Protein AF-A0A1Q3SQ40-F1 (afdb_monomer_lite)

Structure (mmCIF, N/CA/C/O backbone):
data_AF-A0A1Q3SQ40-F1
#
_entry.id   AF-A0A1Q3SQ40-F1
#
loop_
_atom_site.group_PDB
_atom_site.id
_atom_site.type_symbol
_atom_site.label_atom_id
_atom_site.label_alt_id
_atom_site.label_comp_id
_atom_site.label_asym_id
_atom_site.label_entity_id
_atom_site.label_seq_id
_atom_site.pdbx_PDB_ins_code
_atom_site.Cartn_x
_atom_site.Cartn_y
_atom_site.Cartn_z
_atom_site.occupancy
_atom_site.B_iso_or_equiv
_atom_site.auth_seq_id
_atom_site.auth_comp_id
_atom_site.auth_asym_id
_atom_site.auth_atom_id
_atom_site.pdbx_PDB_model_num
ATOM 1 N N . MET A 1 1 ? 46.701 27.522 -54.496 1.00 34.97 1 MET A N 1
ATOM 2 C CA . MET A 1 1 ? 47.215 26.349 -53.759 1.00 34.97 1 MET A CA 1
ATOM 3 C C . MET A 1 1 ? 47.855 26.853 -52.474 1.00 34.97 1 MET A C 1
ATOM 5 O O . MET A 1 1 ? 48.608 27.803 -52.580 1.00 34.97 1 MET A O 1
ATOM 9 N N . GLN A 1 2 ? 47.431 26.276 -51.340 1.00 30.06 2 GLN A N 1
ATOM 10 C CA . GLN A 1 2 ? 47.971 26.252 -49.957 1.00 30.06 2 GLN A CA 1
ATOM 11 C C . GLN A 1 2 ? 48.869 27.406 -49.430 1.00 30.06 2 GLN A C 1
ATOM 13 O O . GLN A 1 2 ? 49.832 27.786 -50.077 1.00 30.06 2 GLN A O 1
ATOM 18 N N . GLY A 1 3 ? 48.510 27.896 -48.221 1.00 30.31 3 GLY A N 1
ATOM 19 C CA . GLY A 1 3 ? 49.054 29.042 -47.444 1.00 30.31 3 GLY A CA 1
ATOM 20 C C . GLY A 1 3 ? 50.493 28.889 -46.914 1.00 30.31 3 GLY A C 1
ATOM 21 O O . GLY A 1 3 ? 51.291 28.303 -47.638 1.00 30.31 3 GLY A O 1
ATOM 22 N N . PRO A 1 4 ? 50.886 29.358 -45.699 1.00 43.91 4 PRO A N 1
ATOM 23 C CA . PRO A 1 4 ? 50.155 29.879 -44.517 1.00 43.91 4 PRO A CA 1
ATOM 24 C C . PRO A 1 4 ? 50.593 31.343 -44.176 1.00 43.91 4 PRO A C 1
ATOM 26 O O . PRO A 1 4 ? 51.264 31.955 -44.994 1.00 43.91 4 PRO A O 1
ATOM 29 N N . SER A 1 5 ? 50.177 32.061 -43.120 1.00 31.67 5 SER A N 1
ATOM 30 C CA . SER A 1 5 ? 50.486 31.867 -41.689 1.00 31.67 5 SER A CA 1
ATOM 31 C C . SER A 1 5 ? 49.915 33.015 -40.832 1.00 31.67 5 SER A C 1
ATOM 33 O O . SER A 1 5 ? 49.966 34.175 -41.241 1.00 31.67 5 SER A O 1
ATOM 35 N N . ASP A 1 6 ? 49.444 32.675 -39.631 1.00 31.73 6 ASP A N 1
ATOM 36 C CA . ASP A 1 6 ? 48.992 33.581 -38.568 1.00 31.73 6 ASP A CA 1
ATOM 37 C C . ASP A 1 6 ? 50.140 34.199 -37.727 1.00 31.73 6 ASP A C 1
ATOM 39 O O . ASP A 1 6 ? 51.263 33.698 -37.722 1.00 31.73 6 ASP A O 1
ATOM 43 N N . PHE A 1 7 ? 49.750 35.190 -36.903 1.00 30.19 7 PHE A N 1
ATOM 44 C CA . PHE A 1 7 ? 50.313 35.611 -35.598 1.00 30.19 7 PHE A CA 1
ATOM 45 C C . PHE A 1 7 ? 51.583 36.502 -35.550 1.00 30.19 7 PHE A C 1
ATOM 47 O O . PHE A 1 7 ? 52.699 36.007 -35.647 1.00 30.19 7 PHE A O 1
ATOM 54 N N . ASN A 1 8 ? 51.428 37.806 -35.232 1.00 29.06 8 ASN A N 1
ATOM 55 C CA . ASN A 1 8 ? 51.566 38.419 -33.877 1.00 29.06 8 ASN A CA 1
ATOM 56 C C . ASN A 1 8 ? 52.053 39.898 -33.865 1.00 29.06 8 ASN A C 1
ATOM 58 O O . ASN A 1 8 ? 53.148 40.167 -34.339 1.00 29.06 8 ASN A O 1
ATOM 62 N N . LEU A 1 9 ? 51.275 40.759 -33.167 1.00 33.41 9 LEU A N 1
ATOM 63 C CA . LEU A 1 9 ? 51.625 41.913 -32.281 1.00 33.41 9 LEU A CA 1
ATOM 64 C C . LEU A 1 9 ? 52.446 43.116 -32.845 1.00 33.41 9 LEU A C 1
ATOM 66 O O . LEU A 1 9 ? 53.299 42.910 -33.698 1.00 33.41 9 LEU A O 1
ATOM 70 N N . PRO A 1 10 ? 52.248 44.383 -32.372 1.00 37.72 10 PRO A N 1
ATOM 71 C CA . PRO A 1 10 ? 52.378 44.732 -30.952 1.00 37.72 10 PRO A CA 1
ATOM 72 C C . PRO A 1 10 ? 51.503 45.872 -30.379 1.00 37.72 10 PRO A C 1
ATOM 74 O O . PRO A 1 10 ? 50.646 46.478 -31.014 1.00 37.72 10 PRO A O 1
ATOM 77 N N . GLU A 1 11 ? 51.763 46.063 -29.087 1.00 32.03 11 GLU A N 1
ATOM 78 C CA . GLU A 1 11 ? 51.174 46.906 -28.057 1.00 32.03 11 GLU A CA 1
ATOM 79 C C . GLU A 1 11 ? 51.251 48.443 -28.229 1.00 32.03 11 GLU A C 1
ATOM 81 O O . GLU A 1 11 ? 52.198 48.988 -28.784 1.00 32.03 11 GLU A O 1
ATOM 86 N N . LYS A 1 12 ? 50.316 49.087 -27.504 1.00 34.31 12 LYS A N 1
ATOM 87 C CA . LYS A 1 12 ? 50.432 50.299 -26.654 1.00 34.31 12 LYS A CA 1
ATOM 88 C C . LYS A 1 12 ? 50.719 51.671 -27.279 1.00 34.31 12 LYS A C 1
ATOM 90 O O . LYS A 1 12 ? 51.837 51.991 -27.660 1.00 34.31 12 LYS A O 1
ATOM 95 N N . SER A 1 13 ? 49.743 52.565 -27.081 1.00 34.12 13 SER A N 1
ATOM 96 C CA . SER A 1 13 ? 49.793 53.834 -26.300 1.00 34.12 13 SER A CA 1
ATOM 97 C C . SER A 1 13 ? 48.753 54.819 -26.875 1.00 34.12 13 SER A C 1
ATOM 99 O O . SER A 1 13 ? 48.387 54.669 -28.030 1.00 34.12 13 SER A O 1
ATOM 101 N N . VAL A 1 14 ? 48.184 55.845 -26.238 1.00 35.78 14 VAL A N 1
ATOM 102 C CA . VAL A 1 14 ? 48.043 56.380 -24.875 1.00 35.78 14 VAL A CA 1
ATOM 103 C C . VAL A 1 14 ? 46.873 57.399 -24.981 1.00 35.78 14 VAL A C 1
ATOM 105 O O . VAL A 1 14 ? 46.727 58.051 -26.008 1.00 35.78 14 VAL A O 1
ATOM 108 N N . LEU A 1 15 ? 46.042 57.463 -23.934 1.00 38.84 15 LEU A N 1
ATOM 109 C CA . LEU A 1 15 ? 45.159 58.544 -23.431 1.00 38.84 15 LEU A CA 1
ATOM 110 C C . LEU A 1 15 ? 44.801 59.765 -24.315 1.00 38.84 15 LEU A C 1
ATOM 112 O O . LEU A 1 15 ? 45.670 60.503 -24.767 1.00 38.84 15 LEU A O 1
ATOM 116 N N . GLY A 1 16 ? 43.504 60.103 -24.340 1.00 30.98 16 GLY A N 1
ATOM 117 C CA . GLY A 1 16 ? 43.005 61.441 -24.677 1.00 30.98 16 GLY A CA 1
ATOM 118 C C . GLY A 1 16 ? 41.499 61.574 -24.426 1.00 30.98 16 GLY A C 1
ATOM 119 O O . GLY A 1 16 ? 40.705 60.835 -24.996 1.00 30.98 16 GLY A O 1
ATOM 120 N N . GLU A 1 17 ? 41.126 62.467 -23.516 1.00 37.47 17 GLU A N 1
ATOM 121 C CA . GLU A 1 17 ? 39.805 62.610 -22.903 1.00 37.47 17 GLU A CA 1
ATOM 122 C C . GLU A 1 17 ? 38.720 63.260 -23.784 1.00 37.47 17 GLU A C 1
ATOM 124 O O . GLU A 1 17 ? 38.982 64.131 -24.607 1.00 37.47 17 GLU A O 1
ATOM 129 N N . SER A 1 18 ? 37.474 62.968 -23.386 1.00 37.12 18 SER A N 1
ATOM 130 C CA . SER A 1 18 ? 36.309 63.870 -23.342 1.00 37.12 18 SER A CA 1
ATOM 131 C C . SER A 1 18 ? 35.521 64.175 -24.628 1.00 37.12 18 SER A C 1
ATOM 133 O O . SER A 1 18 ? 36.032 64.683 -25.616 1.00 37.12 18 SER A O 1
ATOM 135 N N . GLY A 1 19 ? 34.201 63.952 -24.540 1.00 31.20 19 GLY A N 1
ATOM 136 C CA . GLY A 1 19 ? 33.203 64.544 -25.439 1.00 31.20 19 GLY A CA 1
ATOM 137 C C . GLY A 1 19 ? 32.206 63.538 -26.012 1.00 31.20 19 GLY A C 1
ATOM 138 O O . GLY A 1 19 ? 32.426 62.985 -27.082 1.00 31.20 19 GLY A O 1
ATOM 139 N N . ARG A 1 20 ? 31.084 63.312 -25.311 1.00 41.06 20 ARG A N 1
ATOM 140 C CA . ARG A 1 20 ? 29.911 62.574 -25.832 1.00 41.06 20 ARG A CA 1
ATOM 141 C C . ARG A 1 20 ? 29.469 63.160 -27.185 1.00 41.06 20 ARG A C 1
ATOM 143 O O . ARG A 1 20 ? 29.470 64.381 -27.325 1.00 41.06 20 ARG A O 1
ATOM 150 N N . PRO A 1 21 ? 28.942 62.332 -28.103 1.00 37.19 21 PRO A N 1
ATOM 151 C CA . PRO A 1 21 ? 27.483 62.347 -28.235 1.00 37.19 21 PRO A CA 1
ATOM 152 C C . PRO A 1 21 ? 26.839 60.989 -28.564 1.00 37.19 21 PRO A C 1
ATOM 154 O O . PRO A 1 21 ? 27.417 60.129 -29.216 1.00 37.19 21 PRO A O 1
ATOM 157 N N . ASN A 1 22 ? 25.586 60.870 -28.120 1.00 40.16 22 ASN A N 1
ATOM 158 C CA . ASN A 1 22 ? 24.514 60.051 -28.687 1.00 40.16 22 ASN A CA 1
ATOM 159 C C . ASN A 1 22 ? 24.841 58.607 -29.069 1.00 40.16 22 ASN A C 1
ATOM 161 O O . ASN A 1 22 ? 25.011 58.270 -30.236 1.00 40.16 22 ASN A O 1
ATOM 165 N N . VAL A 1 23 ? 24.730 57.728 -28.077 1.00 37.00 23 VAL A N 1
ATOM 166 C CA . VAL A 1 23 ? 24.324 56.350 -28.338 1.00 37.00 23 VAL A CA 1
ATOM 167 C C . VAL A 1 23 ? 22.821 56.285 -28.083 1.00 37.00 23 VAL A C 1
ATOM 169 O O . VAL A 1 23 ? 22.378 56.120 -26.948 1.00 37.00 23 VAL A O 1
ATOM 172 N N . THR A 1 24 ? 22.018 56.429 -29.138 1.00 41.44 24 THR A N 1
ATOM 173 C CA . THR A 1 24 ? 20.752 55.696 -29.216 1.00 41.44 24 THR A CA 1
ATOM 174 C C . THR A 1 24 ? 21.132 54.223 -29.161 1.00 41.44 24 THR A C 1
ATOM 176 O O . THR A 1 24 ? 21.422 53.596 -30.174 1.00 41.44 24 THR A O 1
ATOM 179 N N . GLN A 1 25 ? 21.226 53.685 -27.945 1.00 40.34 25 GLN A N 1
ATOM 180 C CA . GLN A 1 25 ? 21.179 52.251 -27.738 1.00 40.34 25 GLN A CA 1
ATOM 181 C C . GLN A 1 25 ? 19.748 51.873 -28.103 1.00 40.34 25 GLN A C 1
ATOM 183 O O . GLN A 1 25 ? 18.840 51.938 -27.275 1.00 40.34 25 GLN A O 1
ATOM 188 N N . GLU A 1 26 ? 19.540 51.520 -29.370 1.00 40.50 26 GLU A N 1
ATOM 189 C CA . GLU A 1 26 ? 18.561 50.494 -29.685 1.00 40.50 26 GLU A CA 1
ATOM 190 C C . GLU A 1 26 ? 18.958 49.285 -28.838 1.00 40.50 26 GLU A C 1
ATOM 192 O O . GLU A 1 26 ? 19.847 48.503 -29.176 1.00 40.50 26 GLU A O 1
ATOM 197 N N . LEU A 1 27 ? 18.348 49.193 -27.658 1.00 38.03 27 LEU A N 1
ATOM 198 C CA . LEU A 1 27 ? 18.224 47.945 -26.940 1.00 38.03 27 LEU A CA 1
ATOM 199 C C . LEU A 1 27 ? 17.495 47.018 -27.907 1.00 38.03 27 LEU A C 1
ATOM 201 O O . LEU A 1 27 ? 16.268 47.056 -27.996 1.00 38.03 27 LEU A O 1
ATOM 205 N N . MET A 1 28 ? 18.252 46.221 -28.666 1.00 40.47 28 MET A N 1
ATOM 206 C CA . MET A 1 28 ? 17.689 45.040 -29.296 1.00 40.47 28 MET A CA 1
ATOM 207 C C . MET A 1 28 ? 16.946 44.298 -28.186 1.00 40.47 28 MET A C 1
ATOM 209 O O . MET A 1 28 ? 17.562 43.982 -27.160 1.00 40.47 28 MET A O 1
ATOM 213 N N . PRO A 1 29 ? 15.631 44.067 -28.323 1.00 42.22 29 PRO A N 1
ATOM 214 C CA . PRO A 1 29 ? 14.934 43.265 -27.347 1.00 42.22 29 PRO A CA 1
ATOM 215 C C . PRO A 1 29 ? 15.615 41.901 -27.378 1.00 42.22 29 PRO A C 1
ATOM 217 O O . PRO A 1 29 ? 15.638 41.241 -28.416 1.00 42.22 29 PRO A O 1
ATOM 220 N N . LEU A 1 30 ? 16.207 41.492 -26.253 1.00 43.38 30 LEU A N 1
ATOM 221 C CA . LEU A 1 30 ? 16.512 40.089 -26.015 1.00 43.38 30 LEU A CA 1
ATOM 222 C C . LEU A 1 30 ? 15.175 39.366 -26.159 1.00 43.38 30 LEU A C 1
ATOM 224 O O . LEU A 1 30 ? 14.345 39.389 -25.250 1.00 43.38 30 LEU A O 1
ATOM 228 N N . SER A 1 31 ? 14.929 38.807 -27.342 1.00 53.25 31 SER A N 1
ATOM 229 C CA . SER A 1 31 ? 13.801 37.923 -27.585 1.00 53.25 31 SER A CA 1
ATOM 230 C C . SER A 1 31 ? 13.844 36.870 -26.482 1.00 53.25 31 SER A C 1
ATOM 232 O O . SER A 1 31 ? 14.902 36.257 -26.308 1.00 53.25 31 SER A O 1
ATOM 234 N N . PRO A 1 32 ? 12.770 36.686 -25.696 1.00 51.22 32 PRO A N 1
ATOM 235 C CA . PRO A 1 32 ? 12.808 35.761 -24.580 1.00 51.22 32 PRO A CA 1
ATOM 236 C C . PRO A 1 32 ? 13.054 34.368 -25.157 1.00 51.22 32 PRO A C 1
ATOM 238 O O . PRO A 1 32 ? 12.189 33.802 -25.826 1.00 51.22 32 PRO A O 1
ATOM 241 N N . SER A 1 33 ? 14.256 33.839 -24.939 1.00 59.16 33 SER A N 1
ATOM 242 C CA . SER A 1 33 ? 14.652 32.479 -25.294 1.00 59.16 33 SER A CA 1
ATOM 243 C C . SER A 1 33 ? 13.912 31.505 -24.379 1.00 59.16 33 SER A C 1
ATOM 245 O O . SER A 1 33 ? 14.433 30.995 -23.390 1.00 59.16 33 SER A O 1
ATOM 247 N N . GLY A 1 34 ? 12.627 31.314 -24.665 1.00 70.75 34 GLY A N 1
ATOM 248 C CA . GLY A 1 34 ? 11.783 30.347 -23.982 1.00 70.75 34 GLY A CA 1
ATOM 249 C C . GLY A 1 34 ? 12.078 28.932 -24.466 1.00 70.75 34 GLY A C 1
ATOM 250 O O . GLY A 1 34 ? 12.507 28.723 -25.593 1.00 70.75 34 GLY A O 1
ATOM 251 N N . ILE A 1 35 ? 11.757 27.930 -23.648 1.00 77.31 35 ILE A N 1
ATOM 252 C CA . ILE A 1 35 ? 11.897 26.505 -24.006 1.00 77.31 35 ILE A CA 1
ATOM 253 C C . ILE A 1 35 ? 11.207 26.135 -25.341 1.00 77.31 35 ILE A C 1
ATOM 255 O O . ILE A 1 35 ? 11.607 25.186 -26.005 1.00 77.31 35 ILE A O 1
ATOM 259 N N . ASN A 1 36 ? 10.220 26.932 -25.768 1.00 72.06 36 ASN A N 1
ATOM 260 C CA . ASN A 1 36 ? 9.498 26.805 -27.038 1.00 72.06 36 ASN A CA 1
ATOM 261 C C . ASN A 1 36 ? 10.336 27.144 -28.284 1.00 72.06 36 ASN A C 1
ATOM 263 O O . ASN A 1 36 ? 9.873 26.894 -29.392 1.00 72.06 36 ASN A O 1
ATOM 267 N N . THR A 1 37 ? 11.524 27.736 -28.129 1.00 81.44 37 THR A N 1
ATOM 268 C CA . THR A 1 37 ? 12.435 28.039 -29.245 1.00 81.44 37 THR A CA 1
ATOM 269 C C . THR A 1 37 ? 13.457 26.926 -29.488 1.00 81.44 37 THR A C 1
ATOM 271 O O . THR A 1 37 ? 14.273 27.045 -30.399 1.00 81.44 37 THR A O 1
ATOM 274 N N . LEU A 1 38 ? 13.457 25.865 -28.669 1.00 85.62 38 LEU A N 1
ATOM 275 C CA . LEU A 1 38 ? 14.311 24.695 -28.875 1.00 85.62 38 LEU A CA 1
ATOM 276 C C . LEU A 1 38 ? 13.795 23.837 -30.035 1.00 85.62 38 LEU A C 1
ATOM 278 O O . LEU A 1 38 ? 12.590 23.730 -30.260 1.00 85.62 38 LEU A O 1
ATOM 282 N N . ALA A 1 39 ? 14.723 23.180 -30.733 1.00 87.38 39 ALA A N 1
ATOM 283 C CA . ALA A 1 39 ? 14.385 22.215 -31.772 1.00 87.38 39 ALA A CA 1
ATOM 284 C C . ALA A 1 39 ? 13.566 21.039 -31.188 1.00 87.38 39 ALA A C 1
ATOM 286 O O . ALA A 1 39 ? 13.865 20.595 -30.069 1.00 87.38 39 ALA A O 1
ATOM 287 N N . PRO A 1 40 ? 12.560 20.508 -31.911 1.00 86.75 40 PRO A N 1
ATOM 288 C CA . PRO A 1 40 ? 11.731 19.398 -31.436 1.00 86.75 40 PRO A CA 1
ATOM 289 C C . PRO A 1 40 ? 12.540 18.180 -30.974 1.00 86.75 40 PRO A C 1
ATOM 291 O O . PRO A 1 40 ? 12.202 17.562 -29.969 1.00 86.75 40 PRO A O 1
ATOM 294 N N . GLU A 1 41 ? 13.650 17.874 -31.642 1.00 88.12 41 GLU A N 1
ATOM 295 C CA . GLU A 1 41 ? 14.534 16.749 -31.327 1.00 88.12 41 GLU A CA 1
ATOM 296 C C . GLU A 1 41 ? 15.212 16.923 -29.962 1.00 88.12 41 GLU A C 1
ATOM 298 O O . GLU A 1 41 ? 15.335 15.968 -29.193 1.00 88.12 41 GLU A O 1
ATOM 303 N N . LEU A 1 42 ? 15.606 18.156 -29.622 1.00 88.62 42 LEU A N 1
ATOM 304 C CA . LEU A 1 42 ? 16.180 18.479 -28.314 1.00 88.62 42 LEU A CA 1
ATOM 305 C C . LEU A 1 42 ? 15.131 18.357 -27.210 1.00 88.62 42 LEU A C 1
ATOM 307 O O . LEU A 1 42 ? 15.428 17.852 -26.131 1.00 88.62 42 LEU A O 1
ATOM 311 N N . LEU A 1 43 ? 13.895 18.774 -27.481 1.00 88.06 43 LEU A N 1
ATOM 312 C CA . LEU A 1 43 ? 12.783 18.624 -26.546 1.00 88.06 43 LEU A CA 1
ATOM 313 C C . LEU A 1 43 ? 12.430 17.146 -26.323 1.00 88.06 43 LEU A C 1
ATOM 315 O O . LEU A 1 43 ? 12.279 16.732 -25.175 1.00 88.06 43 LEU A O 1
ATOM 319 N N . VAL A 1 44 ? 12.373 16.335 -27.385 1.00 88.56 44 VAL A N 1
ATOM 320 C CA . VAL A 1 44 ? 12.217 14.872 -27.296 1.00 88.56 44 VAL A CA 1
ATOM 321 C C . VAL A 1 44 ? 13.330 14.273 -26.434 1.00 88.56 44 VAL A C 1
ATOM 323 O O . VAL A 1 44 ? 13.044 13.511 -25.510 1.00 88.56 44 VAL A O 1
ATOM 326 N N . HIS A 1 45 ? 14.585 14.660 -26.676 1.00 86.94 45 HIS A N 1
ATOM 327 C CA . HIS A 1 45 ? 15.724 14.190 -25.892 1.00 86.94 45 HIS A CA 1
ATOM 328 C C . HIS A 1 45 ? 15.618 14.587 -24.411 1.00 86.94 45 HIS A C 1
ATOM 330 O O . HIS A 1 45 ? 15.832 13.751 -23.533 1.00 86.94 45 HIS A O 1
ATOM 336 N N . ILE A 1 46 ? 15.210 15.825 -24.112 1.00 88.00 46 ILE A N 1
ATOM 337 C CA . ILE A 1 46 ? 14.955 16.280 -22.737 1.00 88.00 46 ILE A CA 1
ATOM 338 C C . ILE A 1 46 ? 13.896 15.396 -22.069 1.00 88.00 46 ILE A C 1
ATOM 340 O O . ILE A 1 46 ? 14.098 14.976 -20.929 1.00 88.00 46 ILE A O 1
ATOM 344 N N . LEU A 1 47 ? 12.798 15.060 -22.758 1.00 86.62 47 LEU A N 1
ATOM 345 C CA . LEU A 1 47 ? 11.763 14.185 -22.194 1.00 86.62 47 LEU A CA 1
ATOM 346 C C . LEU A 1 47 ? 12.236 12.738 -22.005 1.00 86.62 47 LEU A C 1
ATOM 348 O O . LEU A 1 47 ? 11.844 12.095 -21.034 1.00 86.62 47 LEU A O 1
ATOM 352 N N . GLN A 1 48 ? 13.093 12.234 -22.895 1.00 84.88 48 GLN A N 1
ATOM 353 C CA . GLN A 1 48 ? 13.689 10.897 -22.806 1.00 84.88 48 GLN A CA 1
ATOM 354 C C . GLN A 1 48 ? 14.693 10.773 -21.645 1.00 84.88 48 GLN A C 1
ATOM 356 O O . GLN A 1 48 ? 14.715 9.767 -20.929 1.00 84.88 48 GLN A O 1
ATOM 361 N N . VAL A 1 49 ? 15.538 11.790 -21.446 1.00 80.50 49 VAL A N 1
ATOM 362 C CA . VAL A 1 49 ? 16.580 11.802 -20.404 1.00 80.50 49 VAL A CA 1
ATOM 363 C C . VAL A 1 49 ? 16.026 12.238 -19.050 1.00 80.50 49 VAL A C 1
ATOM 365 O O . VAL A 1 49 ? 16.513 11.787 -18.008 1.00 80.50 49 VAL A O 1
ATOM 368 N N . GLY A 1 50 ? 14.980 13.060 -19.048 1.00 74.44 50 GLY A N 1
ATOM 369 C CA . GLY A 1 50 ? 14.312 13.526 -17.844 1.00 74.44 50 GLY A CA 1
ATOM 370 C C . GLY A 1 50 ? 13.703 12.405 -16.999 1.00 74.44 50 GLY A C 1
ATOM 371 O O . GLY A 1 50 ? 13.652 11.230 -17.373 1.00 74.44 50 GLY A O 1
ATOM 372 N N . GLN A 1 51 ? 13.247 12.785 -15.808 1.00 71.12 51 GLN A N 1
ATOM 373 C CA . GLN A 1 51 ? 12.494 11.921 -14.894 1.00 71.12 51 GLN A CA 1
ATOM 374 C C . GLN A 1 51 ? 11.031 12.366 -14.847 1.00 71.12 51 GLN A C 1
ATOM 376 O O . GLN A 1 51 ? 10.473 12.619 -13.782 1.00 71.12 51 GLN A O 1
ATOM 381 N N . PHE A 1 52 ? 10.424 12.531 -16.021 1.00 77.88 52 PHE A N 1
ATOM 382 C CA . PHE A 1 52 ? 9.040 12.972 -16.112 1.00 77.88 52 PHE A CA 1
ATOM 383 C C . PHE A 1 52 ? 8.095 11.821 -15.774 1.00 77.88 52 PHE A C 1
ATOM 385 O O . PHE A 1 52 ? 8.164 10.741 -16.360 1.00 77.88 52 PHE A O 1
ATOM 392 N N . THR A 1 53 ? 7.176 12.059 -14.842 1.00 80.56 53 THR A N 1
ATOM 393 C CA . THR A 1 53 ? 6.074 11.131 -14.585 1.00 80.56 53 THR A CA 1
ATOM 394 C C . THR A 1 53 ? 5.018 11.249 -15.690 1.00 80.56 53 THR A C 1
ATOM 396 O O . THR A 1 53 ? 4.944 12.275 -16.375 1.00 80.56 53 THR A O 1
ATOM 399 N N . PRO A 1 54 ? 4.104 10.268 -15.836 1.00 84.31 54 PRO A N 1
ATOM 400 C CA . PRO A 1 54 ? 2.961 10.412 -16.737 1.00 84.31 54 PRO A CA 1
ATOM 401 C C . PRO A 1 54 ? 2.136 11.676 -16.478 1.00 84.31 54 PRO A C 1
ATOM 403 O O . PRO A 1 54 ? 1.567 12.244 -17.407 1.00 84.31 54 PRO A O 1
ATOM 406 N N . LYS A 1 55 ? 2.083 12.132 -15.219 1.00 86.06 55 LYS A N 1
ATOM 407 C CA . LYS A 1 55 ? 1.404 13.375 -14.851 1.00 86.06 55 LYS A CA 1
ATOM 408 C C . LYS A 1 55 ? 2.137 14.585 -15.427 1.00 86.06 55 LYS A C 1
ATOM 410 O O . LYS A 1 55 ? 1.480 15.455 -15.984 1.00 86.06 55 LYS A O 1
ATOM 415 N N . ASP A 1 56 ? 3.461 14.625 -15.328 1.00 86.50 56 ASP A N 1
ATOM 416 C CA . ASP A 1 56 ? 4.256 15.748 -15.834 1.00 86.50 56 ASP A CA 1
ATOM 417 C C . ASP A 1 56 ? 4.161 15.834 -17.360 1.00 86.50 56 ASP A C 1
ATOM 419 O O . ASP A 1 56 ? 3.882 16.900 -17.902 1.00 86.50 56 ASP A O 1
ATOM 423 N N . LEU A 1 57 ? 4.264 14.694 -18.051 1.00 86.81 57 LEU A N 1
ATOM 424 C CA . LEU A 1 57 ? 4.067 14.615 -19.503 1.00 86.81 57 LEU A CA 1
ATOM 425 C C . LEU A 1 57 ? 2.647 15.016 -19.913 1.00 86.81 57 LEU A C 1
ATOM 427 O O . LEU A 1 57 ? 2.463 15.711 -20.910 1.00 86.81 57 LEU A O 1
ATOM 431 N N . SER A 1 58 ? 1.641 14.635 -19.120 1.00 87.81 58 SER A N 1
ATOM 432 C CA . SER A 1 58 ? 0.271 15.097 -19.325 1.00 87.81 58 SER A CA 1
ATOM 433 C C . SER A 1 58 ? 0.175 16.612 -19.175 1.00 87.81 58 SER A C 1
ATOM 435 O O . SER A 1 58 ? -0.439 17.246 -20.020 1.00 87.81 58 SER A O 1
ATOM 437 N N . VAL A 1 59 ? 0.771 17.222 -18.150 1.00 89.00 59 VAL A N 1
ATOM 438 C CA . VAL A 1 59 ? 0.747 18.686 -17.979 1.00 89.00 59 VAL A CA 1
ATOM 439 C C . VAL A 1 59 ? 1.422 19.380 -19.161 1.00 89.00 59 VAL A C 1
ATOM 441 O O . VAL A 1 59 ? 0.829 20.287 -19.739 1.00 89.00 59 VAL A O 1
ATOM 444 N N . LEU A 1 60 ? 2.598 18.903 -19.581 1.00 86.12 60 LEU A N 1
ATOM 445 C CA . LEU A 1 60 ? 3.305 19.429 -20.751 1.00 86.12 60 LEU A CA 1
ATOM 446 C C . LEU A 1 60 ? 2.434 19.374 -22.012 1.00 86.12 60 LEU A C 1
ATOM 448 O O . LEU A 1 60 ? 2.361 20.356 -22.746 1.00 86.12 60 LEU A O 1
ATOM 452 N N . SER A 1 61 ? 1.698 18.277 -22.216 1.00 87.88 61 SER A N 1
ATOM 453 C CA . SER A 1 61 ? 0.810 18.112 -23.374 1.00 87.88 61 SER A CA 1
ATOM 454 C C . SER A 1 61 ? -0.303 19.167 -23.482 1.00 87.88 61 SER A C 1
ATOM 456 O O . SER A 1 61 ? -0.837 19.359 -24.569 1.00 87.88 61 SER A O 1
ATOM 458 N N . HIS A 1 62 ? -0.634 19.872 -22.392 1.00 89.44 62 HIS A N 1
ATOM 459 C CA . HIS A 1 62 ? -1.655 20.929 -22.379 1.00 89.44 62 HIS A CA 1
ATOM 460 C C . HIS A 1 62 ? -1.083 22.338 -22.600 1.00 89.44 62 HIS A C 1
ATOM 462 O O . HIS A 1 62 ? -1.855 23.289 -22.682 1.00 89.44 62 HIS A O 1
ATOM 468 N N . ILE A 1 63 ? 0.243 22.503 -22.677 1.00 88.12 63 ILE A N 1
ATOM 469 C CA . ILE A 1 63 ? 0.869 23.828 -22.805 1.00 88.12 63 ILE A CA 1
ATOM 470 C C . ILE A 1 63 ? 0.685 24.385 -24.219 1.00 88.12 63 ILE A C 1
ATOM 472 O O . ILE A 1 63 ? 0.262 25.526 -24.385 1.00 88.12 63 ILE A O 1
ATOM 476 N N . ASN A 1 64 ? 1.034 23.602 -25.243 1.00 87.06 64 ASN A N 1
ATOM 477 C CA . ASN A 1 64 ? 0.888 23.971 -26.651 1.00 87.06 64 ASN A CA 1
ATOM 478 C C . ASN A 1 64 ? 0.934 22.727 -27.558 1.00 87.06 64 ASN A C 1
ATOM 480 O O . ASN A 1 64 ? 1.244 21.621 -27.113 1.00 87.06 64 ASN A O 1
ATOM 484 N N . THR A 1 65 ? 0.659 22.922 -28.851 1.00 89.38 65 THR A N 1
ATOM 485 C CA . THR A 1 65 ? 0.633 21.847 -29.857 1.00 89.38 65 THR A CA 1
ATOM 486 C C . THR A 1 65 ? 1.971 21.118 -29.995 1.00 89.38 65 THR A C 1
ATOM 488 O O . THR A 1 65 ? 1.979 19.902 -30.172 1.00 89.38 65 THR A O 1
ATOM 491 N N . LEU A 1 66 ? 3.098 21.829 -29.873 1.00 89.12 66 LEU A N 1
ATOM 492 C CA . LEU A 1 66 ? 4.435 21.233 -29.958 1.00 89.12 66 LEU A CA 1
ATOM 493 C C . LEU A 1 66 ? 4.657 20.233 -28.814 1.00 89.12 66 LEU A C 1
ATOM 495 O O . LEU A 1 66 ? 4.990 19.074 -29.052 1.00 89.12 66 LEU A O 1
ATOM 499 N N . PHE A 1 67 ? 4.394 20.635 -27.569 1.00 89.31 67 PHE A N 1
ATOM 500 C CA . PHE A 1 67 ? 4.496 19.736 -26.420 1.00 89.31 67 PHE A CA 1
ATOM 501 C C . PHE A 1 67 ? 3.449 18.626 -26.441 1.00 89.31 67 PHE A C 1
ATOM 503 O O . PHE A 1 67 ? 3.742 17.516 -25.995 1.00 89.31 67 PHE A O 1
ATOM 510 N N . TYR A 1 68 ? 2.254 18.873 -26.982 1.00 91.12 68 TYR A N 1
ATOM 511 C CA . TYR A 1 68 ? 1.277 17.814 -27.219 1.00 91.12 68 TYR A CA 1
ATOM 512 C C . TYR A 1 68 ? 1.843 16.733 -28.147 1.00 91.12 68 TYR A C 1
ATOM 514 O O . TYR A 1 68 ? 1.784 15.555 -27.811 1.00 91.12 68 TYR A O 1
ATOM 522 N N . GLN A 1 69 ? 2.433 17.110 -29.281 1.00 90.44 69 GLN A N 1
ATOM 523 C CA . GLN A 1 69 ? 3.018 16.150 -30.221 1.00 90.44 69 GLN A CA 1
ATOM 524 C C . GLN A 1 69 ? 4.178 15.380 -29.582 1.00 90.44 69 GLN A C 1
ATOM 526 O O . GLN A 1 69 ? 4.175 14.152 -29.581 1.00 90.44 69 GLN A O 1
ATOM 531 N N . ILE A 1 70 ? 5.113 16.092 -28.950 1.00 89.88 70 ILE A N 1
ATOM 532 C CA . ILE A 1 70 ? 6.325 15.502 -28.367 1.00 89.88 70 ILE A CA 1
ATOM 533 C C . ILE A 1 70 ? 6.001 14.581 -27.179 1.00 89.88 70 ILE A C 1
ATOM 535 O O . ILE A 1 70 ? 6.552 13.490 -27.064 1.00 89.88 70 ILE A O 1
ATOM 539 N N . SER A 1 71 ? 5.071 14.965 -26.301 1.00 89.12 71 SER A N 1
ATOM 540 C CA . SER A 1 71 ? 4.649 14.119 -25.167 1.00 89.12 71 SER A CA 1
ATOM 541 C C . SER A 1 71 ? 3.855 12.875 -25.590 1.00 89.12 71 SER A C 1
ATOM 543 O O . SER A 1 71 ? 3.686 11.948 -24.794 1.00 89.12 71 SER A O 1
ATOM 545 N N . ASN A 1 72 ? 3.366 12.831 -26.831 1.00 89.06 72 ASN A N 1
ATOM 546 C CA . ASN A 1 72 ? 2.706 11.671 -27.425 1.00 89.06 72 ASN A CA 1
ATOM 547 C C . ASN A 1 72 ? 3.626 10.868 -28.357 1.00 89.06 72 ASN A C 1
ATOM 549 O O . ASN A 1 72 ? 3.188 9.856 -28.899 1.00 89.06 72 ASN A O 1
ATOM 553 N N . ASP A 1 73 ? 4.888 11.271 -28.513 1.00 91.88 73 ASP A N 1
ATOM 554 C CA . ASP A 1 73 ? 5.853 10.566 -29.347 1.00 91.88 73 ASP A CA 1
ATOM 555 C C . ASP A 1 73 ? 6.185 9.188 -28.752 1.00 91.88 73 ASP A C 1
ATOM 557 O O . ASP A 1 73 ? 6.631 9.057 -27.606 1.00 91.88 73 ASP A O 1
ATOM 561 N N . ASN A 1 74 ? 5.986 8.136 -29.548 1.00 93.00 74 ASN A N 1
ATOM 562 C CA . ASN A 1 74 ? 6.242 6.755 -29.143 1.00 93.00 74 ASN A CA 1
ATOM 563 C C . ASN A 1 74 ? 7.694 6.523 -28.698 1.00 93.00 74 ASN A C 1
ATOM 565 O O . ASN A 1 74 ? 7.927 5.707 -27.807 1.00 93.00 74 ASN A O 1
ATOM 569 N N . SER A 1 75 ? 8.670 7.227 -29.276 1.00 92.25 75 SER A N 1
ATOM 570 C CA . SER A 1 75 ? 10.086 7.106 -28.914 1.00 92.25 75 SER A CA 1
ATOM 571 C C . SER A 1 75 ? 10.360 7.549 -27.474 1.00 92.25 75 SER A C 1
ATOM 573 O O . SER A 1 75 ? 11.170 6.919 -26.787 1.00 92.25 75 SER A O 1
ATOM 575 N N . VAL A 1 76 ? 9.649 8.571 -26.981 1.00 91.75 76 VAL A N 1
ATOM 576 C CA . VAL A 1 76 ? 9.729 9.024 -25.584 1.00 91.75 76 VAL A CA 1
ATOM 577 C C . VAL A 1 76 ? 9.277 7.897 -24.663 1.00 91.75 76 VAL A C 1
ATOM 579 O O . VAL A 1 76 ? 10.026 7.470 -23.786 1.00 91.75 76 VAL A O 1
ATOM 582 N N . TRP A 1 77 ? 8.094 7.333 -24.915 1.00 92.38 77 TRP A N 1
ATOM 583 C CA . TRP A 1 77 ? 7.534 6.266 -24.083 1.00 92.38 77 TRP A CA 1
ATOM 584 C C . TRP A 1 77 ? 8.335 4.963 -24.156 1.00 92.38 77 TRP A C 1
ATOM 586 O O . TRP A 1 77 ? 8.571 4.350 -23.117 1.00 92.38 77 TRP A O 1
ATOM 596 N N . LYS A 1 78 ? 8.829 4.560 -25.337 1.00 92.69 78 LYS A N 1
ATOM 597 C CA . LYS A 1 78 ? 9.727 3.395 -25.464 1.00 92.69 78 LYS A CA 1
ATOM 598 C C . LYS A 1 78 ? 11.009 3.591 -24.656 1.00 92.69 78 LYS A C 1
ATOM 600 O O . LYS A 1 78 ? 11.468 2.655 -24.005 1.00 92.69 78 LYS A O 1
ATOM 605 N N . THR A 1 79 ? 11.568 4.801 -24.655 1.00 90.06 79 THR A N 1
ATOM 606 C CA . THR A 1 79 ? 12.765 5.119 -23.864 1.00 90.06 79 THR A CA 1
ATOM 607 C C . THR A 1 79 ? 12.475 5.082 -22.367 1.00 90.06 79 THR A C 1
ATOM 609 O O . THR A 1 79 ? 13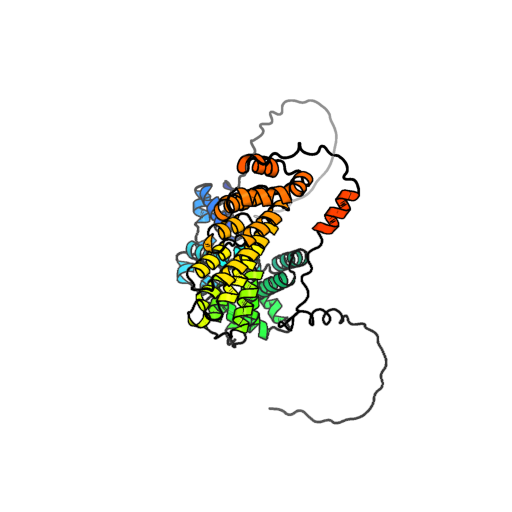.235 4.476 -21.616 1.00 90.06 79 THR A O 1
ATOM 612 N N . LEU A 1 80 ? 11.342 5.637 -21.928 1.00 87.69 80 LEU A N 1
ATOM 613 C CA . LEU A 1 80 ? 10.919 5.563 -20.528 1.00 87.69 80 LEU A CA 1
ATOM 614 C C . LEU A 1 80 ? 10.676 4.120 -20.073 1.00 87.69 80 LEU A C 1
ATOM 616 O O . LEU A 1 80 ? 11.089 3.770 -18.970 1.00 87.69 80 LEU A O 1
ATOM 620 N N . ILE A 1 81 ? 10.072 3.265 -20.910 1.00 89.62 81 ILE A N 1
ATOM 621 C CA . ILE A 1 81 ? 9.947 1.829 -20.619 1.00 89.62 81 ILE A CA 1
ATOM 622 C C . ILE A 1 81 ? 11.334 1.208 -20.459 1.00 89.62 81 ILE A C 1
ATOM 624 O O . ILE A 1 81 ? 11.606 0.620 -19.420 1.00 89.62 81 ILE A O 1
ATOM 628 N N . ARG A 1 82 ? 12.237 1.383 -21.429 1.00 87.50 82 ARG A N 1
ATOM 629 C CA . ARG A 1 82 ? 13.598 0.819 -21.364 1.00 87.50 82 ARG A CA 1
ATOM 630 C C . ARG A 1 82 ? 14.394 1.295 -20.150 1.00 87.50 82 ARG A C 1
ATOM 632 O O . ARG A 1 82 ? 15.228 0.557 -19.647 1.00 87.50 82 ARG A O 1
ATOM 639 N N . LYS A 1 83 ? 14.143 2.515 -19.680 1.00 83.44 83 LYS A N 1
ATOM 640 C CA . LYS A 1 83 ? 14.842 3.101 -18.534 1.00 83.44 83 LYS A CA 1
ATOM 641 C C . LYS A 1 83 ? 14.271 2.645 -17.194 1.00 83.44 83 LYS A C 1
ATOM 643 O O . LYS A 1 83 ? 15.014 2.364 -16.264 1.00 83.44 83 LYS A O 1
ATOM 648 N N . HIS A 1 84 ? 12.948 2.609 -17.075 1.00 82.31 84 HIS A N 1
ATOM 649 C CA . HIS A 1 84 ? 12.278 2.461 -15.783 1.00 82.31 84 HIS A CA 1
ATOM 650 C C . HIS A 1 84 ? 11.626 1.098 -15.579 1.00 82.31 84 HIS A C 1
ATOM 652 O O . HIS A 1 84 ? 11.530 0.634 -14.451 1.00 82.31 84 HIS A O 1
ATOM 658 N N . LEU A 1 85 ? 11.145 0.469 -16.646 1.00 86.31 85 LEU A N 1
ATOM 659 C CA . LEU A 1 85 ? 10.314 -0.733 -16.600 1.00 86.31 85 LEU A CA 1
ATOM 660 C C . LEU A 1 85 ? 10.722 -1.688 -17.726 1.00 86.31 85 LEU A C 1
ATOM 662 O O . LEU A 1 85 ? 9.875 -2.204 -18.451 1.00 86.31 85 LEU A O 1
ATOM 666 N N . HIS A 1 86 ? 12.028 -1.888 -17.920 1.00 84.50 86 HIS A N 1
ATOM 667 C CA . HIS A 1 86 ? 12.539 -2.552 -19.121 1.00 84.50 86 HIS A CA 1
ATOM 668 C C . HIS A 1 86 ? 12.014 -3.979 -19.280 1.00 84.50 86 HIS A C 1
ATOM 670 O O . HIS A 1 86 ? 11.885 -4.451 -20.401 1.00 84.50 86 HIS A O 1
ATOM 676 N N . TYR A 1 87 ? 11.652 -4.649 -18.182 1.00 85.25 87 TYR A N 1
ATOM 677 C CA . TYR A 1 87 ? 11.053 -5.979 -18.217 1.00 85.25 87 TYR A CA 1
ATOM 678 C C . TYR A 1 87 ? 9.764 -6.033 -19.056 1.00 85.25 87 TYR A C 1
ATOM 680 O O . TYR A 1 87 ? 9.419 -7.092 -19.577 1.00 85.25 87 TYR A O 1
ATOM 688 N N . LEU A 1 88 ? 9.066 -4.904 -19.243 1.00 88.19 88 LEU A N 1
ATOM 689 C CA . LEU A 1 88 ? 7.873 -4.821 -20.089 1.00 88.19 88 LEU A CA 1
ATOM 690 C C . LEU A 1 88 ? 8.162 -5.128 -21.558 1.00 88.19 88 LEU A C 1
ATOM 692 O O . LEU A 1 88 ? 7.288 -5.670 -22.221 1.00 88.19 88 LEU A O 1
ATOM 696 N N . GLN A 1 89 ? 9.379 -4.868 -22.051 1.00 86.94 89 GLN A N 1
ATOM 697 C CA . GLN A 1 89 ? 9.749 -5.219 -23.429 1.00 86.94 89 GLN A CA 1
ATOM 698 C C . GLN A 1 89 ? 9.750 -6.737 -23.664 1.00 86.94 89 GLN A C 1
ATOM 700 O O . GLN A 1 89 ? 9.611 -7.190 -24.793 1.00 86.94 89 GLN A O 1
ATOM 705 N N . PHE A 1 90 ? 9.912 -7.518 -22.592 1.00 84.62 90 PHE A N 1
ATOM 706 C CA . PHE A 1 90 ? 9.913 -8.977 -22.634 1.00 84.62 90 PHE A CA 1
ATOM 707 C C . PHE A 1 90 ? 8.559 -9.561 -22.230 1.00 84.62 90 PHE A C 1
ATOM 709 O O . PHE A 1 90 ? 8.131 -10.566 -22.786 1.00 84.62 90 PHE A O 1
ATOM 716 N N . LYS A 1 91 ? 7.882 -8.933 -21.264 1.00 84.38 91 LYS A N 1
ATOM 717 C CA . LYS A 1 91 ? 6.577 -9.373 -20.758 1.00 84.38 91 LYS A CA 1
ATOM 718 C C . LYS A 1 91 ? 5.425 -9.076 -21.724 1.00 84.38 91 LYS A C 1
ATOM 720 O O . LYS A 1 91 ? 4.494 -9.869 -21.802 1.00 84.38 91 LYS A O 1
ATOM 725 N N . ASP A 1 92 ? 5.463 -7.935 -22.408 1.00 85.06 92 ASP A N 1
ATOM 726 C CA . ASP A 1 92 ? 4.426 -7.470 -23.338 1.00 85.06 92 ASP A CA 1
ATOM 727 C C . ASP A 1 92 ? 5.078 -6.799 -24.568 1.00 85.06 92 ASP A C 1
ATOM 729 O O . ASP A 1 92 ? 5.039 -5.571 -24.711 1.00 85.06 92 ASP A O 1
ATOM 733 N N . PRO A 1 93 ? 5.741 -7.585 -25.442 1.00 87.56 93 PRO A N 1
ATOM 734 C CA . PRO A 1 93 ? 6.451 -7.049 -26.605 1.00 87.56 93 PRO A CA 1
ATOM 735 C C . PRO A 1 93 ? 5.503 -6.360 -27.598 1.00 87.56 93 PRO A C 1
ATOM 737 O O . PRO A 1 93 ? 5.828 -5.303 -28.138 1.00 87.56 93 PRO A O 1
ATOM 740 N N . GLU A 1 94 ? 4.296 -6.900 -27.791 1.00 88.31 94 GLU A N 1
ATOM 741 C CA . GLU A 1 94 ? 3.288 -6.307 -28.675 1.00 88.31 94 GLU A CA 1
ATOM 742 C C . GLU A 1 94 ? 2.809 -4.946 -28.161 1.00 88.31 94 GLU A C 1
ATOM 744 O O . GLU A 1 94 ? 2.740 -3.984 -28.932 1.00 88.31 94 GLU A O 1
ATOM 749 N N . GLY A 1 95 ? 2.510 -4.822 -26.863 1.00 85.12 95 GLY A N 1
ATOM 750 C CA . GLY A 1 95 ? 2.139 -3.546 -26.254 1.00 85.12 95 GLY A CA 1
ATOM 751 C C . GLY A 1 95 ? 3.285 -2.534 -26.272 1.00 85.12 95 GLY A C 1
ATOM 752 O O . GLY A 1 95 ? 3.065 -1.362 -26.592 1.00 85.12 95 GLY A O 1
ATOM 753 N N . PHE A 1 96 ? 4.517 -2.986 -26.011 1.00 88.50 96 PHE A N 1
ATOM 754 C CA . PHE A 1 96 ? 5.722 -2.160 -26.116 1.00 88.50 96 PHE A CA 1
ATOM 755 C C . PHE A 1 96 ? 5.878 -1.533 -27.508 1.00 88.50 96 PHE A C 1
ATOM 757 O O . PHE A 1 96 ? 6.207 -0.347 -27.614 1.00 88.50 96 PHE A O 1
ATOM 764 N N . ASP A 1 97 ? 5.623 -2.293 -28.575 1.00 88.75 97 ASP A N 1
ATOM 765 C CA . ASP A 1 97 ? 5.809 -1.795 -29.934 1.00 88.75 97 ASP A CA 1
ATOM 766 C C . ASP A 1 97 ? 4.619 -1.015 -30.488 1.00 88.75 97 ASP A C 1
ATOM 768 O O . ASP A 1 97 ? 4.834 0.018 -31.132 1.00 88.75 97 ASP A O 1
ATOM 772 N N . SER A 1 98 ? 3.394 -1.466 -30.212 1.00 91.19 98 SER A N 1
ATOM 773 C CA . SER A 1 98 ? 2.167 -0.893 -30.777 1.00 91.19 98 SER A CA 1
ATOM 774 C C . SER A 1 98 ? 1.642 0.325 -30.013 1.00 91.19 98 SER A C 1
ATOM 776 O O . SER A 1 98 ? 1.131 1.261 -30.629 1.00 91.19 98 SER A O 1
ATOM 778 N N . ASN A 1 99 ? 1.754 0.345 -28.679 1.00 94.69 99 ASN A N 1
ATOM 779 C CA . ASN A 1 99 ? 1.243 1.436 -27.846 1.00 94.69 99 ASN A CA 1
ATOM 780 C C . ASN A 1 99 ? 2.053 1.606 -26.543 1.00 94.69 99 ASN A C 1
ATOM 782 O O . ASN A 1 99 ? 1.524 1.420 -25.438 1.00 94.69 99 ASN A O 1
ATOM 786 N N . PRO A 1 100 ? 3.326 2.032 -26.647 1.00 93.12 100 PRO A N 1
ATOM 787 C CA . PRO A 1 100 ? 4.231 2.144 -25.502 1.00 93.12 100 PRO A CA 1
ATOM 788 C C . PRO A 1 100 ? 3.700 3.096 -24.424 1.00 93.12 100 PRO A C 1
ATOM 790 O O . PRO A 1 100 ? 3.895 2.866 -23.231 1.00 93.12 100 PRO A O 1
ATOM 793 N N . LYS A 1 101 ? 2.973 4.150 -24.817 1.00 92.88 101 LYS A N 1
ATOM 794 C CA . LYS A 1 101 ? 2.344 5.080 -23.875 1.00 92.88 101 LYS A CA 1
ATOM 795 C C . LYS A 1 101 ? 1.346 4.368 -22.967 1.00 92.88 101 LYS A C 1
ATOM 797 O O . LYS A 1 101 ? 1.408 4.515 -21.746 1.00 92.88 101 LYS A O 1
ATOM 802 N N . LYS A 1 102 ? 0.418 3.604 -23.549 1.00 92.94 102 LYS A N 1
ATOM 803 C CA . LYS A 1 102 ? -0.603 2.882 -22.782 1.00 92.94 102 LYS A CA 1
ATOM 804 C C . LYS A 1 102 ? 0.045 1.851 -21.862 1.00 92.94 102 LYS A C 1
ATOM 806 O O . LYS A 1 102 ? -0.285 1.831 -20.678 1.00 92.94 102 LYS A O 1
ATOM 811 N N . THR A 1 103 ? 0.987 1.062 -22.377 1.00 92.38 103 THR A N 1
ATOM 812 C CA . THR A 1 103 ? 1.705 0.040 -21.601 1.00 92.38 103 THR A CA 1
ATOM 813 C C . THR A 1 103 ? 2.438 0.655 -20.406 1.00 92.38 103 THR A C 1
ATOM 815 O O . THR A 1 103 ? 2.261 0.195 -19.277 1.00 92.38 103 THR A O 1
ATOM 818 N N . TYR A 1 104 ? 3.164 1.763 -20.606 1.00 91.44 104 TYR A N 1
ATOM 819 C CA . TYR A 1 104 ? 3.839 2.466 -19.512 1.00 91.44 104 TYR A CA 1
ATOM 820 C C . TYR A 1 104 ? 2.854 3.010 -18.469 1.00 91.44 104 TYR A C 1
ATOM 822 O O . TYR A 1 104 ? 3.060 2.824 -17.273 1.00 91.44 104 TYR A O 1
ATOM 830 N N . ILE A 1 105 ? 1.774 3.678 -18.894 1.00 91.94 105 ILE A N 1
ATOM 831 C CA . ILE A 1 105 ? 0.799 4.287 -17.971 1.00 91.94 105 ILE A CA 1
ATOM 832 C C . ILE A 1 105 ? 0.101 3.225 -17.116 1.00 91.94 105 ILE A C 1
ATOM 834 O O . ILE A 1 105 ? -0.083 3.436 -15.915 1.00 91.94 105 ILE A O 1
ATOM 838 N N . VAL A 1 106 ? -0.289 2.097 -17.716 1.00 92.19 106 VAL A N 1
ATOM 839 C CA . VAL A 1 106 ? -0.939 0.993 -16.997 1.00 92.19 106 VAL A CA 1
ATOM 840 C C . VAL A 1 106 ? -0.012 0.447 -15.915 1.00 92.19 106 VAL A C 1
ATOM 842 O O . VAL A 1 106 ? -0.409 0.388 -14.750 1.00 92.19 106 VAL A O 1
ATOM 845 N N . GLU A 1 107 ? 1.232 0.118 -16.264 1.00 90.38 107 GLU A N 1
ATOM 846 C CA . GLU A 1 107 ? 2.169 -0.450 -15.295 1.00 90.38 107 GLU A CA 1
ATOM 847 C C . GLU A 1 107 ? 2.602 0.586 -14.243 1.00 90.38 107 GLU A C 1
ATOM 849 O O . GLU A 1 107 ? 2.638 0.275 -13.053 1.00 90.38 107 GLU A O 1
ATOM 854 N N . TYR A 1 108 ? 2.819 1.850 -14.627 1.00 91.19 108 TYR A N 1
ATOM 855 C CA . TYR A 1 108 ? 3.107 2.935 -13.683 1.00 91.19 108 TYR A CA 1
ATOM 856 C C . TYR A 1 108 ? 1.987 3.101 -12.651 1.00 91.19 108 TYR A C 1
ATOM 858 O O . TYR A 1 108 ? 2.257 3.241 -11.459 1.00 91.19 108 TYR A O 1
ATOM 866 N N . ASN A 1 109 ? 0.722 3.078 -13.081 1.00 90.38 109 ASN A N 1
ATOM 867 C CA . ASN A 1 109 ? -0.415 3.193 -12.169 1.00 90.38 109 ASN A CA 1
ATOM 868 C C . ASN A 1 109 ? -0.536 1.973 -11.253 1.00 90.38 109 ASN A C 1
ATOM 870 O O . ASN A 1 109 ? -0.810 2.142 -10.064 1.00 90.38 109 ASN A O 1
ATOM 874 N N . ARG A 1 110 ? -0.267 0.772 -11.777 1.00 88.44 110 ARG A N 1
ATOM 875 C CA . ARG A 1 110 ? -0.201 -0.465 -10.991 1.00 88.44 110 ARG A CA 1
ATOM 876 C C . ARG A 1 110 ? 0.888 -0.399 -9.914 1.00 88.44 110 ARG A C 1
ATOM 878 O O . ARG A 1 110 ? 0.668 -0.805 -8.775 1.00 88.44 110 ARG A O 1
ATOM 885 N N . TRP A 1 111 ? 2.056 0.145 -10.238 1.00 88.56 111 TRP A N 1
ATOM 886 C CA . TRP A 1 111 ? 3.140 0.329 -9.270 1.00 88.56 111 TRP A CA 1
ATOM 887 C C . TRP A 1 111 ? 2.796 1.431 -8.267 1.00 88.56 111 TRP A C 1
ATOM 889 O O . TRP A 1 111 ? 2.973 1.261 -7.062 1.00 88.56 111 TRP A O 1
ATOM 899 N N . LYS A 1 112 ? 2.205 2.534 -8.72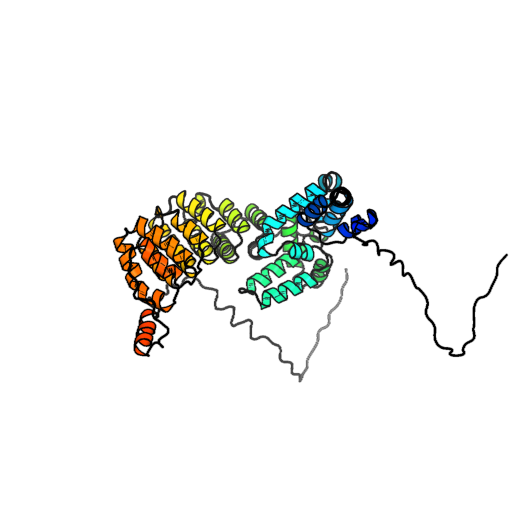9 1.00 88.88 112 LYS A N 1
ATOM 900 C CA . LYS A 1 112 ? 1.758 3.631 -7.868 1.00 88.88 112 LYS A CA 1
ATOM 901 C C . LYS A 1 112 ? 0.717 3.182 -6.846 1.00 88.88 112 LYS A C 1
ATOM 903 O O . LYS A 1 112 ? 0.766 3.663 -5.716 1.00 88.88 112 LYS A O 1
ATOM 908 N N . SER A 1 113 ? -0.194 2.275 -7.198 1.00 84.88 113 SER A N 1
ATOM 909 C CA . SER A 1 113 ? -1.163 1.739 -6.235 1.00 84.88 113 SER A CA 1
ATOM 910 C C . SER A 1 113 ? -0.516 0.850 -5.172 1.00 84.88 113 SER A C 1
ATOM 912 O O . SER A 1 113 ? -0.965 0.872 -4.030 1.00 84.88 113 SER A O 1
ATOM 914 N N . CYS A 1 114 ? 0.546 0.111 -5.511 1.00 81.75 114 CYS A N 1
ATOM 915 C CA . CYS A 1 114 ? 1.252 -0.748 -4.554 1.00 81.75 114 CYS A CA 1
ATOM 916 C C . CYS A 1 114 ? 2.197 0.069 -3.659 1.00 81.75 114 CYS A C 1
ATOM 918 O O . CYS A 1 114 ? 2.063 0.092 -2.439 1.00 81.75 114 CYS A O 1
ATOM 920 N N . TYR A 1 115 ? 3.115 0.819 -4.264 1.00 83.94 115 TYR A N 1
ATOM 921 C CA . TYR A 1 115 ? 4.241 1.425 -3.550 1.00 83.94 115 TYR A CA 1
ATOM 922 C C . TYR A 1 115 ? 4.095 2.932 -3.323 1.00 83.94 115 TYR A C 1
ATOM 924 O O . TYR A 1 115 ? 4.866 3.519 -2.563 1.00 83.94 115 TYR A O 1
ATOM 932 N N . GLY A 1 116 ? 3.148 3.599 -3.992 1.00 81.81 116 GLY A N 1
ATOM 933 C CA . GLY A 1 116 ? 3.119 5.061 -4.083 1.00 81.81 116 GLY A CA 1
ATOM 934 C C . GLY A 1 116 ? 2.974 5.782 -2.742 1.00 81.81 116 GLY A C 1
ATOM 935 O O . GLY A 1 116 ? 3.497 6.884 -2.607 1.00 81.81 116 GLY A O 1
ATOM 936 N N . LYS A 1 117 ? 2.310 5.167 -1.755 1.00 77.62 117 LYS A N 1
ATOM 937 C CA . LYS A 1 117 ? 2.184 5.712 -0.392 1.00 77.62 117 LYS A CA 1
ATOM 938 C C . LYS A 1 117 ? 3.416 5.436 0.476 1.00 77.62 117 LYS A C 1
ATOM 940 O O . LYS A 1 117 ? 3.800 6.294 1.260 1.00 77.62 117 LYS A O 1
ATOM 945 N N . THR A 1 118 ? 4.010 4.252 0.341 1.00 77.31 118 THR A N 1
ATOM 946 C CA . THR A 1 118 ? 5.061 3.756 1.245 1.00 77.31 118 THR A CA 1
ATOM 947 C C . THR A 1 118 ? 6.459 4.179 0.804 1.00 77.31 118 THR A C 1
ATOM 949 O O . THR A 1 118 ? 7.277 4.581 1.622 1.00 77.31 118 THR A O 1
ATOM 952 N N . ILE A 1 119 ? 6.736 4.073 -0.496 1.00 81.56 119 ILE A N 1
ATOM 953 C CA . ILE A 1 119 ? 8.056 4.309 -1.097 1.00 81.56 119 ILE A CA 1
ATOM 954 C C . ILE A 1 119 ? 8.051 5.613 -1.900 1.00 81.56 119 ILE A C 1
ATOM 956 O O . ILE A 1 119 ? 9.025 6.362 -1.891 1.00 81.56 119 ILE A O 1
ATOM 960 N N . GLY A 1 120 ? 6.938 5.891 -2.585 1.00 83.25 120 GLY A N 1
ATOM 961 C CA . GLY A 1 120 ? 6.852 6.960 -3.572 1.00 83.25 120 GLY A CA 1
ATOM 962 C C . GLY A 1 120 ? 7.418 6.534 -4.928 1.00 83.25 120 GLY A C 1
ATOM 963 O O . GLY A 1 120 ? 8.406 5.807 -5.026 1.00 83.25 120 GLY A O 1
ATOM 964 N N . MET A 1 121 ? 6.780 7.000 -6.004 1.00 85.94 121 MET A N 1
ATOM 965 C CA . MET A 1 121 ? 7.169 6.610 -7.364 1.00 85.94 121 MET A CA 1
ATOM 966 C C . MET A 1 121 ? 8.585 7.046 -7.764 1.00 85.94 121 MET A C 1
ATOM 968 O O . MET A 1 121 ? 9.280 6.214 -8.334 1.00 85.94 121 MET A O 1
ATOM 972 N N . PRO A 1 122 ? 9.068 8.269 -7.462 1.00 81.19 122 PRO A N 1
ATOM 973 C CA . PRO A 1 122 ? 10.426 8.664 -7.846 1.00 81.19 122 PRO A CA 1
ATOM 974 C C . PRO A 1 122 ? 11.501 7.724 -7.282 1.00 81.19 122 PRO A C 1
ATOM 976 O O . PRO A 1 122 ? 12.367 7.263 -8.018 1.00 81.19 122 PRO A O 1
ATOM 979 N N . MET A 1 123 ? 11.382 7.356 -6.005 1.00 78.44 123 MET A N 1
ATOM 980 C CA . MET A 1 123 ? 12.355 6.507 -5.305 1.00 78.44 123 MET A CA 1
ATOM 981 C C . MET A 1 123 ? 12.317 5.078 -5.821 1.00 78.44 123 MET A C 1
ATOM 983 O O . MET A 1 123 ? 13.359 4.457 -6.012 1.00 78.44 123 MET A O 1
ATOM 987 N N . LEU A 1 124 ? 11.114 4.570 -6.085 1.00 84.56 124 LEU A N 1
ATOM 988 C CA . LEU A 1 124 ? 10.936 3.278 -6.724 1.00 84.56 124 LEU A CA 1
ATOM 989 C C . LEU A 1 124 ? 11.600 3.254 -8.105 1.00 84.56 124 LEU A C 1
ATOM 991 O O . LEU A 1 124 ? 12.362 2.342 -8.398 1.00 84.56 124 LEU A O 1
ATOM 995 N N . LEU A 1 125 ? 11.376 4.284 -8.925 1.00 83.38 125 LEU A N 1
ATOM 996 C CA . LEU A 1 125 ? 11.996 4.390 -10.244 1.00 83.38 125 LEU A CA 1
ATOM 997 C C . LEU A 1 125 ? 13.523 4.549 -10.174 1.00 83.38 125 LEU A C 1
ATOM 999 O O . LEU A 1 125 ? 14.209 4.043 -11.058 1.00 83.38 125 LEU A O 1
ATOM 1003 N N . TRP A 1 126 ? 14.070 5.205 -9.145 1.00 78.25 126 TRP A N 1
ATOM 1004 C CA . TRP A 1 126 ? 15.521 5.269 -8.910 1.00 78.25 126 TRP A CA 1
ATOM 1005 C C . TRP A 1 126 ? 16.114 3.917 -8.531 1.00 78.25 126 TRP A C 1
ATOM 1007 O O . TRP A 1 126 ? 17.176 3.560 -9.032 1.00 78.25 126 TRP A O 1
ATOM 1017 N N . ALA A 1 127 ? 15.423 3.150 -7.685 1.00 75.94 127 ALA A N 1
ATOM 1018 C CA . ALA A 1 127 ? 15.866 1.810 -7.311 1.00 75.94 127 ALA A CA 1
ATOM 1019 C C . ALA A 1 127 ? 15.932 0.858 -8.518 1.00 75.94 127 ALA A C 1
ATOM 1021 O O . ALA A 1 127 ? 16.768 -0.040 -8.546 1.00 75.94 127 ALA A O 1
ATOM 1022 N N . LEU A 1 128 ? 15.084 1.076 -9.526 1.00 78.31 128 LEU A N 1
ATOM 1023 C CA . LEU A 1 128 ? 15.098 0.313 -10.776 1.00 78.31 128 LEU A CA 1
ATOM 1024 C C . LEU A 1 128 ? 16.150 0.799 -11.779 1.00 78.31 128 LEU A C 1
ATOM 1026 O O . LEU A 1 128 ? 16.573 0.025 -12.633 1.00 78.31 128 LEU A O 1
ATOM 1030 N N . ASN A 1 129 ? 16.584 2.058 -11.693 1.00 75.06 129 ASN A N 1
ATOM 1031 C CA . ASN A 1 129 ? 17.397 2.710 -12.718 1.00 75.06 129 ASN A CA 1
ATOM 1032 C C . ASN A 1 129 ? 18.716 3.223 -12.134 1.00 75.06 129 ASN A C 1
ATOM 1034 O O . ASN A 1 129 ? 18.719 4.348 -11.647 1.00 75.06 129 ASN A O 1
ATOM 1038 N N . ASP A 1 130 ? 19.778 2.402 -12.174 1.00 66.12 130 ASP A N 1
ATOM 1039 C CA . ASP A 1 130 ? 21.217 2.631 -11.868 1.00 66.12 130 ASP A CA 1
ATOM 1040 C C . ASP A 1 130 ? 21.627 3.683 -10.822 1.00 66.12 130 ASP A C 1
ATOM 1042 O O . ASP A 1 130 ? 22.787 4.069 -10.711 1.00 66.12 130 ASP A O 1
ATOM 1046 N N . ASN A 1 131 ? 20.695 4.123 -9.990 1.00 68.19 131 ASN A N 1
ATOM 1047 C CA . ASN A 1 131 ? 20.876 5.168 -9.006 1.00 68.19 131 ASN A CA 1
ATOM 1048 C C . ASN A 1 131 ? 20.448 4.660 -7.632 1.00 68.19 131 ASN A C 1
ATOM 1050 O O . ASN A 1 131 ? 19.810 5.347 -6.828 1.00 68.19 131 ASN A O 1
ATOM 1054 N N . ILE A 1 132 ? 20.824 3.409 -7.358 1.00 62.12 132 ILE A N 1
ATOM 1055 C CA . ILE A 1 132 ? 20.575 2.769 -6.072 1.00 62.12 132 ILE A CA 1
ATOM 1056 C C . ILE A 1 132 ? 21.297 3.509 -4.943 1.00 62.12 132 ILE A C 1
ATOM 1058 O O . ILE A 1 132 ? 20.862 3.426 -3.802 1.00 62.12 132 ILE A O 1
ATOM 1062 N N . ASN A 1 133 ? 22.361 4.261 -5.247 1.00 66.44 133 ASN A N 1
ATOM 1063 C CA . ASN A 1 133 ? 23.102 5.064 -4.278 1.00 66.44 133 ASN A CA 1
ATOM 1064 C C . ASN A 1 133 ? 22.272 6.242 -3.757 1.00 66.44 133 ASN A C 1
ATOM 1066 O O . ASN A 1 133 ? 22.193 6.412 -2.542 1.00 66.44 133 ASN A O 1
ATOM 1070 N N . GLU A 1 134 ? 21.596 7.001 -4.627 1.00 70.56 134 GLU A N 1
ATOM 1071 C CA . GLU A 1 134 ? 20.682 8.070 -4.190 1.00 70.56 134 GLU A CA 1
ATOM 1072 C C . GLU A 1 134 ? 19.457 7.499 -3.471 1.00 70.56 134 GLU A C 1
ATOM 1074 O O . GLU A 1 134 ? 19.079 7.993 -2.407 1.00 70.56 134 GLU A O 1
ATOM 1079 N N . ALA A 1 135 ? 18.895 6.388 -3.967 1.00 65.06 135 ALA A N 1
ATOM 1080 C CA . ALA A 1 135 ? 17.834 5.682 -3.252 1.00 65.06 135 ALA A CA 1
ATOM 1081 C C . ALA A 1 135 ? 18.313 5.248 -1.852 1.00 65.06 135 ALA A C 1
ATOM 1083 O O . ALA A 1 135 ? 17.654 5.511 -0.850 1.00 65.06 135 ALA A O 1
ATOM 1084 N N . THR A 1 136 ? 19.502 4.651 -1.751 1.00 64.44 136 THR A N 1
ATOM 1085 C CA . THR A 1 136 ? 20.094 4.180 -0.491 1.00 64.44 136 THR A CA 1
ATOM 1086 C C . THR A 1 136 ? 20.392 5.326 0.466 1.00 64.44 136 THR A C 1
ATOM 1088 O O . THR A 1 136 ? 20.118 5.198 1.658 1.00 64.44 136 THR A O 1
ATOM 1091 N N . LYS A 1 137 ? 20.921 6.450 -0.026 1.00 72.12 137 LYS A N 1
ATOM 1092 C CA . LYS A 1 137 ? 21.164 7.657 0.770 1.00 72.12 137 LYS A CA 1
ATOM 1093 C C . LYS A 1 137 ? 19.858 8.182 1.356 1.00 72.12 137 LYS A C 1
ATOM 1095 O O . LYS A 1 137 ? 19.764 8.337 2.570 1.00 72.12 137 LYS A O 1
ATOM 1100 N N . PHE A 1 138 ? 18.827 8.308 0.523 1.00 70.62 138 PHE A N 1
ATOM 1101 C CA . PHE A 1 138 ? 17.488 8.677 0.966 1.00 70.62 138 PHE A CA 1
ATOM 1102 C C . PHE A 1 138 ? 16.941 7.715 2.031 1.00 70.62 138 PHE A C 1
ATOM 1104 O O . PHE A 1 138 ? 16.452 8.170 3.060 1.00 70.62 138 PHE A O 1
ATOM 1111 N N . PHE A 1 139 ? 17.073 6.394 1.854 1.00 65.94 139 PHE A N 1
ATOM 1112 C CA . PHE A 1 139 ? 16.617 5.423 2.859 1.00 65.94 139 PHE A CA 1
ATOM 1113 C C . PHE A 1 139 ? 17.425 5.454 4.147 1.00 65.94 139 PHE A C 1
ATOM 1115 O O . PHE A 1 139 ? 16.857 5.246 5.215 1.00 65.94 139 PHE A O 1
ATOM 1122 N N . ASN A 1 140 ? 18.726 5.722 4.077 1.00 69.25 140 ASN A N 1
ATOM 1123 C CA . ASN A 1 140 ? 19.545 5.891 5.269 1.00 69.25 140 ASN A CA 1
ATOM 1124 C C . ASN A 1 140 ? 19.094 7.132 6.048 1.00 69.25 140 ASN A C 1
ATOM 1126 O O . ASN A 1 140 ? 18.930 7.058 7.266 1.00 69.25 140 ASN A O 1
ATOM 1130 N N . ASP A 1 141 ? 18.803 8.227 5.353 1.00 70.75 141 ASP A N 1
ATOM 1131 C CA . ASP A 1 141 ? 18.294 9.454 5.966 1.00 70.75 141 ASP A CA 1
ATOM 1132 C C . ASP A 1 141 ? 16.873 9.269 6.517 1.00 70.75 141 ASP A C 1
ATOM 1134 O O . ASP A 1 141 ? 16.562 9.745 7.610 1.00 70.75 141 ASP A O 1
ATOM 1138 N N . LEU A 1 142 ? 16.030 8.493 5.832 1.00 64.31 142 LEU A N 1
ATOM 1139 C CA . LEU A 1 142 ? 14.730 8.063 6.342 1.00 64.31 142 LEU A CA 1
ATOM 1140 C C . LEU A 1 142 ? 14.888 7.195 7.584 1.00 64.31 142 LEU A C 1
ATOM 1142 O O . LEU A 1 142 ? 14.276 7.491 8.593 1.00 64.31 142 LEU A O 1
ATOM 1146 N N . SER A 1 143 ? 15.730 6.164 7.566 1.00 64.62 143 SER A N 1
ATOM 1147 C CA . SER A 1 143 ? 15.896 5.237 8.694 1.00 64.62 143 SER A CA 1
ATOM 1148 C C . SER A 1 143 ? 16.365 5.924 9.979 1.00 64.62 143 SER A C 1
ATOM 1150 O O . SER A 1 143 ? 15.969 5.507 11.064 1.00 64.62 143 SER A O 1
ATOM 1152 N N . LYS A 1 144 ? 17.146 7.006 9.855 1.00 65.50 144 LYS A N 1
ATOM 1153 C CA . LYS A 1 144 ? 17.593 7.840 10.979 1.00 65.50 144 LYS A CA 1
ATOM 1154 C C . LYS A 1 144 ? 16.476 8.712 11.559 1.00 65.50 144 LYS A C 1
ATOM 1156 O O . LYS A 1 144 ? 16.515 9.023 12.742 1.00 65.50 144 LYS A O 1
ATOM 1161 N N . ASN A 1 145 ? 15.495 9.088 10.739 1.00 58.12 145 ASN A N 1
ATOM 1162 C CA . ASN A 1 145 ? 14.438 10.039 11.094 1.00 58.12 145 ASN A CA 1
ATOM 1163 C C . ASN A 1 145 ? 13.039 9.402 11.208 1.00 58.12 145 ASN A C 1
ATOM 1165 O O . ASN A 1 145 ? 12.087 10.060 11.625 1.00 58.12 145 ASN A O 1
ATOM 1169 N N . HIS A 1 146 ? 12.881 8.137 10.817 1.00 60.84 146 HIS A N 1
ATOM 1170 C CA . HIS A 1 146 ? 11.597 7.450 10.776 1.00 60.84 146 HIS A CA 1
ATOM 1171 C C . HIS A 1 146 ? 11.240 6.890 12.152 1.00 60.84 146 HIS A C 1
ATOM 1173 O O . HIS A 1 146 ? 12.071 6.297 12.837 1.00 60.84 146 HIS A O 1
ATOM 1179 N N . ALA A 1 147 ? 9.962 6.986 12.521 1.00 59.84 147 ALA A N 1
ATOM 1180 C CA . ALA A 1 147 ? 9.452 6.488 13.799 1.00 59.84 147 ALA A CA 1
ATOM 1181 C C . ALA A 1 147 ? 9.631 4.964 13.988 1.00 59.84 147 ALA A C 1
ATOM 1183 O O . ALA A 1 147 ? 9.529 4.468 15.107 1.00 59.84 147 ALA A O 1
ATOM 1184 N N . ASN A 1 148 ? 9.896 4.219 12.906 1.00 70.25 148 ASN A N 1
ATOM 1185 C CA . ASN A 1 148 ? 10.189 2.786 12.945 1.00 70.25 148 ASN A CA 1
ATOM 1186 C C . ASN A 1 148 ? 11.393 2.427 12.041 1.00 70.25 148 ASN A C 1
ATOM 1188 O O . ASN A 1 148 ? 11.204 2.246 10.832 1.00 70.25 148 ASN A O 1
ATOM 1192 N N . PRO A 1 149 ? 12.608 2.291 12.606 1.00 72.00 149 PRO A N 1
ATOM 1193 C CA . PRO A 1 149 ? 13.823 1.943 11.860 1.00 72.00 149 PRO A CA 1
ATOM 1194 C C . PRO A 1 149 ? 13.772 0.560 11.192 1.00 72.00 149 PRO A C 1
ATOM 1196 O O . PRO A 1 149 ? 14.293 0.376 10.092 1.00 72.00 149 PRO A O 1
ATOM 1199 N N . SER A 1 150 ? 13.100 -0.413 11.819 1.00 76.38 150 SER A N 1
ATOM 1200 C CA . SER A 1 150 ? 12.992 -1.781 11.286 1.00 76.38 150 SER A CA 1
ATOM 1201 C C . SER A 1 150 ? 12.183 -1.846 9.984 1.00 76.38 150 SER A C 1
ATOM 1203 O O . SER A 1 150 ? 12.510 -2.617 9.081 1.00 76.38 150 SER A O 1
ATOM 1205 N N . HIS A 1 151 ? 11.157 -0.996 9.856 1.00 79.19 151 HIS A N 1
ATOM 1206 C CA . HIS A 1 151 ? 10.378 -0.845 8.624 1.00 79.19 151 HIS A CA 1
ATOM 1207 C C . HIS A 1 151 ? 11.269 -0.293 7.508 1.00 79.19 151 HIS A C 1
ATOM 1209 O O . HIS A 1 151 ? 11.318 -0.870 6.424 1.00 79.19 151 HIS A O 1
ATOM 1215 N N . ALA A 1 152 ? 12.028 0.771 7.785 1.00 78.06 152 ALA A N 1
ATOM 1216 C CA . ALA A 1 152 ? 12.903 1.403 6.798 1.00 78.06 152 ALA A CA 1
ATOM 1217 C C . ALA A 1 152 ? 13.967 0.434 6.246 1.00 78.06 152 ALA A C 1
ATOM 1219 O O . ALA A 1 152 ? 14.179 0.381 5.034 1.00 78.06 152 ALA A O 1
ATOM 1220 N N . LEU A 1 153 ? 14.582 -0.386 7.109 1.00 82.75 153 LEU A N 1
ATOM 1221 C CA . LEU A 1 153 ? 15.515 -1.439 6.683 1.00 82.75 153 LEU A CA 1
ATOM 1222 C C . LEU A 1 153 ? 14.836 -2.491 5.797 1.00 82.75 153 LEU A C 1
ATOM 1224 O O . LEU A 1 153 ? 15.406 -2.908 4.789 1.00 82.75 153 LEU A O 1
ATOM 1228 N N . GLY A 1 154 ? 13.608 -2.882 6.139 1.00 85.44 154 GLY A N 1
ATOM 1229 C CA . GLY A 1 154 ? 12.797 -3.789 5.331 1.00 85.44 154 GLY A CA 1
ATOM 1230 C C . GLY A 1 154 ? 12.504 -3.254 3.931 1.00 85.44 154 GLY A C 1
ATOM 1231 O O . GLY A 1 154 ? 12.733 -3.948 2.945 1.00 85.44 154 GLY A O 1
ATOM 1232 N N . VAL A 1 155 ? 12.082 -1.993 3.821 1.00 83.94 155 VAL A N 1
ATOM 1233 C CA . VAL A 1 155 ? 11.820 -1.344 2.523 1.00 83.94 155 VAL A CA 1
ATOM 1234 C C . VAL A 1 155 ? 13.102 -1.200 1.701 1.00 83.94 155 VAL A C 1
ATOM 1236 O O . VAL A 1 155 ? 13.096 -1.468 0.502 1.00 83.94 155 VAL A O 1
ATOM 1239 N N . ARG A 1 156 ? 14.229 -0.847 2.331 1.00 83.69 156 ARG A N 1
ATOM 1240 C CA . ARG A 1 156 ? 15.531 -0.798 1.648 1.00 83.69 156 ARG A CA 1
ATOM 1241 C C . ARG A 1 156 ? 15.916 -2.168 1.088 1.00 83.69 156 ARG A C 1
ATOM 1243 O O . ARG A 1 156 ? 16.334 -2.268 -0.064 1.00 83.69 156 ARG A O 1
ATOM 1250 N N . ARG A 1 157 ? 15.765 -3.220 1.896 1.00 87.50 157 ARG A N 1
ATOM 1251 C CA . ARG A 1 157 ? 16.027 -4.598 1.474 1.00 87.50 157 ARG A CA 1
ATOM 1252 C C . ARG A 1 157 ? 15.115 -5.013 0.323 1.00 87.50 157 ARG A C 1
ATOM 1254 O O . ARG A 1 157 ? 15.604 -5.590 -0.643 1.00 87.50 157 ARG A O 1
ATOM 1261 N N . TRP A 1 158 ? 13.831 -4.666 0.400 1.00 89.38 158 TRP A N 1
ATOM 1262 C CA . TRP A 1 158 ? 12.864 -4.897 -0.668 1.00 89.38 158 TRP A CA 1
ATOM 1263 C C . TRP A 1 158 ? 13.306 -4.270 -1.992 1.00 89.38 158 TRP A C 1
ATOM 1265 O O . TRP A 1 158 ? 13.359 -4.957 -3.005 1.00 89.38 158 TRP A O 1
ATOM 1275 N N . LEU A 1 159 ? 13.689 -2.991 -1.988 1.00 87.44 159 LEU A N 1
ATOM 1276 C CA . LEU A 1 159 ? 14.108 -2.284 -3.201 1.00 87.44 159 LEU A CA 1
ATOM 1277 C C . LEU A 1 159 ? 15.375 -2.851 -3.830 1.00 87.44 159 LEU A C 1
ATOM 1279 O O . LEU A 1 159 ? 15.471 -2.912 -5.051 1.00 87.44 159 LEU A O 1
ATOM 1283 N N . TYR A 1 160 ? 16.326 -3.295 -3.010 1.00 87.81 160 TYR A N 1
ATOM 1284 C CA . TYR A 1 160 ? 17.493 -4.012 -3.510 1.00 87.81 160 TYR A CA 1
ATOM 1285 C C . TYR A 1 160 ? 17.086 -5.302 -4.239 1.00 87.81 160 TYR A C 1
ATOM 1287 O O . TYR A 1 160 ? 17.498 -5.514 -5.377 1.00 87.81 160 TYR A O 1
ATOM 1295 N N . LEU A 1 161 ? 16.235 -6.133 -3.624 1.00 90.12 161 LEU A N 1
ATOM 1296 C CA . LEU A 1 161 ? 15.767 -7.382 -4.238 1.00 90.12 161 LEU A CA 1
ATOM 1297 C C . LEU A 1 161 ? 14.935 -7.122 -5.499 1.00 90.12 161 LEU A C 1
ATOM 1299 O O . LEU A 1 161 ? 15.065 -7.854 -6.476 1.00 90.12 161 LEU A O 1
ATOM 1303 N N . LEU A 1 162 ? 14.130 -6.058 -5.500 1.00 89.69 162 LEU A N 1
ATOM 1304 C CA . LEU A 1 162 ? 13.368 -5.599 -6.658 1.00 89.69 162 LEU A CA 1
ATOM 1305 C C . LEU A 1 162 ? 14.297 -5.169 -7.804 1.00 89.69 162 LEU A C 1
ATOM 1307 O O . LEU A 1 162 ? 14.071 -5.540 -8.952 1.00 89.69 162 LEU A O 1
ATOM 1311 N N . GLY A 1 163 ? 15.370 -4.437 -7.490 1.00 87.62 163 GLY A N 1
ATOM 1312 C CA . GLY A 1 163 ? 16.405 -4.066 -8.451 1.00 87.62 163 GLY A CA 1
ATOM 1313 C C . GLY A 1 163 ? 17.087 -5.292 -9.058 1.00 87.62 163 GLY A C 1
ATOM 1314 O O . GLY A 1 163 ? 17.251 -5.355 -10.271 1.00 87.62 163 GLY A O 1
ATOM 1315 N N . VAL A 1 164 ? 17.416 -6.304 -8.248 1.00 88.31 164 VAL A N 1
ATOM 1316 C CA . VAL A 1 164 ? 17.943 -7.584 -8.756 1.00 88.31 164 VAL A CA 1
ATOM 1317 C C . VAL A 1 164 ? 16.922 -8.289 -9.658 1.00 88.31 164 VAL A C 1
ATOM 1319 O O . VAL A 1 164 ? 17.279 -8.740 -10.745 1.00 88.31 164 VAL A O 1
ATOM 1322 N N . ALA A 1 165 ? 15.658 -8.370 -9.225 1.00 89.69 165 ALA A N 1
ATOM 1323 C CA . ALA A 1 165 ? 14.570 -9.030 -9.952 1.00 89.69 165 ALA A CA 1
ATOM 1324 C C . ALA A 1 165 ? 14.346 -8.430 -11.347 1.00 89.69 165 ALA A C 1
ATOM 1326 O O . ALA A 1 165 ? 14.085 -9.157 -12.307 1.00 89.69 165 ALA A O 1
ATOM 1327 N N . PHE A 1 166 ? 14.503 -7.112 -11.456 1.00 87.94 166 PHE A N 1
ATOM 1328 C CA . PHE A 1 166 ? 14.427 -6.360 -12.702 1.00 87.94 166 PHE A CA 1
ATOM 1329 C C . PHE A 1 166 ? 15.796 -5.861 -13.129 1.00 87.94 166 PHE A C 1
ATOM 1331 O O . PHE A 1 166 ? 15.947 -4.698 -13.471 1.00 87.94 166 PHE A O 1
ATOM 1338 N N . ASP A 1 167 ? 16.797 -6.736 -13.090 1.00 83.44 167 ASP A N 1
ATOM 1339 C CA . ASP A 1 167 ? 18.036 -6.617 -13.852 1.00 83.44 167 ASP A CA 1
ATOM 1340 C C . ASP A 1 167 ? 18.885 -5.342 -13.676 1.00 83.44 167 ASP A C 1
ATOM 1342 O O . ASP A 1 167 ? 19.781 -5.111 -14.492 1.00 83.44 167 ASP A O 1
ATOM 1346 N N . ASN A 1 168 ? 18.679 -4.570 -12.609 1.00 83.94 168 ASN A N 1
ATOM 1347 C CA . ASN A 1 168 ? 19.402 -3.334 -12.327 1.00 83.94 168 ASN A CA 1
ATOM 1348 C C . ASN A 1 168 ? 20.921 -3.592 -12.196 1.00 83.94 168 ASN A C 1
ATOM 1350 O O . ASN A 1 168 ? 21.329 -4.349 -11.307 1.00 83.94 168 ASN A O 1
ATOM 1354 N N . PRO A 1 169 ? 21.771 -2.977 -13.041 1.00 80.06 169 PRO A N 1
ATOM 1355 C CA . PRO A 1 169 ? 23.224 -3.156 -13.003 1.00 80.06 169 PRO A CA 1
ATOM 1356 C C . PRO A 1 169 ? 23.865 -2.949 -11.624 1.00 80.06 169 PRO A C 1
ATOM 1358 O O . PRO A 1 169 ? 24.635 -3.803 -11.181 1.00 80.06 169 PRO A O 1
ATOM 1361 N N . CYS A 1 170 ? 23.522 -1.879 -10.898 1.00 79.56 170 CYS A N 1
ATOM 1362 C CA . CYS A 1 170 ? 24.085 -1.646 -9.562 1.00 79.56 170 CYS A CA 1
ATOM 1363 C C . CYS A 1 170 ? 23.688 -2.738 -8.557 1.00 79.56 170 CYS A C 1
ATOM 1365 O O . CYS A 1 170 ? 24.528 -3.216 -7.792 1.00 79.56 170 CYS A O 1
ATOM 1367 N N . ALA A 1 171 ? 22.419 -3.155 -8.561 1.00 83.44 171 ALA A N 1
ATOM 1368 C CA . ALA A 1 171 ? 21.934 -4.218 -7.685 1.00 83.44 171 ALA A CA 1
ATOM 1369 C C . ALA A 1 171 ? 22.593 -5.568 -8.012 1.00 83.44 171 ALA A C 1
ATOM 1371 O O . ALA A 1 171 ? 22.925 -6.326 -7.102 1.00 83.44 171 ALA A O 1
ATOM 1372 N N . LYS A 1 172 ? 22.850 -5.848 -9.296 1.00 82.31 172 LYS A N 1
ATOM 1373 C CA . LYS A 1 172 ? 23.571 -7.049 -9.744 1.00 82.31 172 LYS A CA 1
ATOM 1374 C C . LYS A 1 172 ? 25.009 -7.094 -9.254 1.00 82.31 172 LYS A C 1
ATOM 1376 O O . LYS A 1 172 ? 25.458 -8.143 -8.801 1.00 82.31 172 LYS A O 1
ATOM 1381 N N . GLU A 1 173 ? 25.737 -5.986 -9.345 1.00 82.06 173 GLU A N 1
ATOM 1382 C CA . GLU A 1 173 ? 27.115 -5.941 -8.848 1.00 82.06 173 GLU A CA 1
ATOM 1383 C C . GLU A 1 173 ? 27.163 -6.102 -7.327 1.00 82.06 173 GLU A C 1
ATOM 1385 O O . GLU A 1 173 ? 27.949 -6.898 -6.814 1.00 82.06 173 GLU A O 1
ATOM 1390 N N . ALA A 1 174 ? 26.251 -5.449 -6.602 1.00 81.81 174 ALA A N 1
ATOM 1391 C CA . ALA A 1 174 ? 26.113 -5.646 -5.161 1.00 81.81 174 ALA A CA 1
ATOM 1392 C C . ALA A 1 174 ? 25.762 -7.104 -4.801 1.00 81.81 174 ALA A C 1
ATOM 1394 O O . ALA A 1 174 ? 26.294 -7.651 -3.835 1.00 81.81 174 ALA A O 1
ATOM 1395 N N . LEU A 1 175 ? 24.927 -7.768 -5.605 1.00 84.50 175 LEU A N 1
ATOM 1396 C CA . LEU A 1 175 ? 24.580 -9.177 -5.426 1.00 84.50 175 LEU A CA 1
ATOM 1397 C C . LEU A 1 175 ? 25.780 -10.106 -5.592 1.00 84.50 175 LEU A C 1
ATOM 1399 O O . LEU A 1 175 ? 25.923 -11.039 -4.805 1.00 84.50 175 LEU A O 1
ATOM 1403 N N . LYS A 1 176 ? 26.656 -9.852 -6.571 1.00 82.31 176 LYS A N 1
ATOM 1404 C CA . LYS A 1 176 ? 27.892 -10.633 -6.764 1.00 82.31 176 LYS A CA 1
ATOM 1405 C C . LYS A 1 176 ? 28.826 -10.549 -5.556 1.00 82.31 176 LYS A C 1
ATOM 1407 O O . LYS A 1 176 ? 29.550 -11.499 -5.285 1.00 82.31 176 LYS A O 1
ATOM 1412 N N . GLN A 1 177 ? 28.797 -9.430 -4.835 1.00 81.62 177 GLN A N 1
ATOM 1413 C CA . GLN A 1 177 ? 29.636 -9.177 -3.661 1.00 81.62 177 GLN A CA 1
ATOM 1414 C C . GLN A 1 177 ? 28.980 -9.624 -2.339 1.00 81.62 177 GLN A C 1
ATOM 1416 O O . GLN A 1 177 ? 29.622 -9.591 -1.291 1.00 81.62 177 GLN A O 1
ATOM 1421 N N . SER A 1 178 ? 27.709 -10.040 -2.365 1.00 82.50 178 SER A N 1
ATOM 1422 C CA . SER A 1 178 ? 26.947 -10.413 -1.169 1.00 82.50 178 SER A CA 1
ATOM 1423 C C . SER A 1 178 ? 27.313 -11.810 -0.657 1.00 82.50 178 SER A C 1
ATOM 1425 O O . SER A 1 178 ? 27.310 -12.789 -1.405 1.00 82.50 178 SER A O 1
ATOM 1427 N N . THR A 1 179 ? 27.511 -11.932 0.659 1.00 80.38 179 THR A N 1
ATOM 1428 C CA . THR A 1 179 ? 27.670 -13.225 1.353 1.00 80.38 179 THR A CA 1
ATOM 1429 C C . THR A 1 179 ? 26.386 -14.062 1.357 1.00 80.38 179 THR A C 1
ATOM 1431 O O . THR A 1 179 ? 26.441 -15.269 1.574 1.00 80.38 179 THR A O 1
ATOM 1434 N N . GLN A 1 180 ? 25.231 -13.445 1.081 1.00 83.19 180 GLN A N 1
ATOM 1435 C CA . GLN A 1 180 ? 23.916 -14.092 0.983 1.00 83.19 180 GLN A CA 1
ATOM 1436 C C . GLN A 1 180 ? 23.408 -14.180 -0.466 1.00 83.19 180 GLN A C 1
ATOM 1438 O O . GLN A 1 180 ? 22.212 -14.358 -0.695 1.00 83.19 180 GLN A O 1
ATOM 1443 N N . SER A 1 181 ? 24.298 -14.056 -1.456 1.00 81.50 181 SER A N 1
ATOM 1444 C CA . SER A 1 181 ? 23.933 -13.938 -2.874 1.00 81.50 181 SER A CA 1
ATOM 1445 C C . SER A 1 181 ? 22.962 -15.020 -3.362 1.00 81.50 181 SER A C 1
ATOM 1447 O O . SER A 1 181 ? 22.002 -14.710 -4.058 1.00 81.50 181 SER A O 1
ATOM 1449 N N . GLU A 1 182 ? 23.138 -16.275 -2.952 1.00 85.12 182 GLU A N 1
ATOM 1450 C CA . GLU A 1 182 ? 22.249 -17.382 -3.330 1.00 85.12 182 GLU A CA 1
ATOM 1451 C C . GLU A 1 182 ? 20.829 -17.256 -2.759 1.00 85.12 182 GLU A C 1
ATOM 1453 O O . GLU A 1 182 ? 19.844 -17.519 -3.451 1.00 85.12 182 GLU A O 1
ATOM 1458 N N . HIS A 1 183 ? 20.703 -16.824 -1.506 1.00 86.94 183 HIS A N 1
ATOM 1459 C CA . HIS A 1 183 ? 19.407 -16.581 -0.878 1.00 86.94 183 HIS A CA 1
ATOM 1460 C C . HIS A 1 183 ? 18.689 -15.394 -1.545 1.00 86.94 183 HIS A C 1
ATOM 1462 O O . HIS A 1 183 ? 17.509 -15.480 -1.894 1.00 86.94 183 HIS A O 1
ATOM 1468 N N . ASP A 1 184 ? 19.432 -14.324 -1.823 1.00 88.31 184 ASP A N 1
ATOM 1469 C CA . ASP A 1 184 ? 18.928 -13.106 -2.461 1.00 88.31 184 ASP A CA 1
ATOM 1470 C C . ASP A 1 184 ? 18.444 -13.361 -3.886 1.00 88.31 184 ASP A C 1
ATOM 1472 O O . ASP A 1 184 ? 17.379 -12.877 -4.269 1.00 88.31 184 ASP A O 1
ATOM 1476 N N . LYS A 1 185 ? 19.179 -14.176 -4.653 1.00 88.00 185 LYS A N 1
ATOM 1477 C CA . LYS A 1 185 ? 18.770 -14.610 -5.995 1.00 88.00 185 LYS A CA 1
ATOM 1478 C C . LYS A 1 185 ? 17.450 -15.374 -5.968 1.00 88.00 185 LYS A C 1
ATOM 1480 O O . LYS A 1 185 ? 16.590 -15.117 -6.805 1.00 88.00 185 LYS A O 1
ATOM 1485 N N . ARG A 1 186 ? 17.234 -16.268 -4.995 1.00 87.25 186 ARG A N 1
ATOM 1486 C CA . ARG A 1 186 ? 15.965 -17.016 -4.870 1.00 87.25 186 ARG A CA 1
ATOM 1487 C C . ARG A 1 186 ? 14.783 -16.100 -4.554 1.00 87.25 186 ARG A C 1
ATOM 1489 O O . ARG A 1 186 ? 13.723 -16.225 -5.172 1.00 87.25 186 ARG A O 1
ATOM 1496 N N . MET A 1 187 ? 14.965 -15.152 -3.634 1.00 90.25 187 MET A N 1
ATOM 1497 C CA . MET A 1 187 ? 13.935 -14.153 -3.332 1.00 90.25 187 MET A CA 1
ATOM 1498 C C . MET A 1 187 ? 13.641 -13.268 -4.547 1.00 90.25 187 MET A C 1
ATOM 1500 O O . MET A 1 187 ? 12.482 -13.120 -4.928 1.00 90.25 187 MET A O 1
ATOM 1504 N N . ALA A 1 188 ? 14.678 -12.744 -5.206 1.00 90.81 188 ALA A N 1
ATOM 1505 C CA . ALA A 1 188 ? 14.534 -11.932 -6.411 1.00 90.81 188 ALA A CA 1
ATOM 1506 C C . ALA A 1 188 ? 13.872 -12.706 -7.564 1.00 90.81 188 ALA A C 1
ATOM 1508 O O . ALA A 1 188 ? 13.046 -12.142 -8.274 1.00 90.81 188 ALA A O 1
ATOM 1509 N N . CYS A 1 189 ? 14.159 -14.003 -7.720 1.00 90.31 189 CYS A N 1
ATOM 1510 C CA . CYS A 1 189 ? 13.499 -14.865 -8.707 1.00 90.31 189 CYS A CA 1
ATOM 1511 C C . CYS A 1 189 ? 11.993 -14.970 -8.438 1.00 90.31 189 CYS A C 1
ATOM 1513 O O . CYS A 1 189 ? 11.186 -14.869 -9.361 1.00 90.31 189 CYS A O 1
ATOM 1515 N N . THR A 1 190 ? 11.601 -15.096 -7.169 1.00 89.81 190 THR A N 1
ATOM 1516 C CA . THR A 1 190 ? 10.185 -15.126 -6.771 1.00 89.81 190 THR A CA 1
ATOM 1517 C C . THR A 1 190 ? 9.494 -13.794 -7.075 1.00 89.81 190 THR A C 1
ATOM 1519 O O . THR A 1 190 ? 8.400 -13.788 -7.637 1.00 89.81 190 THR A O 1
ATOM 1522 N N . ILE A 1 191 ? 10.152 -12.667 -6.777 1.00 91.94 191 ILE A N 1
ATOM 1523 C CA . ILE A 1 191 ? 9.661 -11.323 -7.121 1.00 91.94 191 ILE A CA 1
ATOM 1524 C C . ILE A 1 191 ? 9.487 -11.191 -8.637 1.00 91.94 191 ILE A C 1
ATOM 1526 O O . ILE A 1 191 ? 8.417 -10.807 -9.102 1.00 91.94 191 ILE A O 1
ATOM 1530 N N . ALA A 1 192 ? 10.504 -11.554 -9.421 1.00 90.00 192 ALA A N 1
ATOM 1531 C CA . ALA A 1 192 ? 10.447 -11.473 -10.876 1.00 90.00 192 ALA A CA 1
ATOM 1532 C C . ALA A 1 192 ? 9.257 -12.289 -11.419 1.00 90.00 192 ALA A C 1
ATOM 1534 O O . ALA A 1 192 ? 8.406 -11.752 -12.140 1.00 90.00 192 ALA A O 1
ATOM 1535 N N . LYS A 1 193 ? 9.130 -13.555 -10.987 1.00 89.31 193 LYS A N 1
ATOM 1536 C CA . LYS A 1 193 ? 8.036 -14.458 -11.381 1.00 89.31 193 LYS A CA 1
ATOM 1537 C C . LYS A 1 193 ? 6.662 -13.889 -11.046 1.00 89.31 193 LYS A C 1
ATOM 1539 O O . LYS A 1 193 ? 5.783 -13.901 -11.905 1.00 89.31 193 LYS A O 1
ATOM 1544 N N . ALA A 1 194 ? 6.487 -13.318 -9.854 1.00 89.38 194 ALA A N 1
ATOM 1545 C CA . ALA A 1 194 ? 5.236 -12.674 -9.453 1.00 89.38 194 ALA A CA 1
ATOM 1546 C C . ALA A 1 194 ? 4.833 -11.508 -10.375 1.00 89.38 194 ALA A C 1
ATOM 1548 O O . ALA A 1 194 ? 3.646 -11.252 -10.589 1.00 89.38 194 ALA A O 1
ATOM 1549 N N . HIS A 1 195 ? 5.811 -10.820 -10.967 1.00 87.62 195 HIS A N 1
ATOM 1550 C CA . HIS A 1 195 ? 5.575 -9.756 -11.940 1.00 87.62 195 HIS A CA 1
ATOM 1551 C C . HIS A 1 195 ? 5.477 -10.243 -13.393 1.00 87.62 195 HIS A C 1
ATOM 1553 O O . HIS A 1 195 ? 5.206 -9.425 -14.279 1.00 87.62 195 HIS A O 1
ATOM 1559 N N . GLY A 1 196 ? 5.607 -11.550 -13.643 1.00 85.50 196 GLY A N 1
ATOM 1560 C CA . GLY A 1 196 ? 5.524 -12.155 -14.973 1.00 85.50 196 GLY A CA 1
ATOM 1561 C C . GLY A 1 196 ? 6.790 -11.962 -15.807 1.00 85.50 196 GLY A C 1
ATOM 1562 O O . GLY A 1 196 ? 6.702 -11.842 -17.024 1.00 85.50 196 GLY A O 1
ATOM 1563 N N . TYR A 1 197 ? 7.951 -11.874 -15.158 1.00 84.12 197 TYR A N 1
ATOM 1564 C CA . TYR A 1 197 ? 9.254 -11.736 -15.804 1.00 84.12 197 TYR A CA 1
ATOM 1565 C C . TYR A 1 197 ? 10.265 -12.679 -15.147 1.00 84.12 197 TYR A C 1
ATOM 1567 O O . TYR A 1 197 ? 10.203 -12.913 -13.948 1.00 84.12 197 TYR A O 1
ATOM 1575 N N . ILE A 1 198 ? 11.219 -13.225 -15.895 1.00 82.50 198 ILE A N 1
ATOM 1576 C CA . ILE A 1 198 ? 12.369 -13.914 -15.301 1.00 82.50 198 ILE A CA 1
ATOM 1577 C C . ILE A 1 198 ? 13.609 -13.344 -15.965 1.00 82.50 198 ILE A C 1
ATOM 1579 O O . ILE A 1 198 ? 13.830 -13.539 -17.157 1.00 82.50 198 ILE A O 1
ATOM 1583 N N . SER A 1 199 ? 14.403 -12.626 -15.175 1.00 78.50 199 SER A N 1
ATOM 1584 C CA . SER A 1 199 ? 15.709 -12.147 -15.605 1.00 78.50 199 SER A CA 1
ATOM 1585 C C . SER A 1 199 ? 16.607 -13.322 -16.025 1.00 78.50 199 SER A C 1
ATOM 1587 O O . SER A 1 199 ? 16.607 -14.350 -15.338 1.00 78.50 199 SER A O 1
ATOM 1589 N N . PRO A 1 200 ? 17.450 -13.169 -17.065 1.00 81.25 200 PRO A N 1
ATOM 1590 C CA . PRO A 1 200 ? 18.440 -14.177 -17.439 1.00 81.25 200 PRO A CA 1
ATOM 1591 C C . PRO A 1 200 ? 19.334 -14.628 -16.276 1.00 81.25 200 PRO A C 1
ATOM 1593 O O . PRO A 1 200 ? 19.628 -15.812 -16.161 1.00 81.25 200 PRO A O 1
ATOM 1596 N N . ILE A 1 201 ? 19.713 -13.719 -15.364 1.00 77.25 201 ILE A N 1
ATOM 1597 C CA . ILE A 1 201 ? 20.557 -14.069 -14.204 1.00 77.25 201 ILE A CA 1
ATOM 1598 C C . ILE A 1 201 ? 19.807 -14.876 -13.132 1.00 77.25 201 ILE A C 1
ATOM 1600 O O . ILE A 1 201 ? 20.427 -15.390 -12.204 1.00 77.25 201 ILE A O 1
ATOM 1604 N N . LEU A 1 202 ? 18.480 -14.970 -13.243 1.00 83.62 202 LEU A N 1
ATOM 1605 C CA . LEU A 1 202 ? 17.597 -15.699 -12.333 1.00 83.62 202 LEU A CA 1
ATOM 1606 C C . LEU A 1 202 ? 17.015 -16.971 -12.975 1.00 83.62 202 LEU A C 1
ATOM 1608 O O . LEU A 1 202 ? 16.338 -17.730 -12.284 1.00 83.62 202 LEU A O 1
ATOM 1612 N N . ALA A 1 203 ? 17.273 -17.217 -14.266 1.00 80.06 203 ALA A N 1
ATOM 1613 C CA . ALA A 1 203 ? 16.643 -18.282 -15.050 1.00 80.06 203 ALA A CA 1
ATOM 1614 C C . ALA A 1 203 ? 16.926 -19.696 -14.514 1.00 80.06 203 ALA A C 1
ATOM 1616 O O . ALA A 1 203 ? 16.067 -20.569 -14.598 1.00 80.06 203 ALA A O 1
ATOM 1617 N N . GLU A 1 204 ? 18.097 -19.903 -13.913 1.00 75.94 204 GLU A N 1
ATOM 1618 C CA . GLU A 1 204 ? 18.531 -21.195 -13.362 1.00 75.94 204 GLU A CA 1
ATOM 1619 C C . GLU A 1 204 ? 17.984 -21.468 -11.948 1.00 75.94 204 GLU A C 1
ATOM 1621 O O . GLU A 1 204 ? 18.179 -22.551 -11.396 1.00 75.94 204 GLU A O 1
ATOM 1626 N N . TYR A 1 205 ? 17.295 -20.500 -11.334 1.00 73.81 205 TYR A N 1
ATOM 1627 C CA . TYR A 1 205 ? 16.890 -20.585 -9.935 1.00 73.81 205 TYR A CA 1
ATOM 1628 C C . TYR A 1 205 ? 15.453 -21.087 -9.766 1.00 73.81 205 TYR A C 1
ATOM 1630 O O . TYR A 1 205 ? 14.472 -20.439 -10.152 1.00 73.81 205 TYR A O 1
ATOM 1638 N N . GLU A 1 206 ? 15.321 -22.227 -9.088 1.00 66.81 206 GLU A N 1
ATOM 1639 C CA . GLU A 1 206 ? 14.035 -22.734 -8.619 1.00 66.81 206 GLU A CA 1
ATOM 1640 C C . GLU A 1 206 ? 13.533 -21.973 -7.386 1.00 66.81 206 GLU A C 1
ATOM 1642 O O . GLU A 1 206 ? 14.282 -21.626 -6.466 1.00 66.81 206 GLU A O 1
ATOM 1647 N N . VAL A 1 207 ? 12.221 -21.743 -7.362 1.00 65.62 207 VAL A N 1
ATOM 1648 C CA . VAL A 1 207 ? 11.518 -21.160 -6.218 1.00 65.62 207 VAL A CA 1
ATOM 1649 C C . VAL A 1 207 ? 11.364 -22.261 -5.171 1.00 65.62 207 VAL A C 1
ATOM 1651 O O . VAL A 1 207 ? 10.681 -23.252 -5.419 1.00 65.62 207 VAL A O 1
ATOM 1654 N N . LYS A 1 208 ? 12.012 -22.110 -4.012 1.00 64.44 208 LYS A N 1
ATOM 1655 C CA . LYS A 1 208 ? 11.817 -23.006 -2.860 1.00 64.44 208 LYS A CA 1
ATOM 1656 C C . LYS A 1 208 ? 10.831 -22.380 -1.871 1.00 64.44 208 LYS A C 1
ATOM 1658 O O . LYS A 1 208 ? 10.900 -21.178 -1.638 1.00 64.44 208 LYS A O 1
ATOM 1663 N N . GLN A 1 209 ? 9.981 -23.222 -1.277 1.00 57.72 209 GLN A N 1
ATOM 1664 C CA . GLN A 1 209 ? 8.813 -22.903 -0.428 1.00 57.72 209 GLN A CA 1
ATOM 1665 C C . GLN A 1 209 ? 9.137 -22.297 0.959 1.00 57.72 209 GLN A C 1
ATOM 1667 O O . GLN A 1 209 ? 8.574 -22.693 1.977 1.00 57.72 209 GLN A O 1
ATOM 1672 N N . GLN A 1 210 ? 10.109 -21.393 1.056 1.00 62.69 210 GLN A N 1
ATOM 1673 C CA . GLN A 1 210 ? 10.434 -20.708 2.311 1.00 62.69 210 GLN A CA 1
ATOM 1674 C C . GLN A 1 210 ? 10.350 -19.200 2.102 1.00 62.69 210 GLN A C 1
ATOM 1676 O O . GLN A 1 210 ? 11.360 -18.504 2.011 1.00 62.69 210 GLN A O 1
ATOM 1681 N N . HIS A 1 211 ? 9.121 -18.698 1.985 1.00 76.88 211 HIS A N 1
ATOM 1682 C CA . HIS A 1 211 ? 8.849 -17.295 1.682 1.00 76.88 211 HIS A CA 1
ATOM 1683 C C . HIS A 1 211 ? 8.521 -16.428 2.904 1.00 76.88 211 HIS A C 1
ATOM 1685 O O . HIS A 1 211 ? 8.105 -15.292 2.716 1.00 76.88 211 HIS A O 1
ATOM 1691 N N . GLU A 1 212 ? 8.746 -16.872 4.146 1.00 85.38 212 GLU A N 1
ATOM 1692 C CA . GLU A 1 212 ? 8.412 -16.068 5.340 1.00 85.38 212 GLU A CA 1
ATOM 1693 C C . GLU A 1 212 ? 9.075 -14.681 5.339 1.00 85.38 212 GLU A C 1
ATOM 1695 O O . GLU A 1 212 ? 8.409 -13.665 5.561 1.00 85.38 212 GLU A O 1
ATOM 1700 N N . GLU A 1 213 ? 10.376 -14.605 5.032 1.00 88.50 213 GLU A N 1
ATOM 1701 C CA . GLU A 1 213 ? 11.057 -13.313 4.915 1.00 88.50 213 GLU A CA 1
ATOM 1702 C C . GLU A 1 213 ? 10.482 -12.488 3.760 1.00 88.50 213 GLU A C 1
ATOM 1704 O O . GLU A 1 213 ? 10.265 -11.285 3.910 1.00 88.50 213 GLU A O 1
ATOM 1709 N N . LEU A 1 214 ? 10.184 -13.126 2.629 1.00 90.75 214 LEU A N 1
ATOM 1710 C CA . LEU A 1 214 ? 9.664 -12.439 1.455 1.00 90.75 214 LEU A CA 1
ATOM 1711 C C . LEU A 1 214 ? 8.251 -11.887 1.688 1.00 90.75 214 LEU A C 1
ATOM 1713 O O . LEU A 1 214 ? 7.992 -10.747 1.318 1.00 90.75 214 LEU A O 1
ATOM 1717 N N . ILE A 1 215 ? 7.382 -12.636 2.374 1.00 92.00 215 ILE A N 1
ATOM 1718 C CA . ILE A 1 215 ? 6.061 -12.194 2.843 1.00 92.00 215 ILE A CA 1
ATOM 1719 C C . ILE A 1 215 ? 6.216 -10.980 3.764 1.00 92.00 215 ILE A C 1
ATOM 1721 O O . ILE A 1 215 ? 5.524 -9.971 3.616 1.00 92.00 215 ILE A O 1
ATOM 1725 N N . ARG A 1 216 ? 7.151 -11.044 4.720 1.00 91.25 216 ARG A N 1
ATOM 1726 C CA . ARG A 1 216 ? 7.416 -9.931 5.637 1.00 91.25 216 ARG A CA 1
ATOM 1727 C C . ARG A 1 216 ? 7.848 -8.678 4.874 1.00 91.25 216 ARG A C 1
ATOM 1729 O O . ARG A 1 216 ? 7.339 -7.592 5.156 1.00 91.25 216 ARG A O 1
ATOM 1736 N N . LEU A 1 217 ? 8.785 -8.817 3.939 1.00 91.38 217 LEU A N 1
ATOM 1737 C CA . LEU A 1 217 ? 9.306 -7.696 3.160 1.00 91.38 217 LEU A CA 1
ATOM 1738 C C . LEU A 1 217 ? 8.251 -7.132 2.195 1.00 91.38 217 LEU A C 1
ATOM 1740 O O . LEU A 1 217 ? 8.128 -5.911 2.098 1.00 91.38 217 LEU A O 1
ATOM 1744 N N . SER A 1 218 ? 7.446 -7.984 1.548 1.00 92.50 218 SER A N 1
ATOM 1745 C CA . SER A 1 218 ? 6.376 -7.544 0.646 1.00 92.50 218 SER A CA 1
ATOM 1746 C C . SER A 1 218 ? 5.320 -6.743 1.404 1.00 92.50 218 SER A C 1
ATOM 1748 O O . SER A 1 218 ? 4.917 -5.678 0.947 1.00 92.50 218 SER A O 1
ATOM 1750 N N . ILE A 1 219 ? 4.938 -7.170 2.613 1.00 91.94 219 ILE A N 1
ATOM 1751 C CA . ILE A 1 219 ? 4.012 -6.418 3.472 1.00 91.94 219 ILE A CA 1
ATOM 1752 C C . ILE A 1 219 ? 4.600 -5.058 3.868 1.00 91.94 219 ILE A C 1
ATOM 1754 O O . ILE A 1 219 ? 3.914 -4.043 3.771 1.00 91.94 219 ILE A O 1
ATOM 1758 N N . GLN A 1 220 ? 5.873 -5.001 4.272 1.00 88.94 220 GLN A N 1
ATOM 1759 C CA . GLN A 1 220 ? 6.527 -3.735 4.635 1.00 88.94 220 GLN A CA 1
ATOM 1760 C C . GLN A 1 220 ? 6.618 -2.758 3.455 1.00 88.94 220 GLN A C 1
ATOM 1762 O O . GLN A 1 220 ? 6.499 -1.548 3.651 1.00 88.94 220 GLN A O 1
ATOM 1767 N N . ALA A 1 221 ? 6.801 -3.270 2.238 1.00 87.88 221 ALA A N 1
ATOM 1768 C CA . ALA A 1 221 ? 6.796 -2.483 1.008 1.00 87.88 221 ALA A CA 1
ATOM 1769 C C . ALA A 1 221 ? 5.385 -2.175 0.469 1.00 87.88 221 ALA A C 1
ATOM 1771 O O . ALA A 1 221 ? 5.260 -1.383 -0.465 1.00 87.88 221 ALA A O 1
ATOM 1772 N N . ASN A 1 222 ? 4.335 -2.760 1.062 1.00 90.12 222 ASN A N 1
ATOM 1773 C CA . ASN A 1 222 ? 2.960 -2.781 0.549 1.00 90.12 222 ASN A CA 1
ATOM 1774 C C . ASN A 1 222 ? 2.842 -3.383 -0.871 1.00 90.12 222 ASN A C 1
ATOM 1776 O O . ASN A 1 222 ? 2.002 -2.985 -1.683 1.00 90.12 222 ASN A O 1
ATOM 1780 N N . ASP A 1 223 ? 3.689 -4.363 -1.178 1.00 91.19 223 ASP A N 1
ATOM 1781 C CA . ASP A 1 223 ? 3.634 -5.113 -2.422 1.00 91.19 223 ASP A CA 1
ATOM 1782 C C . ASP A 1 223 ? 2.571 -6.216 -2.366 1.00 91.19 223 ASP A C 1
ATOM 1784 O O . ASP A 1 223 ? 2.802 -7.353 -1.941 1.00 91.19 223 ASP A O 1
ATOM 1788 N N . SER A 1 224 ? 1.378 -5.860 -2.830 1.00 91.19 224 SER A N 1
ATOM 1789 C CA . SER A 1 224 ? 0.266 -6.798 -2.973 1.00 91.19 224 SER A CA 1
ATOM 1790 C C . SER A 1 224 ? 0.455 -7.826 -4.093 1.00 91.19 224 SER A C 1
ATOM 1792 O O . SER A 1 224 ? -0.157 -8.889 -4.030 1.00 91.19 224 SER A O 1
ATOM 1794 N N . ILE A 1 225 ? 1.297 -7.553 -5.097 1.00 90.94 225 ILE A N 1
ATOM 1795 C CA . ILE A 1 225 ? 1.493 -8.431 -6.259 1.00 90.94 225 ILE A CA 1
ATOM 1796 C C . ILE A 1 225 ? 2.276 -9.662 -5.824 1.00 90.94 225 ILE A C 1
ATOM 1798 O O . ILE A 1 225 ? 1.816 -10.789 -6.014 1.00 90.94 225 ILE A O 1
ATOM 1802 N N . VAL A 1 226 ? 3.432 -9.439 -5.196 1.00 91.75 226 VAL A N 1
ATOM 1803 C CA . VAL A 1 226 ? 4.28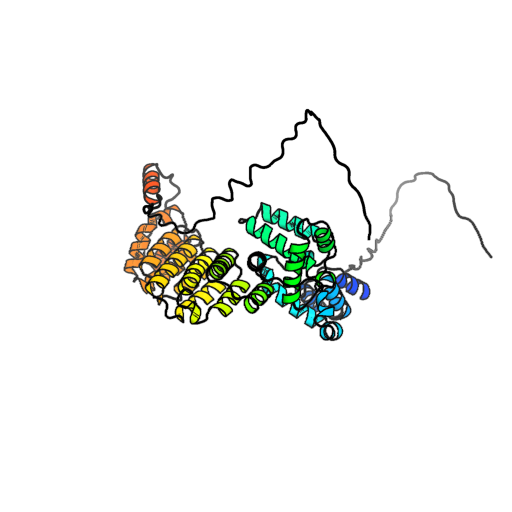3 -10.530 -4.717 1.00 91.75 226 VAL A CA 1
ATOM 1804 C C . VAL A 1 226 ? 3.604 -11.280 -3.579 1.00 91.75 226 VAL A C 1
ATOM 1806 O O . VAL A 1 226 ? 3.618 -12.509 -3.573 1.00 91.75 226 VAL A O 1
ATOM 1809 N N . LEU A 1 227 ? 2.927 -10.570 -2.669 1.00 92.81 227 LEU A N 1
ATOM 1810 C CA . LEU A 1 227 ? 2.158 -11.225 -1.615 1.00 92.81 227 LEU A CA 1
ATOM 1811 C C . LEU A 1 227 ? 1.074 -12.141 -2.200 1.00 92.81 227 LEU A C 1
ATOM 1813 O O . LEU A 1 227 ? 1.008 -13.306 -1.828 1.00 92.81 227 LEU A O 1
ATOM 1817 N N . ASN A 1 228 ? 0.258 -11.654 -3.141 1.00 92.31 228 ASN A N 1
ATOM 1818 C CA . ASN A 1 228 ? -0.786 -12.471 -3.761 1.00 92.31 228 ASN A CA 1
ATOM 1819 C C . ASN A 1 228 ? -0.198 -13.675 -4.510 1.00 92.31 228 ASN A C 1
ATOM 1821 O O . ASN A 1 228 ? -0.747 -14.771 -4.442 1.00 92.31 228 ASN A O 1
ATOM 1825 N N . TYR A 1 229 ? 0.936 -13.497 -5.192 1.00 91.69 229 TYR A N 1
ATOM 1826 C CA . TYR A 1 229 ? 1.634 -14.606 -5.836 1.00 91.69 229 TYR A CA 1
ATOM 1827 C C . TYR A 1 229 ? 2.021 -15.694 -4.826 1.00 91.69 229 TYR A C 1
ATOM 1829 O O . TYR A 1 229 ? 1.723 -16.861 -5.060 1.00 91.69 229 TYR A O 1
ATOM 1837 N N . ILE A 1 230 ? 2.621 -15.328 -3.689 1.00 90.56 230 ILE A N 1
ATOM 1838 C CA . ILE A 1 230 ? 3.012 -16.295 -2.652 1.00 90.56 230 ILE A CA 1
ATOM 1839 C C . ILE A 1 230 ? 1.776 -16.996 -2.077 1.00 90.56 230 ILE A C 1
ATOM 1841 O O . ILE A 1 230 ? 1.734 -18.221 -2.024 1.00 90.56 230 ILE A O 1
ATOM 1845 N N . LEU A 1 231 ? 0.736 -16.235 -1.725 1.00 88.81 231 LEU A N 1
ATOM 1846 C CA . LEU A 1 231 ? -0.494 -16.775 -1.135 1.00 88.81 231 LEU A CA 1
ATOM 1847 C C . LEU A 1 231 ? -1.234 -17.760 -2.051 1.00 88.81 231 LEU A C 1
ATOM 1849 O O . LEU A 1 231 ? -1.876 -18.677 -1.554 1.00 88.81 231 LEU A O 1
ATOM 1853 N N . ASN A 1 232 ? -1.135 -17.599 -3.373 1.00 88.44 232 ASN A N 1
ATOM 1854 C CA . ASN A 1 232 ? -1.737 -18.533 -4.332 1.00 88.44 232 ASN A CA 1
ATOM 1855 C C . ASN A 1 232 ? -0.920 -19.819 -4.531 1.00 88.44 232 ASN A C 1
ATOM 1857 O O . ASN A 1 232 ? -1.444 -20.787 -5.077 1.00 88.44 232 ASN A O 1
ATOM 1861 N N . ASN A 1 233 ? 0.353 -19.833 -4.127 1.00 85.50 233 ASN A N 1
ATOM 1862 C CA . ASN A 1 233 ? 1.260 -20.966 -4.328 1.00 85.50 233 ASN A CA 1
ATOM 1863 C C . ASN A 1 233 ? 1.629 -21.688 -3.020 1.00 85.50 233 ASN A C 1
ATOM 1865 O O . ASN A 1 233 ? 2.188 -22.783 -3.071 1.00 85.50 233 ASN A O 1
ATOM 1869 N N . GLU A 1 234 ? 1.313 -21.113 -1.858 1.00 84.00 234 GLU A N 1
ATOM 1870 C CA . GLU A 1 234 ? 1.636 -21.676 -0.547 1.00 84.00 234 GLU A CA 1
ATOM 1871 C C . GLU A 1 234 ? 0.411 -21.756 0.369 1.00 84.00 234 GLU A C 1
ATOM 1873 O O . GLU A 1 234 ? -0.354 -20.805 0.519 1.00 84.00 234 GLU A O 1
ATOM 1878 N N . ILE A 1 235 ? 0.266 -22.891 1.061 1.00 80.31 235 ILE A N 1
ATOM 1879 C CA . ILE A 1 235 ? -0.710 -23.036 2.143 1.00 80.31 235 ILE A CA 1
ATOM 1880 C C . ILE A 1 235 ? -0.057 -22.539 3.430 1.00 80.31 235 ILE A C 1
ATOM 1882 O O . ILE A 1 235 ? 0.757 -23.233 4.042 1.00 80.31 235 ILE A O 1
ATOM 1886 N N . LEU A 1 236 ? -0.426 -21.333 3.855 1.00 83.00 236 LEU A N 1
ATOM 1887 C CA . LEU A 1 236 ? 0.074 -20.769 5.101 1.00 83.00 236 LEU A CA 1
ATOM 1888 C C . LEU A 1 236 ? -0.672 -21.338 6.309 1.00 83.00 236 LEU A C 1
ATOM 1890 O O . LEU A 1 236 ? -1.895 -21.494 6.315 1.00 83.00 236 LEU A O 1
ATOM 1894 N N . ASN A 1 237 ? 0.072 -21.601 7.382 1.00 84.50 237 ASN A N 1
ATOM 1895 C CA . ASN A 1 237 ? -0.532 -21.931 8.665 1.00 84.50 237 ASN A CA 1
ATOM 1896 C C . ASN A 1 237 ? -1.147 -20.679 9.325 1.00 84.50 237 ASN A C 1
ATOM 1898 O O . ASN A 1 237 ? -0.822 -19.533 9.005 1.00 84.50 237 ASN A O 1
ATOM 1902 N N . TYR A 1 238 ? -2.026 -20.899 10.304 1.00 81.50 238 TYR A N 1
ATOM 1903 C CA . TYR A 1 238 ? -2.746 -19.815 10.975 1.00 81.50 238 TYR A CA 1
ATOM 1904 C C . TYR A 1 238 ? -1.827 -18.796 11.674 1.00 81.50 238 TYR A C 1
ATOM 1906 O O . TYR A 1 238 ? -2.116 -17.600 11.646 1.00 81.50 238 TYR A O 1
ATOM 1914 N N . SER A 1 239 ? -0.732 -19.241 12.304 1.00 83.81 239 SER A N 1
ATOM 1915 C CA . SER A 1 239 ? 0.207 -18.337 12.984 1.00 83.81 239 SER A CA 1
ATOM 1916 C C . SER A 1 239 ? 0.863 -17.359 12.014 1.00 83.81 239 SER A C 1
ATOM 1918 O O . SER A 1 239 ? 0.924 -16.169 12.317 1.00 83.81 239 SER A O 1
ATOM 1920 N N . VAL A 1 240 ? 1.272 -17.831 10.833 1.00 86.25 240 VAL A N 1
ATOM 1921 C CA . VAL 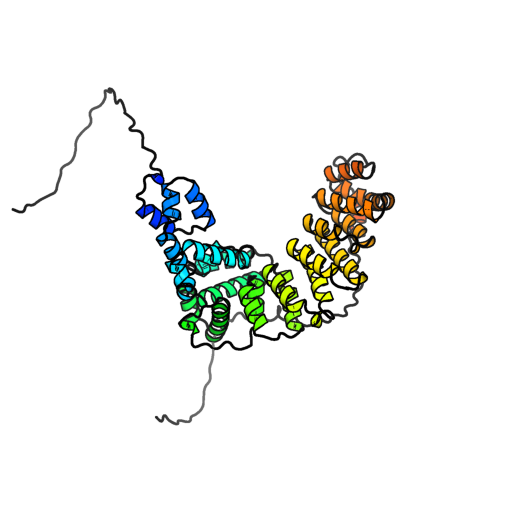A 1 240 ? 1.867 -16.984 9.793 1.00 86.25 240 VAL A CA 1
ATOM 1922 C C . VAL A 1 240 ? 0.826 -16.006 9.253 1.00 86.25 240 VAL A C 1
ATOM 1924 O O . VAL A 1 240 ? 1.109 -14.816 9.163 1.00 86.25 240 VAL A O 1
ATOM 1927 N N . ILE A 1 241 ? -0.405 -16.456 8.984 1.00 85.62 241 ILE A N 1
ATOM 1928 C CA . ILE A 1 241 ? -1.496 -15.572 8.531 1.00 85.62 241 ILE A CA 1
ATOM 1929 C C . ILE A 1 241 ? -1.770 -14.464 9.561 1.00 85.62 241 ILE A C 1
ATOM 1931 O O . ILE A 1 241 ? -1.905 -13.294 9.204 1.00 85.62 241 ILE A O 1
ATOM 1935 N N . SER A 1 242 ? -1.813 -14.810 10.850 1.00 82.94 242 SER A N 1
ATOM 1936 C CA . SER A 1 242 ? -2.007 -13.836 11.930 1.00 82.94 242 SER A CA 1
ATOM 1937 C C . SER A 1 242 ? -0.874 -12.819 12.010 1.00 82.94 242 SER A C 1
ATOM 1939 O O . SER A 1 242 ? -1.141 -11.631 12.201 1.00 82.94 242 SER A O 1
ATOM 1941 N N . ASP A 1 243 ? 0.373 -13.259 11.842 1.00 86.38 243 ASP A N 1
ATOM 1942 C CA . ASP A 1 243 ? 1.524 -12.357 11.784 1.00 86.38 243 ASP A CA 1
ATOM 1943 C C . ASP A 1 243 ? 1.449 -11.441 10.550 1.00 86.38 243 ASP A C 1
ATOM 1945 O O . ASP A 1 243 ? 1.673 -10.235 10.662 1.00 86.38 243 ASP A O 1
ATOM 1949 N N . CYS A 1 244 ? 1.016 -11.964 9.395 1.00 89.31 244 CYS A N 1
ATOM 1950 C CA . CYS A 1 244 ? 0.815 -11.181 8.173 1.00 89.31 244 CYS A CA 1
ATOM 1951 C C . CYS A 1 244 ? -0.188 -10.042 8.380 1.00 89.31 244 CYS A C 1
ATOM 1953 O O . CYS A 1 244 ? 0.121 -8.893 8.068 1.00 89.31 244 CYS A O 1
ATOM 1955 N N . PHE A 1 245 ? -1.366 -10.331 8.943 1.00 87.88 245 PHE A N 1
ATOM 1956 C CA . PHE A 1 245 ? -2.367 -9.302 9.241 1.00 87.88 245 PHE A CA 1
ATOM 1957 C C . PHE A 1 245 ? -1.834 -8.259 10.223 1.00 87.88 245 PHE A C 1
ATOM 1959 O O . PHE A 1 245 ? -1.933 -7.061 9.960 1.00 87.88 245 PHE A O 1
ATOM 1966 N N . SER A 1 246 ? -1.232 -8.705 11.330 1.00 84.12 246 SER A N 1
ATOM 1967 C CA . SER A 1 246 ? -0.659 -7.817 12.347 1.00 84.12 246 SER A CA 1
ATOM 1968 C C . SER A 1 246 ? 0.356 -6.847 11.733 1.00 84.12 246 SER A C 1
ATOM 1970 O O . SER A 1 246 ? 0.252 -5.627 11.903 1.00 84.12 246 SER A O 1
ATOM 1972 N N . ARG A 1 247 ? 1.287 -7.373 10.926 1.00 87.06 247 ARG A N 1
ATOM 1973 C CA . ARG A 1 247 ? 2.284 -6.566 10.218 1.00 87.06 247 ARG A CA 1
ATOM 1974 C C . ARG A 1 247 ? 1.639 -5.623 9.215 1.00 87.06 247 ARG A C 1
ATOM 1976 O O . ARG A 1 247 ? 1.966 -4.441 9.233 1.00 87.06 247 ARG A O 1
ATOM 1983 N N . ALA A 1 248 ? 0.706 -6.107 8.399 1.00 89.31 248 ALA A N 1
ATOM 1984 C CA . ALA A 1 248 ? 0.066 -5.305 7.362 1.00 89.31 248 ALA A CA 1
ATOM 1985 C C . ALA A 1 248 ? -0.700 -4.112 7.948 1.00 89.31 248 ALA A C 1
ATOM 1987 O O . ALA A 1 248 ? -0.575 -2.999 7.437 1.00 89.31 248 ALA A O 1
ATOM 1988 N N . PHE A 1 249 ? -1.394 -4.299 9.075 1.00 85.38 249 PHE A N 1
ATOM 1989 C CA . PHE A 1 249 ? -2.021 -3.190 9.793 1.00 85.38 249 PHE A CA 1
ATOM 1990 C C . PHE A 1 249 ? -0.995 -2.229 10.403 1.00 85.38 249 PHE A C 1
ATOM 1992 O O . PHE A 1 249 ? -1.168 -1.017 10.305 1.00 85.38 249 PHE A O 1
ATOM 1999 N N . SER A 1 250 ? 0.082 -2.742 11.006 1.00 79.38 250 SER A N 1
ATOM 2000 C CA . SER A 1 250 ? 1.120 -1.899 11.624 1.00 79.38 250 SER A CA 1
ATOM 2001 C C . SER A 1 250 ? 1.940 -1.086 10.614 1.00 79.38 250 SER A C 1
ATOM 2003 O O . SER A 1 250 ? 2.384 0.017 10.924 1.00 79.38 250 SER A O 1
ATOM 2005 N N . SER A 1 251 ? 2.122 -1.618 9.402 1.00 79.19 251 SER A N 1
ATOM 2006 C CA . SER A 1 251 ? 2.857 -0.991 8.299 1.00 79.19 251 SER A CA 1
ATOM 2007 C C . SER A 1 251 ? 1.966 -0.148 7.387 1.00 79.19 251 SER A C 1
ATOM 2009 O O . SER A 1 251 ? 2.460 0.392 6.400 1.00 79.19 251 SER A O 1
ATOM 2011 N N . ASN A 1 252 ? 0.671 -0.033 7.699 1.00 80.06 252 ASN A N 1
ATOM 2012 C CA . ASN A 1 252 ? -0.316 0.652 6.869 1.00 80.06 252 ASN A CA 1
ATOM 2013 C C . ASN A 1 252 ? -0.355 0.151 5.411 1.00 80.06 252 ASN A C 1
ATOM 2015 O O . ASN A 1 252 ? -0.499 0.923 4.460 1.00 80.06 252 ASN A O 1
ATOM 2019 N N . ALA A 1 253 ? -0.181 -1.159 5.237 1.00 86.12 253 ALA A N 1
ATOM 2020 C CA . ALA A 1 253 ? -0.069 -1.813 3.943 1.00 86.12 253 ALA A CA 1
ATOM 2021 C C . ALA A 1 253 ? -1.462 -2.128 3.366 1.00 86.12 253 ALA A C 1
ATOM 2023 O O . ALA A 1 253 ? -1.875 -3.283 3.296 1.00 86.12 253 ALA A O 1
ATOM 2024 N N . GLU A 1 254 ? -2.209 -1.087 2.982 1.00 85.12 254 GLU A N 1
ATOM 2025 C CA . GLU A 1 254 ? -3.604 -1.162 2.505 1.00 85.12 254 GLU A CA 1
ATOM 2026 C C . GLU A 1 254 ? -3.835 -2.202 1.398 1.00 85.12 254 GLU A C 1
ATOM 2028 O O . GLU A 1 254 ? -4.827 -2.941 1.430 1.00 85.12 254 GLU A O 1
ATOM 2033 N N . ALA A 1 255 ? -2.914 -2.289 0.436 1.00 87.19 255 ALA A N 1
ATOM 2034 C CA . ALA A 1 255 ? -3.035 -3.219 -0.680 1.00 87.19 255 ALA A CA 1
ATOM 2035 C C . ALA A 1 255 ? -2.821 -4.665 -0.204 1.00 87.19 255 ALA A C 1
ATOM 2037 O O . ALA A 1 255 ? -3.596 -5.556 -0.552 1.00 87.19 255 ALA A O 1
ATOM 2038 N N . CYS A 1 256 ? -1.829 -4.894 0.661 1.00 90.56 256 CYS A N 1
ATOM 2039 C CA . CYS A 1 256 ? -1.595 -6.203 1.269 1.00 90.56 256 CYS A CA 1
ATOM 2040 C C . CYS A 1 256 ? -2.743 -6.634 2.191 1.00 90.56 256 CYS A C 1
ATOM 2042 O O . CYS A 1 256 ? -3.171 -7.782 2.121 1.00 90.56 256 CYS A O 1
ATOM 2044 N N . VAL A 1 257 ? -3.282 -5.727 3.015 1.00 88.88 257 VAL A N 1
ATOM 2045 C CA . VAL A 1 257 ? -4.462 -6.001 3.855 1.00 88.88 257 VAL A CA 1
ATOM 2046 C C . VAL A 1 257 ? -5.640 -6.432 2.989 1.00 88.88 257 VAL A C 1
ATOM 2048 O O . VAL A 1 257 ? -6.331 -7.387 3.328 1.00 88.88 257 VAL A O 1
ATOM 2051 N N . THR A 1 258 ? -5.862 -5.755 1.863 1.00 85.94 258 THR A N 1
ATOM 2052 C CA . THR A 1 258 ? -6.944 -6.095 0.938 1.00 85.94 258 THR A CA 1
ATOM 2053 C C . THR A 1 258 ? -6.811 -7.515 0.396 1.00 85.94 258 THR A C 1
ATOM 2055 O O . THR A 1 258 ? -7.769 -8.273 0.514 1.00 85.94 258 THR A O 1
ATOM 2058 N N . ILE A 1 259 ? -5.630 -7.901 -0.093 1.00 88.88 259 ILE A N 1
ATOM 2059 C CA . ILE A 1 259 ? -5.377 -9.266 -0.576 1.00 88.88 259 ILE A CA 1
ATOM 2060 C C . ILE A 1 259 ? -5.534 -10.300 0.545 1.00 88.88 259 ILE A C 1
ATOM 2062 O O . ILE A 1 259 ? -6.154 -11.340 0.339 1.00 88.88 259 ILE A O 1
ATOM 2066 N N . LEU A 1 260 ? -5.005 -10.022 1.741 1.00 88.94 260 LEU A N 1
ATOM 2067 C CA . LEU A 1 260 ? -5.132 -10.931 2.883 1.00 88.94 260 LEU A CA 1
ATOM 2068 C C . LEU A 1 260 ? -6.601 -11.136 3.270 1.00 88.94 260 LEU A C 1
ATOM 2070 O O . LEU A 1 260 ? -7.012 -12.262 3.541 1.00 88.94 260 LEU A O 1
ATOM 2074 N N . LEU A 1 261 ? -7.405 -10.069 3.270 1.00 84.69 261 LEU A N 1
ATOM 2075 C CA . LEU A 1 261 ? -8.844 -10.178 3.490 1.00 84.69 261 LEU A CA 1
ATOM 2076 C C . LEU A 1 261 ? -9.501 -10.996 2.374 1.00 84.69 261 LEU A C 1
ATOM 2078 O O . LEU A 1 261 ? -10.237 -11.917 2.683 1.00 84.69 261 LEU A O 1
ATOM 2082 N N . GLU A 1 262 ? -9.219 -10.724 1.102 1.00 84.00 262 GLU A N 1
ATOM 2083 C CA . GLU A 1 262 ? -9.825 -11.451 -0.025 1.00 84.00 262 GLU A CA 1
ATOM 2084 C C . GLU A 1 262 ? -9.522 -12.955 0.006 1.00 84.00 262 GLU A C 1
ATOM 2086 O O . GLU A 1 262 ? -10.432 -13.764 -0.170 1.00 84.00 262 GLU A O 1
ATOM 2091 N N . GLN A 1 263 ? -8.280 -13.332 0.310 1.00 83.56 263 GLN A N 1
ATOM 2092 C CA . GLN A 1 263 ? -7.853 -14.733 0.381 1.00 83.56 263 GLN A CA 1
ATOM 2093 C C . GLN A 1 263 ? -8.411 -15.463 1.611 1.00 83.56 263 GLN A C 1
ATOM 2095 O O . GLN A 1 263 ? -8.798 -16.629 1.534 1.00 83.56 263 GLN A O 1
ATOM 2100 N N . TYR A 1 264 ? -8.486 -14.783 2.759 1.00 79.31 264 TYR A N 1
ATOM 2101 C CA . TYR A 1 264 ? -8.793 -15.421 4.044 1.00 79.31 264 TYR A CA 1
ATOM 2102 C C . TYR A 1 264 ? -10.167 -15.056 4.630 1.00 79.31 264 TYR A C 1
ATOM 2104 O O . TYR A 1 264 ? -10.467 -15.436 5.760 1.00 79.31 264 TYR A O 1
ATOM 2112 N N . HIS A 1 265 ? -11.051 -14.408 3.859 1.00 68.88 265 HIS A N 1
ATOM 2113 C CA . HIS A 1 265 ? -12.464 -14.170 4.217 1.00 68.88 265 HIS A CA 1
ATOM 2114 C C . HIS A 1 265 ? -13.372 -15.406 4.017 1.00 68.88 265 HIS A C 1
ATOM 2116 O O . HIS A 1 265 ? -14.598 -15.333 4.114 1.00 68.88 265 HIS A O 1
ATOM 2122 N N . SER A 1 266 ? -12.794 -16.583 3.766 1.00 58.72 266 SER A N 1
ATOM 2123 C CA . SER A 1 266 ? -13.543 -17.837 3.628 1.00 58.72 266 SER A CA 1
ATOM 2124 C C . SER A 1 266 ? -14.251 -18.251 4.936 1.00 58.72 266 SER A C 1
ATOM 2126 O O . SER A 1 266 ? -13.677 -18.096 6.021 1.00 58.72 266 SER A O 1
ATOM 2128 N N . PRO A 1 267 ? -15.451 -18.874 4.863 1.00 51.56 267 PRO A N 1
ATOM 2129 C CA . PRO A 1 267 ? -16.135 -19.499 6.003 1.00 51.56 267 PRO A CA 1
ATOM 2130 C C . PRO A 1 267 ? -15.240 -20.419 6.841 1.00 51.56 267 PRO A C 1
ATOM 2132 O O . PRO A 1 267 ? -15.422 -20.529 8.051 1.00 51.56 267 PRO A O 1
ATOM 2135 N N . PHE A 1 268 ? -14.232 -21.036 6.216 1.00 51.19 268 PHE A N 1
ATOM 2136 C CA . PHE A 1 268 ? -13.268 -21.915 6.879 1.00 51.19 268 PHE A CA 1
ATOM 2137 C C . PHE A 1 268 ? -12.428 -21.189 7.945 1.00 51.19 268 PHE A C 1
ATOM 2139 O O . PHE A 1 268 ? -12.100 -21.759 8.984 1.00 51.19 268 PHE A O 1
ATOM 2146 N N . PHE A 1 269 ? -12.139 -19.902 7.737 1.00 55.91 269 PHE A N 1
ATOM 2147 C CA . PHE A 1 269 ? -11.405 -19.072 8.691 1.00 55.91 269 PHE A CA 1
ATOM 2148 C C . PHE A 1 269 ? -12.326 -18.319 9.661 1.00 55.91 269 PHE A C 1
ATOM 2150 O O . PHE A 1 269 ? -11.834 -17.770 10.648 1.00 55.91 269 PHE A O 1
ATOM 2157 N N . MET A 1 270 ? -13.653 -18.338 9.471 1.00 51.62 270 MET A N 1
ATOM 2158 C CA . MET A 1 270 ? -14.609 -17.555 10.275 1.00 51.62 270 MET A CA 1
ATOM 2159 C C . MET A 1 270 ? -14.614 -17.881 11.774 1.00 51.62 270 MET A C 1
ATOM 2161 O O . MET A 1 270 ? -15.042 -17.047 12.567 1.00 51.62 270 MET A O 1
ATOM 2165 N N . GLY A 1 271 ? -14.090 -19.036 12.198 1.00 57.44 271 GLY A N 1
ATOM 2166 C CA . GLY A 1 271 ? -13.910 -19.332 13.624 1.00 57.44 271 GLY A CA 1
ATOM 2167 C C . GLY A 1 271 ? -12.825 -18.486 14.309 1.00 57.44 271 GLY A C 1
ATOM 2168 O O . GLY A 1 271 ? -12.889 -18.278 15.518 1.00 57.44 271 GLY A O 1
ATOM 2169 N N . ARG A 1 272 ? -11.828 -17.987 13.559 1.00 61.25 272 ARG A N 1
ATOM 2170 C CA . ARG A 1 272 ? -10.651 -17.261 14.094 1.00 61.25 272 ARG A CA 1
ATOM 2171 C C . ARG A 1 272 ? -10.381 -15.897 13.439 1.00 61.25 272 ARG A C 1
ATOM 2173 O O . ARG A 1 272 ? -9.788 -15.026 14.071 1.00 61.25 272 ARG A O 1
ATOM 2180 N N . MET A 1 273 ? -10.938 -15.662 12.251 1.00 64.31 273 MET A N 1
ATOM 2181 C CA . MET A 1 273 ? -11.031 -14.365 11.573 1.00 64.31 273 MET A CA 1
ATOM 2182 C C . MET A 1 273 ? -11.619 -13.213 12.423 1.00 64.31 273 MET A C 1
ATOM 2184 O O . MET A 1 273 ? -11.156 -12.084 12.240 1.00 64.31 273 MET A O 1
ATOM 2188 N N . PRO A 1 274 ? -12.556 -13.436 13.380 1.00 68.56 274 PRO A N 1
ATOM 2189 C CA . PRO A 1 274 ? -13.059 -12.361 14.230 1.00 68.56 274 PRO A CA 1
ATOM 2190 C C . PRO A 1 274 ? -11.935 -11.591 14.927 1.00 68.56 274 PRO A C 1
ATOM 2192 O O . PRO A 1 274 ? -11.962 -10.368 14.959 1.00 68.56 274 PRO A O 1
ATOM 2195 N N . TYR A 1 275 ? -10.903 -12.275 15.429 1.00 74.44 275 TYR A N 1
ATOM 2196 C CA . TYR A 1 275 ? -9.820 -11.613 16.158 1.00 74.44 275 TYR A CA 1
ATOM 2197 C C . TYR A 1 275 ? -8.975 -10.703 15.262 1.00 74.44 275 TYR A C 1
ATOM 2199 O O . TYR A 1 275 ? -8.637 -9.596 15.677 1.00 74.44 275 TYR A O 1
ATOM 2207 N N . MET A 1 276 ? -8.694 -11.124 14.026 1.00 78.25 276 MET A N 1
ATOM 2208 C CA . MET A 1 276 ? -7.914 -10.334 13.066 1.00 78.25 276 MET A CA 1
ATOM 2209 C C . MET A 1 276 ? -8.669 -9.079 12.623 1.00 78.25 276 MET A C 1
ATOM 2211 O O . MET A 1 276 ? -8.081 -8.003 12.563 1.00 78.25 276 MET A O 1
ATOM 2215 N N . VAL A 1 277 ? -9.979 -9.186 12.371 1.00 81.62 277 VAL A N 1
ATOM 2216 C CA . VAL A 1 277 ? -10.818 -8.029 12.012 1.00 81.62 277 VAL A CA 1
ATOM 2217 C C . VAL A 1 277 ? -10.924 -7.055 13.185 1.00 81.62 277 VAL A C 1
ATOM 2219 O O . VAL A 1 277 ? -10.758 -5.851 13.006 1.00 81.62 277 VAL A O 1
ATOM 2222 N N . LEU A 1 278 ? -11.130 -7.562 14.403 1.00 84.12 278 LEU A N 1
ATOM 2223 C CA . LEU A 1 278 ? -11.202 -6.740 15.613 1.00 84.12 278 LEU A CA 1
ATOM 2224 C C . LEU A 1 278 ? -9.878 -6.017 15.907 1.00 84.12 278 LEU A C 1
ATOM 2226 O O . LEU A 1 278 ? -9.896 -4.825 16.221 1.00 84.12 278 LEU A O 1
ATOM 2230 N N . GLN A 1 279 ? -8.741 -6.707 15.772 1.00 82.62 279 GLN A N 1
ATOM 2231 C CA . GLN A 1 279 ? -7.412 -6.104 15.891 1.00 82.62 279 GLN A CA 1
ATOM 2232 C C . GLN A 1 279 ? -7.179 -5.071 14.782 1.00 82.62 279 GLN A C 1
ATOM 2234 O O . GLN A 1 279 ? -6.731 -3.961 15.063 1.00 82.62 279 GLN A O 1
ATOM 2239 N N . GLY A 1 280 ? -7.553 -5.398 13.543 1.00 85.00 280 GLY A N 1
ATOM 2240 C CA . GLY A 1 280 ? -7.471 -4.493 12.403 1.00 85.00 280 GLY A CA 1
ATOM 2241 C C . GLY A 1 280 ? -8.241 -3.196 12.628 1.00 85.00 280 GLY A C 1
ATOM 2242 O O . GLY A 1 280 ? -7.686 -2.124 12.424 1.00 85.00 280 GLY A O 1
ATOM 2243 N N . ILE A 1 281 ? -9.474 -3.263 13.148 1.00 89.44 281 ILE A N 1
ATOM 2244 C CA . ILE A 1 281 ? -10.285 -2.077 13.474 1.00 89.44 281 ILE A CA 1
ATOM 2245 C C . ILE A 1 281 ? -9.539 -1.164 14.461 1.00 89.44 281 ILE A C 1
ATOM 2247 O O . ILE A 1 281 ? -9.506 0.055 14.279 1.00 89.44 281 ILE A O 1
ATOM 2251 N N . GLN A 1 282 ? -8.904 -1.737 15.489 1.00 87.69 282 GLN A N 1
ATOM 2252 C CA . GLN A 1 282 ? -8.131 -0.975 16.476 1.00 87.69 282 GLN A CA 1
ATOM 2253 C C . GLN A 1 282 ? -6.864 -0.358 15.867 1.00 87.69 282 GLN A C 1
ATOM 2255 O O . GLN A 1 282 ? -6.580 0.823 16.098 1.00 87.69 282 GLN A O 1
ATOM 2260 N N . CYS A 1 283 ? -6.112 -1.127 15.076 1.00 84.94 283 CYS A N 1
ATOM 2261 C CA . CYS A 1 283 ? -4.899 -0.655 14.416 1.00 84.94 283 CYS A CA 1
ATOM 2262 C C . CYS A 1 283 ? -5.211 0.437 13.385 1.00 84.94 283 CYS A C 1
ATOM 2264 O O . CYS A 1 283 ? -4.645 1.524 13.475 1.00 84.94 283 CYS A O 1
ATOM 2266 N N . SER A 1 284 ? -6.158 0.215 12.471 1.00 86.50 284 SER A N 1
ATOM 2267 C CA . SER A 1 284 ? -6.547 1.190 11.444 1.00 86.50 284 SER A CA 1
ATOM 2268 C C . SER A 1 284 ? -7.056 2.497 12.052 1.00 86.50 284 SER A C 1
ATOM 2270 O O . SER A 1 284 ? -6.695 3.572 11.582 1.00 86.50 284 SER A O 1
ATOM 2272 N N . ALA A 1 285 ? -7.807 2.442 13.157 1.00 86.38 285 ALA A N 1
ATOM 2273 C CA . ALA A 1 285 ? -8.207 3.646 13.885 1.00 86.38 285 ALA A CA 1
ATOM 2274 C C . ALA A 1 285 ? -7.020 4.369 14.551 1.00 86.38 285 ALA A C 1
ATOM 2276 O O . ALA A 1 285 ? -6.978 5.598 14.578 1.00 86.38 285 ALA A O 1
ATOM 2277 N N . THR A 1 286 ? -6.037 3.622 15.063 1.00 82.88 286 THR A N 1
ATOM 2278 C CA . THR A 1 286 ? -4.827 4.182 15.690 1.00 82.88 286 THR A CA 1
ATOM 2279 C C . THR A 1 286 ? -3.919 4.873 14.672 1.00 82.88 286 THR A C 1
ATOM 2281 O O . THR A 1 286 ? -3.373 5.938 14.962 1.00 82.88 286 THR A O 1
ATOM 2284 N N . TYR A 1 287 ? -3.779 4.294 13.479 1.00 81.06 287 TYR A N 1
ATOM 2285 C CA . TYR A 1 287 ? -2.961 4.835 12.389 1.00 81.06 287 TYR A CA 1
ATOM 2286 C C . TYR A 1 287 ? -3.731 5.769 11.447 1.00 81.06 287 TYR A C 1
ATOM 2288 O O . TYR A 1 287 ? -3.150 6.300 10.509 1.00 81.06 287 TYR A O 1
ATOM 2296 N N . SER A 1 288 ? -5.010 6.042 11.732 1.00 81.56 288 SER A N 1
ATOM 2297 C CA . SER A 1 288 ? -5.881 6.898 10.912 1.00 81.56 288 SER A CA 1
ATOM 2298 C C . SER A 1 288 ? -6.087 6.406 9.473 1.00 81.56 288 SER A C 1
ATOM 2300 O O . SER A 1 288 ? -6.350 7.211 8.581 1.00 81.56 288 SER A O 1
ATOM 2302 N N . ASP A 1 289 ? -6.020 5.093 9.244 1.00 82.69 289 ASP A N 1
ATOM 2303 C CA . ASP A 1 289 ? -6.347 4.498 7.948 1.00 82.69 289 ASP A CA 1
ATOM 2304 C C . ASP A 1 289 ? -7.850 4.257 7.837 1.00 82.69 289 ASP A C 1
ATOM 2306 O O . ASP A 1 289 ? -8.402 3.241 8.268 1.00 82.69 289 ASP A O 1
ATOM 2310 N N . THR A 1 290 ? -8.532 5.244 7.275 1.00 85.69 290 THR A N 1
ATOM 2311 C CA . THR A 1 290 ? -9.992 5.272 7.208 1.00 85.69 290 THR A CA 1
ATOM 2312 C C . THR A 1 290 ? -10.548 4.356 6.127 1.00 85.69 290 THR A C 1
ATOM 2314 O O . THR A 1 290 ? -11.672 3.877 6.272 1.00 85.69 290 THR A O 1
ATOM 2317 N N . ASN A 1 291 ? -9.778 4.065 5.078 1.00 85.88 291 ASN A N 1
ATOM 2318 C CA . ASN A 1 291 ? -10.192 3.160 4.010 1.00 85.88 291 ASN A CA 1
ATOM 2319 C C . ASN A 1 291 ? -10.246 1.724 4.523 1.00 85.88 291 ASN A C 1
ATOM 2321 O O . ASN A 1 291 ? -11.284 1.064 4.417 1.00 85.88 291 ASN A O 1
ATOM 2325 N N . ILE A 1 292 ? -9.154 1.266 5.146 1.00 84.81 292 ILE A N 1
ATOM 2326 C CA . ILE A 1 292 ? -9.095 -0.069 5.742 1.00 84.81 292 ILE A CA 1
ATOM 2327 C C . ILE A 1 292 ? -10.129 -0.178 6.860 1.00 84.81 292 ILE A C 1
ATOM 2329 O O . ILE A 1 292 ? -10.870 -1.157 6.916 1.00 84.81 292 ILE A O 1
ATOM 2333 N N . LEU A 1 293 ? -10.234 0.844 7.716 1.00 89.38 293 LEU A N 1
ATOM 2334 C CA . LEU A 1 293 ? -11.210 0.859 8.802 1.00 89.38 293 LEU A CA 1
ATOM 2335 C C . LEU A 1 293 ? -12.644 0.676 8.288 1.00 89.38 293 LEU A C 1
ATOM 2337 O O . LEU A 1 293 ? -13.370 -0.158 8.822 1.00 89.38 293 LEU A O 1
ATOM 2341 N N . LYS A 1 294 ? -13.052 1.403 7.239 1.00 88.38 294 LYS A N 1
ATOM 2342 C CA . LYS A 1 294 ? -14.386 1.256 6.632 1.00 88.38 294 LYS A CA 1
ATOM 2343 C C . LYS A 1 294 ? -14.611 -0.157 6.096 1.00 88.38 294 LYS A C 1
ATOM 2345 O O . LYS A 1 294 ? -15.636 -0.754 6.414 1.00 88.38 294 LYS A O 1
ATOM 2350 N N . LYS A 1 295 ? -13.639 -0.712 5.363 1.00 85.38 295 LYS A N 1
ATOM 2351 C CA . LYS A 1 295 ? -13.714 -2.078 4.815 1.00 85.38 295 LYS A CA 1
ATOM 2352 C C . LYS A 1 295 ? -13.841 -3.127 5.925 1.00 85.38 295 LYS A C 1
ATOM 2354 O O . LYS A 1 295 ? -14.679 -4.018 5.840 1.00 85.38 295 LYS A O 1
ATOM 2359 N N . LEU A 1 296 ? -13.067 -2.994 7.002 1.00 88.31 296 LEU A N 1
ATOM 2360 C CA . LEU A 1 296 ? -13.144 -3.892 8.157 1.00 88.31 296 LEU A CA 1
ATOM 2361 C C . LEU A 1 296 ? -14.468 -3.771 8.916 1.00 88.31 296 LEU A C 1
ATOM 2363 O O . LEU A 1 296 ? -15.000 -4.783 9.362 1.00 88.31 296 LEU A O 1
ATOM 2367 N N . LEU A 1 297 ? -15.011 -2.560 9.063 1.00 87.69 297 LEU A N 1
ATOM 2368 C CA . LEU A 1 297 ? -16.313 -2.343 9.696 1.00 87.69 297 LEU A CA 1
ATOM 2369 C C . LEU A 1 297 ? -17.455 -2.936 8.867 1.00 87.69 297 LEU A C 1
ATOM 2371 O O . LEU A 1 297 ? -18.378 -3.514 9.433 1.00 87.69 297 LEU A O 1
ATOM 2375 N N . GLU A 1 298 ? -17.388 -2.833 7.541 1.00 86.25 298 GLU A N 1
ATOM 2376 C CA . GLU A 1 298 ? -18.354 -3.457 6.635 1.00 86.25 298 GLU A CA 1
ATOM 2377 C C . GLU A 1 298 ? -18.290 -4.987 6.705 1.00 86.25 298 GLU A C 1
ATOM 2379 O O . GLU A 1 298 ? -19.317 -5.641 6.891 1.00 86.25 298 GLU A O 1
ATOM 2384 N N . ILE A 1 299 ? -17.081 -5.558 6.667 1.00 83.50 299 ILE A N 1
ATOM 2385 C CA . ILE A 1 299 ? -16.862 -6.991 6.907 1.00 83.50 299 ILE A CA 1
ATOM 2386 C C . ILE A 1 299 ? -17.441 -7.390 8.265 1.00 83.50 299 ILE A C 1
ATOM 2388 O O . ILE A 1 299 ? -18.152 -8.390 8.365 1.00 83.50 299 ILE A O 1
ATOM 2392 N N . ALA A 1 300 ? -17.188 -6.594 9.306 1.00 83.75 300 ALA A N 1
ATOM 2393 C CA . ALA A 1 300 ? -17.679 -6.868 10.645 1.00 83.75 300 ALA A CA 1
ATOM 2394 C C . ALA A 1 300 ? -19.200 -6.813 10.765 1.00 83.75 300 ALA A C 1
ATOM 2396 O O . ALA A 1 300 ? -19.772 -7.590 11.526 1.00 83.75 300 ALA A O 1
ATOM 2397 N N . ARG A 1 301 ? -19.841 -5.938 9.992 1.00 82.75 301 ARG A N 1
ATOM 2398 C CA . ARG A 1 301 ? -21.294 -5.810 9.924 1.00 82.75 301 ARG A CA 1
ATOM 2399 C C . ARG A 1 301 ? -21.955 -6.981 9.212 1.00 82.75 301 ARG A C 1
ATOM 2401 O O . ARG A 1 301 ? -22.975 -7.482 9.672 1.00 82.75 301 ARG A O 1
ATOM 2408 N N . ASN A 1 302 ? -21.368 -7.411 8.100 1.00 81.06 302 ASN A N 1
ATOM 2409 C CA . ASN A 1 302 ? -21.894 -8.511 7.292 1.00 81.06 302 ASN A CA 1
ATOM 2410 C C . ASN A 1 302 ? -21.596 -9.880 7.920 1.00 81.06 302 ASN A C 1
ATOM 2412 O O . ASN A 1 302 ? -22.279 -10.869 7.652 1.00 81.06 302 ASN A O 1
ATOM 2416 N N . SER A 1 303 ? -20.586 -9.939 8.783 1.00 72.56 303 SER A N 1
ATOM 2417 C CA . SER A 1 303 ? -20.236 -11.131 9.540 1.00 72.56 303 SER A CA 1
ATOM 2418 C C . SER A 1 303 ? -21.129 -11.280 10.771 1.00 72.56 303 SER A C 1
ATOM 2420 O O . SER A 1 303 ? -21.426 -10.319 11.474 1.00 72.56 303 SER A O 1
ATOM 2422 N N . ARG A 1 304 ? -21.503 -12.519 11.111 1.00 70.81 304 ARG A N 1
ATOM 2423 C CA . ARG A 1 304 ? -22.240 -12.841 12.350 1.00 70.81 304 ARG A CA 1
ATOM 2424 C C . ARG A 1 304 ? -21.330 -12.795 13.587 1.00 70.81 304 ARG A C 1
ATOM 2426 O O . ARG A 1 304 ? -21.295 -13.742 14.372 1.00 70.81 304 ARG A O 1
ATOM 2433 N N . TYR A 1 305 ? -20.541 -11.733 13.746 1.00 72.69 305 TYR A N 1
ATOM 2434 C CA . TYR A 1 305 ? -19.625 -11.613 14.875 1.00 72.69 305 TYR A CA 1
ATOM 2435 C C . TYR A 1 305 ? -20.380 -11.382 16.190 1.00 72.69 305 TYR A C 1
ATOM 2437 O O . TYR A 1 305 ? -21.416 -10.710 16.206 1.00 72.69 305 TYR A O 1
ATOM 2445 N N . PRO A 1 306 ? -19.857 -11.883 17.326 1.00 80.38 306 PRO A N 1
ATOM 2446 C CA . PRO A 1 306 ? -20.421 -11.571 18.629 1.00 80.38 306 PRO A CA 1
ATOM 2447 C C . PRO A 1 306 ? -20.427 -10.056 18.865 1.00 80.38 306 PRO A C 1
ATOM 2449 O O . PRO A 1 306 ? -19.378 -9.434 19.052 1.00 80.38 306 PRO A O 1
ATOM 2452 N N . ILE A 1 307 ? -21.622 -9.458 18.908 1.00 82.06 307 ILE A N 1
ATOM 2453 C CA . ILE A 1 307 ? -21.799 -7.999 19.008 1.00 82.06 307 ILE A CA 1
ATOM 2454 C C . ILE A 1 307 ? -21.087 -7.389 20.224 1.00 82.06 307 ILE A C 1
ATOM 2456 O O . ILE A 1 307 ? -20.665 -6.236 20.192 1.00 82.06 307 ILE A O 1
ATOM 2460 N N . LYS A 1 308 ? -20.909 -8.169 21.299 1.00 84.31 308 LYS A N 1
ATOM 2461 C CA . LYS A 1 308 ? -20.190 -7.754 22.510 1.00 84.31 308 LYS A CA 1
ATOM 2462 C C . LYS A 1 308 ? -18.704 -7.486 22.244 1.00 84.31 308 LYS A C 1
ATOM 2464 O O . LYS A 1 308 ? -18.197 -6.456 22.682 1.00 84.31 308 LYS A O 1
ATOM 2469 N N . GLU A 1 309 ? -18.025 -8.377 21.521 1.00 82.62 309 GLU A N 1
ATOM 2470 C CA . GLU A 1 309 ? -16.603 -8.220 21.182 1.00 82.62 309 GLU A CA 1
ATOM 2471 C C . GLU A 1 309 ? -16.403 -7.109 20.152 1.00 82.62 309 GLU A C 1
ATOM 2473 O O . GLU A 1 309 ? -15.492 -6.290 20.285 1.00 82.62 309 GLU A O 1
ATOM 2478 N N . LEU A 1 310 ? -17.314 -7.009 19.181 1.00 84.31 310 LEU A N 1
ATOM 2479 C CA . LEU A 1 310 ? -17.299 -5.927 18.202 1.00 84.31 310 LEU A CA 1
ATOM 2480 C C . LEU A 1 310 ? -17.469 -4.559 18.872 1.00 84.31 310 LEU A C 1
ATOM 2482 O O . LEU A 1 310 ? -16.662 -3.662 18.646 1.00 84.31 310 LEU A O 1
ATOM 2486 N N . ARG A 1 311 ? -18.426 -4.427 19.801 1.00 86.31 311 ARG A N 1
ATOM 2487 C CA . ARG A 1 311 ? -18.607 -3.200 20.594 1.00 86.31 311 ARG A CA 1
ATOM 2488 C C . ARG A 1 311 ? -17.388 -2.840 21.432 1.00 86.31 311 ARG A C 1
ATOM 2490 O O . ARG A 1 311 ? -17.046 -1.663 21.545 1.00 86.31 311 ARG A O 1
ATOM 2497 N N . LYS A 1 312 ? -16.724 -3.836 22.023 1.00 86.19 312 LYS A N 1
ATOM 2498 C CA . LYS A 1 312 ? -15.491 -3.624 22.789 1.00 86.19 312 LYS A CA 1
ATOM 2499 C C . LYS A 1 312 ? -14.382 -3.079 21.887 1.00 86.19 312 LYS A C 1
ATOM 2501 O O . LYS A 1 312 ? -13.785 -2.058 22.220 1.00 86.19 312 LYS A O 1
ATOM 2506 N N . SER A 1 313 ? -14.151 -3.705 20.735 1.00 86.88 313 SER A N 1
ATOM 2507 C CA . SER A 1 313 ? -13.098 -3.295 19.800 1.00 86.88 313 SER A CA 1
ATOM 2508 C C . SER A 1 313 ? -13.375 -1.955 19.133 1.00 86.88 313 SER A C 1
ATOM 2510 O O . SER A 1 313 ? -12.485 -1.111 19.121 1.00 86.88 313 SER A O 1
ATOM 2512 N N . CYS A 1 314 ? -14.601 -1.700 18.665 1.00 88.88 314 CYS A N 1
ATOM 2513 C CA . CYS A 1 314 ? -15.006 -0.384 18.162 1.00 88.88 314 CYS A CA 1
ATOM 2514 C C . CYS A 1 314 ? -14.891 0.692 19.248 1.00 88.88 314 CYS A C 1
ATOM 2516 O O . CYS A 1 314 ? -14.499 1.819 18.960 1.00 88.88 314 CYS A O 1
ATOM 2518 N N . GLY A 1 315 ? -15.161 0.348 20.510 1.00 86.69 315 GLY A N 1
ATOM 2519 C CA . GLY A 1 315 ? -14.961 1.249 21.638 1.00 86.69 315 GLY A CA 1
ATOM 2520 C C . GLY A 1 315 ? -13.499 1.620 21.882 1.00 86.69 315 GLY A C 1
ATOM 2521 O O . GLY A 1 315 ? -13.196 2.798 22.071 1.00 86.69 315 GLY A O 1
ATOM 2522 N N . ILE A 1 316 ? -12.601 0.632 21.848 1.00 88.06 316 ILE A N 1
ATOM 2523 C CA . ILE A 1 316 ? -11.149 0.852 21.941 1.00 88.06 316 ILE A CA 1
ATOM 2524 C C . ILE A 1 316 ? -10.676 1.696 20.754 1.00 88.06 316 ILE A C 1
ATOM 2526 O O . ILE A 1 316 ? -10.009 2.709 20.949 1.00 88.06 316 ILE A O 1
ATOM 2530 N N . ALA A 1 317 ? -11.083 1.327 19.538 1.00 89.62 317 ALA A N 1
ATOM 2531 C CA . ALA A 1 317 ? -10.753 2.039 18.310 1.00 89.62 317 ALA A CA 1
ATOM 2532 C C . ALA A 1 317 ? -11.218 3.502 18.345 1.00 89.62 317 ALA A C 1
ATOM 2534 O O . ALA A 1 317 ? -10.450 4.394 17.994 1.00 89.62 317 ALA A O 1
ATOM 2535 N N . LEU A 1 318 ? -12.430 3.770 18.844 1.00 90.25 318 LEU A N 1
ATOM 2536 C CA . LEU A 1 318 ? -12.962 5.124 18.998 1.00 90.25 318 LEU A CA 1
ATOM 2537 C C . LEU A 1 318 ? -12.149 5.929 20.016 1.00 90.25 318 LEU A C 1
ATOM 2539 O O . LEU A 1 318 ? -11.836 7.091 19.768 1.00 90.25 318 LEU A O 1
ATOM 2543 N N . GLY A 1 319 ? -11.757 5.310 21.133 1.00 86.19 319 GLY A N 1
ATOM 2544 C CA . GLY A 1 319 ? -10.860 5.921 22.113 1.00 86.19 319 GLY A CA 1
ATOM 2545 C C . GLY A 1 319 ? -9.487 6.261 21.524 1.00 86.19 319 GLY A C 1
ATOM 2546 O O . GLY A 1 319 ? -9.001 7.373 21.736 1.00 86.19 319 GLY A O 1
ATOM 2547 N N . CYS A 1 320 ? -8.892 5.350 20.746 1.00 86.00 320 CYS A N 1
ATOM 2548 C CA . CYS A 1 320 ? -7.621 5.571 20.050 1.00 86.00 320 CYS A CA 1
ATOM 2549 C C . CYS A 1 320 ? -7.724 6.679 18.995 1.00 86.00 320 CYS A C 1
ATOM 2551 O O . CYS A 1 320 ? -6.891 7.584 18.989 1.00 86.00 320 CYS A O 1
ATOM 2553 N N . ALA A 1 321 ? -8.757 6.655 18.149 1.00 87.94 321 ALA A N 1
ATOM 2554 C CA . ALA A 1 321 ? -8.993 7.680 17.135 1.00 87.94 321 ALA A CA 1
ATOM 2555 C C . ALA A 1 321 ? -9.215 9.061 17.771 1.00 87.94 321 ALA A C 1
ATOM 2557 O O . ALA A 1 321 ? -8.645 10.047 17.306 1.00 87.94 321 ALA A O 1
ATOM 2558 N N . SER A 1 322 ? -9.954 9.121 18.886 1.00 85.19 322 SER A N 1
ATOM 2559 C CA . SER A 1 322 ? -10.142 10.345 19.680 1.00 85.19 322 SER A CA 1
ATOM 2560 C C . SER A 1 322 ? -8.816 10.855 20.240 1.00 85.19 322 SER A C 1
ATOM 2562 O O . SER A 1 322 ? -8.501 12.024 20.076 1.00 85.19 322 SER A O 1
ATOM 2564 N N . ASN A 1 323 ? -7.994 9.970 20.817 1.00 82.19 323 ASN A N 1
ATOM 2565 C CA . ASN A 1 323 ? -6.658 10.302 21.324 1.00 82.19 323 ASN A CA 1
ATOM 2566 C C . ASN A 1 323 ? -5.666 10.730 20.237 1.00 82.19 323 ASN A C 1
ATOM 2568 O O . ASN A 1 323 ? -4.658 11.353 20.558 1.00 82.19 323 ASN A O 1
ATOM 2572 N N . ARG A 1 324 ? -5.920 10.403 18.971 1.00 82.88 324 ARG A N 1
ATOM 2573 C CA . ARG A 1 324 ? -5.089 10.806 17.830 1.00 82.88 324 ARG A CA 1
ATOM 2574 C C . ARG A 1 324 ? -5.642 12.021 17.086 1.00 82.88 324 ARG A C 1
ATOM 2576 O O . ARG A 1 324 ? -4.989 12.485 16.161 1.00 82.88 324 ARG A O 1
ATOM 2583 N N . GLY A 1 325 ? -6.829 12.510 17.451 1.00 82.81 325 GLY A N 1
ATOM 2584 C CA . GLY A 1 325 ? -7.523 13.559 16.705 1.00 82.81 325 GLY A CA 1
ATOM 2585 C C . GLY A 1 325 ? -7.952 13.125 15.296 1.00 82.81 325 GLY A C 1
ATOM 2586 O O . GLY A 1 325 ? -8.074 13.951 14.396 1.00 82.81 325 GLY A O 1
ATOM 2587 N N . SER A 1 326 ? -8.161 11.824 15.073 1.00 87.00 326 SER A N 1
ATOM 2588 C CA . SER A 1 326 ? -8.463 11.266 13.752 1.00 87.00 326 SER A CA 1
ATOM 2589 C C . SER A 1 326 ? -9.941 11.429 13.393 1.00 87.00 326 SER A C 1
ATOM 2591 O O . SER A 1 326 ? -10.750 10.513 13.548 1.00 87.00 326 SER A O 1
ATOM 2593 N N . PHE A 1 327 ? -10.307 12.623 12.925 1.00 85.56 327 PHE A N 1
ATOM 2594 C CA . PHE A 1 327 ? -11.696 13.006 12.649 1.00 85.56 327 PHE A CA 1
ATOM 2595 C C . PHE A 1 327 ? -12.445 12.019 11.737 1.00 85.56 327 PHE A C 1
ATOM 2597 O O . PHE A 1 327 ? -13.546 11.574 12.060 1.00 85.56 327 PHE A O 1
ATOM 2604 N N . GLU A 1 328 ? -11.842 11.626 10.615 1.00 87.81 328 GLU A N 1
ATOM 2605 C CA . GLU A 1 328 ? -12.481 10.718 9.656 1.00 87.81 328 GLU A CA 1
ATOM 2606 C C . GLU A 1 328 ? -12.611 9.281 10.194 1.00 87.81 328 GLU A C 1
ATOM 2608 O O . GLU A 1 328 ? -13.589 8.588 9.890 1.00 87.81 328 GLU A O 1
ATOM 2613 N N . ALA A 1 329 ? -11.679 8.828 11.042 1.00 88.94 329 ALA A N 1
ATOM 2614 C CA . ALA A 1 329 ? -11.788 7.523 11.694 1.00 88.94 329 ALA A CA 1
ATOM 2615 C C . ALA A 1 329 ? -12.911 7.524 12.740 1.00 88.94 329 ALA A C 1
ATOM 2617 O O . ALA A 1 329 ? -13.705 6.585 12.794 1.00 88.94 329 ALA A O 1
ATOM 2618 N N . ILE A 1 330 ? -13.031 8.608 13.512 1.00 89.75 330 ILE A N 1
ATOM 2619 C CA . ILE A 1 330 ? -14.129 8.817 14.464 1.00 89.75 330 ILE A CA 1
ATOM 2620 C C . ILE A 1 330 ? -15.468 8.800 13.731 1.00 89.75 330 ILE A C 1
ATOM 2622 O O . ILE A 1 330 ? -16.358 8.043 14.111 1.00 89.75 330 ILE A O 1
ATOM 2626 N N . ARG A 1 331 ? -15.599 9.568 12.643 1.00 88.25 331 ARG A N 1
ATOM 2627 C CA . ARG A 1 331 ? -16.813 9.582 11.819 1.00 88.25 331 ARG A CA 1
ATOM 2628 C C . ARG A 1 331 ? -17.168 8.178 11.331 1.00 88.25 331 ARG A C 1
ATOM 2630 O O . ARG A 1 331 ? -18.307 7.758 11.497 1.00 88.25 331 ARG A O 1
ATOM 2637 N N . SER A 1 332 ? -16.193 7.443 10.796 1.00 89.88 332 SER A N 1
ATOM 2638 C CA . SER A 1 332 ? -16.396 6.082 10.275 1.00 89.88 332 SER A CA 1
ATOM 2639 C C . SER A 1 332 ? -16.824 5.079 11.354 1.00 89.88 332 SER A C 1
ATOM 2641 O O . SER A 1 332 ? -17.593 4.166 11.075 1.00 89.88 332 SER A O 1
ATOM 2643 N N . LEU A 1 333 ? -16.354 5.239 12.593 1.00 90.06 333 LEU A N 1
ATOM 2644 C CA . LEU A 1 333 ? -16.788 4.410 13.722 1.00 90.06 333 LEU A CA 1
ATOM 2645 C C . LEU A 1 333 ? -18.197 4.782 14.197 1.00 90.06 333 LEU A C 1
ATOM 2647 O O . LEU A 1 333 ? -18.983 3.902 14.539 1.00 90.06 333 LEU A O 1
ATOM 2651 N N . LEU A 1 334 ? -18.528 6.076 14.209 1.00 87.88 334 LEU A N 1
ATOM 2652 C CA . LEU A 1 334 ? -19.821 6.579 14.678 1.00 87.88 334 LEU A CA 1
ATOM 2653 C C . LEU A 1 334 ? -20.967 6.340 13.684 1.00 87.88 334 LEU A C 1
ATOM 2655 O O . LEU A 1 334 ? -22.113 6.221 14.117 1.00 87.88 334 LEU A O 1
ATOM 2659 N N . THR A 1 335 ? -20.692 6.216 12.379 1.00 84.50 335 THR A N 1
ATOM 2660 C CA . THR A 1 335 ? -21.711 5.790 11.401 1.00 84.50 335 THR A CA 1
ATOM 2661 C C . THR A 1 335 ? -22.225 4.377 11.686 1.00 84.50 335 THR A C 1
ATOM 2663 O O . THR A 1 335 ? -23.380 4.078 11.393 1.00 84.50 335 THR A O 1
ATOM 2666 N N . MET A 1 336 ? -21.418 3.533 12.336 1.00 81.88 336 MET A N 1
ATOM 2667 C CA . MET A 1 336 ? -21.800 2.195 12.793 1.00 81.88 336 MET A CA 1
ATOM 2668 C C . MET A 1 336 ? -22.314 2.222 14.240 1.00 81.88 336 MET A C 1
ATOM 2670 O O . MET A 1 336 ? -21.789 1.543 15.124 1.00 81.88 336 MET A O 1
ATOM 2674 N N . SER A 1 337 ? -23.348 3.030 14.497 1.00 77.94 337 SER A N 1
ATOM 2675 C CA . SER A 1 337 ? -23.879 3.279 15.852 1.00 77.94 337 SER A CA 1
ATOM 2676 C C . SER A 1 337 ? -24.255 2.007 16.632 1.00 77.94 337 SER A C 1
ATOM 2678 O O . SER A 1 337 ? -24.093 1.959 17.849 1.00 77.94 337 SER A O 1
ATOM 2680 N N . GLU A 1 338 ? -24.655 0.937 15.941 1.00 80.38 338 GLU A N 1
ATOM 2681 C CA . GLU A 1 338 ? -24.945 -0.391 16.506 1.00 80.38 338 GLU A CA 1
ATOM 2682 C C . GLU A 1 338 ? -23.744 -1.051 17.222 1.00 80.38 338 GLU A C 1
ATOM 2684 O O . GLU A 1 338 ? -23.924 -1.853 18.156 1.00 80.38 338 GLU A O 1
ATOM 2689 N N . PHE A 1 339 ? -22.520 -0.664 16.843 1.00 82.06 339 PHE A N 1
ATOM 2690 C CA . PHE A 1 339 ? -21.255 -1.139 17.413 1.00 82.06 339 PHE A CA 1
ATOM 2691 C C . PHE A 1 339 ? -20.632 -0.164 18.412 1.00 82.06 339 PHE A C 1
ATOM 2693 O O . PHE A 1 339 ? -19.606 -0.473 19.016 1.00 82.06 339 PHE A O 1
ATOM 2700 N N . VAL A 1 340 ? -21.247 0.991 18.656 1.00 81.19 340 VAL A N 1
ATOM 2701 C CA . VAL A 1 340 ? -20.738 1.965 19.620 1.00 81.19 340 VAL A CA 1
ATOM 2702 C C . VAL A 1 340 ? -21.552 1.877 20.906 1.00 81.19 340 VAL A C 1
ATOM 2704 O O . VAL A 1 340 ? -22.750 2.135 20.936 1.00 81.19 340 VAL A O 1
ATOM 2707 N N . SER A 1 341 ? -20.896 1.498 22.004 1.00 80.81 341 SER A N 1
ATOM 2708 C CA . SER A 1 341 ? -21.560 1.437 23.309 1.00 80.81 341 SER A CA 1
ATOM 2709 C C . SER A 1 341 ? -21.620 2.808 23.982 1.00 80.81 341 SER A C 1
ATOM 2711 O O . SER A 1 341 ? -20.723 3.641 23.818 1.00 80.81 341 SER A O 1
ATOM 2713 N N . CYS A 1 342 ? -22.614 2.998 24.852 1.00 77.50 342 CYS A N 1
ATOM 2714 C CA . CYS A 1 342 ? -22.714 4.197 25.677 1.00 77.50 342 CYS A CA 1
ATOM 2715 C C . CYS A 1 342 ? -21.432 4.448 26.482 1.00 77.50 342 CYS A C 1
ATOM 2717 O O . CYS A 1 342 ? -20.979 5.580 26.574 1.00 77.50 342 CYS A O 1
ATOM 2719 N N . SER A 1 343 ? -20.813 3.403 27.043 1.00 79.94 343 SER A N 1
ATOM 2720 C CA . SER A 1 343 ? -19.524 3.499 27.746 1.00 79.94 343 SER A CA 1
ATOM 2721 C C . SER A 1 343 ? -18.385 3.979 26.846 1.00 79.94 343 SER A C 1
ATOM 2723 O O . SER A 1 343 ? -17.582 4.803 27.277 1.00 79.94 343 SER A O 1
ATOM 2725 N N . SER A 1 344 ? -18.338 3.508 25.599 1.00 81.56 344 SER A N 1
ATOM 2726 C CA . SER A 1 344 ? -17.318 3.897 24.621 1.00 81.56 344 SER A CA 1
ATOM 2727 C C . SER A 1 344 ? -17.406 5.382 24.280 1.00 81.56 344 SER A C 1
ATOM 2729 O O . SER A 1 344 ? -16.380 6.053 24.255 1.00 81.56 344 SER A O 1
ATOM 2731 N N . LEU A 1 345 ? -18.624 5.910 24.106 1.00 79.25 345 LEU A N 1
ATOM 2732 C CA . LEU A 1 345 ? -18.850 7.341 23.874 1.00 79.25 345 LEU A CA 1
ATOM 2733 C C . LEU A 1 345 ? -18.378 8.193 25.048 1.00 79.25 345 LEU A C 1
ATOM 2735 O O . LEU A 1 345 ? -17.758 9.224 24.826 1.00 79.25 345 LEU A O 1
ATOM 2739 N N . ARG A 1 346 ? -18.589 7.751 26.299 1.00 76.12 346 ARG A N 1
ATOM 2740 C CA . ARG A 1 346 ? -18.086 8.494 27.471 1.00 76.12 346 ARG A CA 1
ATOM 2741 C C . ARG A 1 346 ? -16.567 8.602 27.456 1.00 76.12 346 ARG A C 1
ATOM 2743 O O . ARG A 1 346 ? -16.040 9.680 27.717 1.00 76.12 346 ARG A O 1
ATOM 2750 N N . VAL A 1 347 ? -15.870 7.503 27.162 1.00 79.12 347 VAL A N 1
ATOM 2751 C CA . VAL A 1 347 ? -14.399 7.479 27.098 1.00 79.12 347 VAL A CA 1
ATOM 2752 C C . VAL A 1 347 ? -13.899 8.330 25.933 1.00 79.12 347 VAL A C 1
ATOM 2754 O O . VAL A 1 347 ? -13.029 9.170 26.129 1.00 79.12 347 VAL A O 1
ATOM 2757 N N . ALA A 1 348 ? -14.491 8.174 24.747 1.00 79.56 348 ALA A N 1
ATOM 2758 C CA . ALA A 1 348 ? -14.150 8.961 23.566 1.00 79.56 348 ALA A CA 1
ATOM 2759 C C . ALA A 1 348 ? -14.346 10.463 23.801 1.00 79.56 348 ALA A C 1
ATOM 2761 O O . ALA A 1 348 ? -13.445 11.250 23.532 1.00 79.56 348 ALA A O 1
ATOM 2762 N N . LEU A 1 349 ? -15.481 10.854 24.387 1.00 74.88 349 LEU A N 1
ATOM 2763 C CA . LEU A 1 349 ? -15.788 12.243 24.717 1.00 74.88 349 LEU A CA 1
ATOM 2764 C C . LEU A 1 349 ? -14.798 12.795 25.752 1.00 74.88 349 LEU A C 1
ATOM 2766 O O . LEU A 1 349 ? -14.287 13.896 25.589 1.00 74.88 349 LEU A O 1
ATOM 2770 N N . SER A 1 350 ? -14.442 12.003 26.763 1.00 73.50 350 SER A N 1
ATOM 2771 C CA . SER A 1 350 ? -13.423 12.385 27.752 1.00 73.50 350 SER A CA 1
ATOM 2772 C C . SER A 1 350 ? -12.055 12.632 27.105 1.00 73.50 350 SER A C 1
ATOM 2774 O O . SER A 1 350 ? -11.403 13.630 27.400 1.00 73.50 350 SER A O 1
ATOM 2776 N N . ASN A 1 351 ? -11.644 11.747 26.193 1.00 74.94 351 ASN A N 1
ATOM 2777 C CA . ASN A 1 351 ? -10.386 11.849 25.454 1.00 74.94 351 ASN A CA 1
ATOM 2778 C C . ASN A 1 351 ? -10.388 13.008 24.445 1.00 74.94 351 ASN A C 1
ATOM 2780 O O . ASN A 1 351 ? -9.356 13.634 24.221 1.00 74.94 351 ASN A O 1
ATOM 2784 N N . SER A 1 352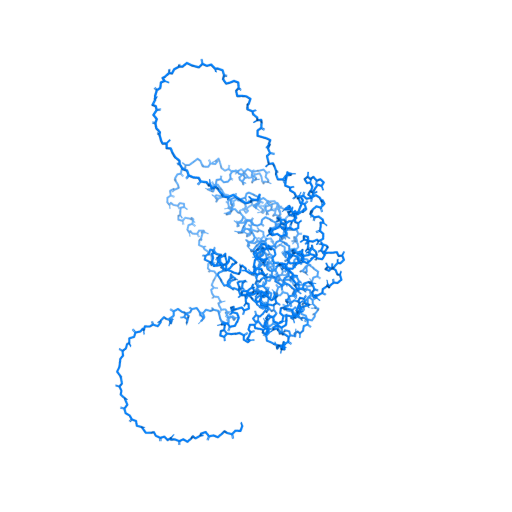 ? -11.543 13.316 23.851 1.00 74.44 352 SER A N 1
ATOM 2785 C CA . SER A 1 352 ? -11.686 14.367 22.838 1.00 74.44 352 SER A CA 1
ATOM 2786 C C . SER A 1 352 ? -11.352 15.763 23.363 1.00 74.44 352 SER A C 1
ATOM 2788 O O . SER A 1 352 ? -10.817 16.584 22.627 1.00 74.44 352 SER A O 1
ATOM 2790 N N . PHE A 1 353 ? -11.596 16.017 24.652 1.00 71.56 353 PHE A N 1
ATOM 2791 C CA . PHE A 1 353 ? -11.305 17.299 25.298 1.00 71.56 353 PHE A CA 1
ATOM 2792 C C . PHE A 1 353 ? -9.831 17.504 25.651 1.00 71.56 353 PHE A C 1
ATOM 2794 O O . PHE A 1 353 ? -9.458 18.589 26.091 1.00 71.56 353 PHE A O 1
ATOM 2801 N N . LEU A 1 354 ? -8.995 16.481 25.463 1.00 69.56 354 LEU A N 1
ATOM 2802 C CA . LEU A 1 354 ? -7.541 16.599 25.568 1.00 69.56 354 LEU A CA 1
ATOM 2803 C C . LEU A 1 354 ? -6.905 17.096 24.259 1.00 69.56 354 LEU A C 1
ATOM 2805 O O . LEU A 1 354 ? -5.705 17.358 24.233 1.00 69.56 354 LEU A O 1
ATOM 2809 N N . HIS A 1 355 ? -7.689 17.228 23.182 1.00 66.25 355 HIS A N 1
ATOM 2810 C CA . HIS A 1 355 ? -7.225 17.709 21.881 1.00 66.25 355 HIS A CA 1
ATOM 2811 C C . HIS A 1 355 ? -7.539 19.181 21.651 1.00 66.25 355 HIS A C 1
ATOM 2813 O O . HIS A 1 355 ? -8.567 19.698 22.082 1.00 66.25 355 HIS A O 1
ATOM 2819 N N . CYS A 1 356 ? -6.654 19.845 20.908 1.00 61.09 356 CYS A N 1
ATOM 2820 C CA . CYS A 1 356 ? -6.828 21.244 20.528 1.00 61.09 356 CYS A CA 1
ATOM 2821 C C . CYS A 1 356 ? -7.804 21.434 19.354 1.00 61.09 356 CYS A C 1
ATOM 2823 O O . CYS A 1 356 ? -8.289 22.545 19.166 1.00 61.09 356 CYS A O 1
ATOM 2825 N N . ASP A 1 357 ? -8.084 20.388 18.562 1.00 72.38 357 ASP A N 1
ATOM 2826 C CA . ASP A 1 357 ? -8.992 20.470 17.409 1.00 72.38 357 ASP A CA 1
ATOM 2827 C C . ASP A 1 357 ? -10.463 20.388 17.865 1.00 72.38 357 ASP A C 1
ATOM 2829 O O . ASP A 1 357 ? -10.885 19.327 18.338 1.00 72.38 357 ASP A O 1
ATOM 2833 N N . PRO A 1 358 ? -11.266 21.459 17.708 1.00 72.06 358 PRO A N 1
ATOM 2834 C CA . PRO A 1 358 ? -12.651 21.500 18.173 1.00 72.06 358 PRO A CA 1
ATOM 2835 C C . PRO A 1 358 ? -13.591 20.544 17.424 1.00 72.06 358 PRO A C 1
ATOM 2837 O O . PRO A 1 358 ? -14.636 20.176 17.962 1.00 72.06 358 PRO A O 1
ATOM 2840 N N . ARG A 1 359 ? -13.219 20.076 16.225 1.00 78.56 359 ARG A N 1
ATOM 2841 C CA . ARG A 1 359 ? -14.063 19.185 15.407 1.00 78.56 359 ARG A CA 1
ATOM 2842 C C . ARG A 1 359 ? -14.223 17.795 16.022 1.00 78.56 359 ARG A C 1
ATOM 2844 O O . ARG A 1 359 ? -15.226 17.118 15.801 1.00 78.56 359 ARG A O 1
ATOM 2851 N N . VAL A 1 360 ? -13.220 17.353 16.782 1.00 80.62 360 VAL A N 1
ATOM 2852 C CA . VAL A 1 360 ? -13.170 16.039 17.441 1.00 80.62 360 VAL A CA 1
ATOM 2853 C C . VAL A 1 360 ? -14.202 15.935 18.578 1.00 80.62 360 VAL A C 1
ATOM 2855 O O . VAL A 1 360 ? -15.031 15.023 18.534 1.00 80.62 360 VAL A O 1
ATOM 2858 N N . PRO A 1 361 ? -14.225 16.841 19.577 1.00 76.50 361 PRO A N 1
ATOM 2859 C CA . PRO A 1 361 ? -15.283 16.845 20.580 1.00 76.50 361 PRO A CA 1
ATOM 2860 C C . PRO A 1 361 ? -16.654 17.155 19.980 1.00 76.50 361 PRO A C 1
ATOM 2862 O O . PRO A 1 361 ? -17.640 16.610 20.465 1.00 76.50 361 PRO A O 1
ATOM 2865 N N . GLU A 1 362 ? -16.737 17.965 18.919 1.00 79.62 362 GLU A N 1
ATOM 2866 C CA . GLU A 1 362 ? -18.004 18.277 18.252 1.00 79.62 362 GLU A CA 1
ATOM 2867 C C . GLU A 1 362 ? -18.717 17.032 17.719 1.00 79.62 362 GLU A C 1
ATOM 2869 O O . GLU A 1 362 ? -19.847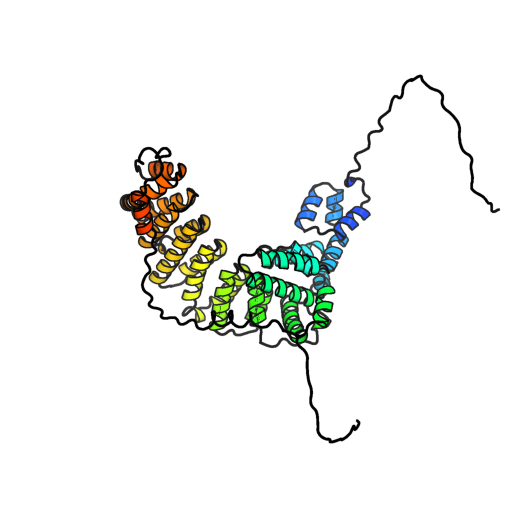 16.747 18.123 1.00 79.62 362 GLU A O 1
ATOM 2874 N N . ILE A 1 363 ? -18.039 16.237 16.888 1.00 82.75 363 ILE A N 1
ATOM 2875 C CA . ILE A 1 363 ? -18.650 15.050 16.279 1.00 82.75 363 ILE A CA 1
ATOM 2876 C C . ILE A 1 363 ? -18.990 13.972 17.318 1.00 82.75 363 ILE A C 1
ATOM 2878 O O . ILE A 1 363 ? -20.030 13.313 17.228 1.00 82.75 363 ILE A O 1
ATOM 2882 N N . ILE A 1 364 ? -18.141 13.800 18.338 1.00 82.81 364 ILE A N 1
ATOM 2883 C CA . ILE A 1 364 ? -18.388 12.826 19.408 1.00 82.81 364 ILE A CA 1
ATOM 2884 C C . ILE A 1 364 ? -19.555 13.288 20.274 1.00 82.81 364 ILE A C 1
ATOM 2886 O O . ILE A 1 364 ? -20.359 12.457 20.702 1.00 82.81 364 ILE A O 1
ATOM 2890 N N . LEU A 1 365 ? -19.676 14.593 20.529 1.00 78.38 365 LEU A N 1
ATOM 2891 C CA . LEU A 1 365 ? -20.775 15.132 21.310 1.00 78.38 365 LEU A CA 1
ATOM 2892 C C . LEU A 1 365 ? -22.100 15.031 20.563 1.00 78.38 365 LEU A C 1
ATOM 2894 O O . LEU A 1 365 ? -23.082 14.603 21.162 1.00 78.38 365 LEU A O 1
ATOM 2898 N N . GLU A 1 366 ? -22.130 15.345 19.269 1.00 80.69 366 GLU A N 1
ATOM 2899 C CA . GLU A 1 366 ? -23.329 15.184 18.445 1.00 80.69 366 GLU A CA 1
ATOM 2900 C C . GLU A 1 366 ? -23.821 13.727 18.474 1.00 80.69 366 GLU A C 1
ATOM 2902 O O . GLU A 1 366 ? -24.998 13.459 18.735 1.00 80.69 366 GLU A O 1
ATOM 2907 N N . ALA A 1 367 ? -22.908 12.765 18.298 1.00 80.12 367 ALA A N 1
ATOM 2908 C CA . ALA A 1 367 ? -23.233 11.345 18.412 1.00 80.12 367 ALA A CA 1
ATOM 2909 C C . ALA A 1 367 ? -23.657 10.947 19.836 1.00 80.12 367 ALA A C 1
ATOM 2911 O O . ALA A 1 367 ? -24.580 10.151 20.011 1.00 80.12 367 ALA A O 1
ATOM 2912 N N . SER A 1 368 ? -23.028 11.525 20.861 1.00 79.00 368 SER A N 1
ATOM 2913 C CA . SER A 1 368 ? -23.382 11.294 22.265 1.00 79.00 368 SER A CA 1
ATOM 2914 C C . SER A 1 368 ? -24.783 11.806 22.588 1.00 79.00 368 SER A C 1
ATOM 2916 O O . SER A 1 368 ? -25.537 11.097 23.245 1.00 79.00 368 SER A O 1
ATOM 2918 N N . CYS A 1 369 ? -25.174 12.984 22.100 1.00 78.00 369 CYS A N 1
ATOM 2919 C CA . CYS A 1 369 ? -26.527 13.513 22.271 1.00 78.00 369 CYS A CA 1
ATOM 2920 C C . CYS A 1 369 ? -27.571 12.600 21.622 1.00 78.00 369 CYS A C 1
ATOM 2922 O O . CYS A 1 369 ? -28.600 12.326 22.239 1.00 78.00 369 CYS A O 1
ATOM 2924 N N . LYS A 1 370 ? -27.281 12.080 20.420 1.00 80.06 370 LYS A N 1
ATOM 2925 C CA . LYS A 1 370 ? -28.173 11.155 19.703 1.00 80.06 370 LYS A CA 1
ATOM 2926 C C . LYS A 1 370 ? -28.327 9.803 20.412 1.00 80.06 370 LYS A C 1
ATOM 2928 O O . LYS A 1 370 ? -29.426 9.265 20.432 1.00 80.06 370 LYS A O 1
ATOM 2933 N N . LEU A 1 371 ? -27.251 9.252 20.986 1.00 78.00 371 LEU A N 1
ATOM 2934 C CA . LEU A 1 371 ? -27.232 7.874 21.509 1.00 78.00 371 LEU A CA 1
ATOM 2935 C C . LEU A 1 371 ? -27.407 7.758 23.035 1.00 78.00 371 LEU A C 1
ATOM 2937 O O . LEU A 1 371 ? -27.962 6.771 23.508 1.00 78.00 371 LEU A O 1
ATOM 2941 N N . LEU A 1 372 ? -26.931 8.732 23.817 1.00 74.62 372 LEU A N 1
ATOM 2942 C CA . LEU A 1 372 ? -27.034 8.752 25.289 1.00 74.62 372 LEU A CA 1
ATOM 2943 C C . LEU A 1 372 ? -28.226 9.573 25.797 1.00 74.62 372 LEU A C 1
ATOM 2945 O O . LEU A 1 372 ? -28.602 9.468 26.966 1.00 74.62 372 LEU A O 1
ATOM 2949 N N . GLY A 1 373 ? -28.774 10.433 24.938 1.00 76.44 373 GLY A N 1
ATOM 2950 C CA . GLY A 1 373 ? -29.668 11.512 25.329 1.00 76.44 373 GLY A CA 1
ATOM 2951 C C . GLY A 1 373 ? -28.912 12.741 25.847 1.00 76.44 373 GLY A C 1
ATOM 2952 O O . GLY A 1 373 ? -27.836 12.661 26.450 1.00 76.44 373 GLY A O 1
ATOM 2953 N N . GLU A 1 374 ? -29.514 13.907 25.628 1.00 78.38 374 GLU A N 1
ATOM 2954 C CA . GLU A 1 374 ? -28.908 15.220 25.875 1.00 78.38 374 GLU A CA 1
ATOM 2955 C C . GLU A 1 374 ? -28.459 15.405 27.337 1.00 78.38 374 GLU A C 1
ATOM 2957 O O . GLU A 1 374 ? -27.359 15.883 27.605 1.00 78.38 374 GLU A O 1
ATOM 2962 N N . ASN A 1 375 ? -29.263 14.950 28.304 1.00 75.69 375 ASN A N 1
ATOM 2963 C CA . ASN A 1 375 ? -28.972 15.110 29.733 1.00 75.69 375 ASN A CA 1
ATOM 2964 C C . ASN A 1 375 ? -27.715 14.348 30.183 1.00 75.69 375 ASN A C 1
ATOM 2966 O O . ASN A 1 375 ? -26.934 14.858 30.990 1.00 75.69 375 ASN A O 1
ATOM 2970 N N . GLN A 1 376 ? -27.488 13.144 29.650 1.00 75.25 376 GLN A N 1
ATOM 2971 C CA . GLN A 1 376 ? -26.286 12.369 29.970 1.00 75.25 376 GLN A CA 1
ATOM 2972 C C . GLN A 1 376 ? -25.044 12.976 29.316 1.00 75.25 376 GLN A C 1
ATOM 2974 O O . GLN A 1 376 ? -24.001 13.079 29.967 1.00 75.25 376 GLN A O 1
ATOM 2979 N N . ALA A 1 377 ? -25.163 13.433 28.066 1.00 72.31 377 ALA A N 1
ATOM 2980 C CA . ALA A 1 377 ? -24.093 14.151 27.382 1.00 72.31 377 ALA A CA 1
ATOM 2981 C C . ALA A 1 377 ? -23.695 15.422 28.159 1.00 72.31 377 ALA A C 1
ATOM 2983 O O . ALA A 1 377 ? -22.512 15.615 28.452 1.00 72.31 377 ALA A O 1
ATOM 2984 N N . LYS A 1 378 ? -24.676 16.221 28.615 1.00 76.81 378 LYS A N 1
ATOM 2985 C CA . LYS A 1 378 ? -24.448 17.402 29.470 1.00 76.81 378 LYS A CA 1
ATOM 2986 C C . LYS A 1 378 ? -23.697 17.068 30.753 1.00 76.81 378 LYS A C 1
ATOM 2988 O O . LYS A 1 378 ? -22.767 17.785 31.117 1.00 76.81 378 LYS A O 1
ATOM 2993 N N . ALA A 1 379 ? -24.079 15.994 31.441 1.00 76.00 379 ALA A N 1
ATOM 2994 C CA . ALA A 1 379 ? -23.439 15.594 32.693 1.00 76.00 379 ALA A CA 1
ATOM 2995 C C . ALA A 1 379 ? -21.949 15.252 32.505 1.00 76.00 379 ALA A C 1
ATOM 2997 O O . ALA A 1 379 ? -21.118 15.634 33.330 1.00 76.00 379 ALA A O 1
ATOM 2998 N N . ILE A 1 380 ? -21.597 14.576 31.407 1.00 71.31 380 ILE A N 1
ATOM 2999 C CA . ILE A 1 380 ? -20.201 14.248 31.089 1.00 71.31 380 ILE A CA 1
ATOM 3000 C C . ILE A 1 380 ? -19.431 15.518 30.748 1.00 71.31 380 ILE A C 1
ATOM 3002 O O . ILE A 1 380 ? -18.370 15.749 31.319 1.00 71.31 380 ILE A O 1
ATOM 3006 N N . VAL A 1 381 ? -19.975 16.376 29.883 1.00 73.81 381 VAL A N 1
ATOM 3007 C CA . VAL A 1 381 ? -19.316 17.635 29.513 1.00 73.81 381 VAL A CA 1
ATOM 3008 C C . VAL A 1 381 ? -19.049 18.507 30.739 1.00 73.81 381 VAL A C 1
ATOM 3010 O O . VAL A 1 381 ? -17.925 18.967 30.914 1.00 73.81 381 VAL A O 1
ATOM 3013 N N . ARG A 1 382 ? -20.015 18.648 31.658 1.00 76.31 382 ARG A N 1
ATOM 3014 C CA . ARG A 1 382 ? -19.826 19.391 32.919 1.00 76.31 382 ARG A CA 1
ATOM 3015 C C . ARG A 1 382 ? -18.662 18.864 33.766 1.00 76.31 382 ARG A C 1
ATOM 3017 O O . ARG A 1 382 ? -17.994 19.654 34.423 1.00 76.31 382 ARG A O 1
ATOM 3024 N N . LYS A 1 383 ? -18.383 17.555 33.735 1.00 76.00 383 LYS A N 1
ATOM 3025 C CA . LYS A 1 383 ? -17.244 16.951 34.449 1.00 76.00 383 LYS A CA 1
ATOM 3026 C C . LYS A 1 383 ? -15.891 17.365 33.854 1.00 76.00 383 LYS A C 1
ATOM 3028 O O . LYS A 1 383 ? -14.930 17.521 34.603 1.00 76.00 383 LYS A O 1
ATOM 3033 N N . TYR A 1 384 ? -15.816 17.529 32.534 1.00 68.75 384 TYR A N 1
ATOM 3034 C CA . TYR A 1 384 ? -14.583 17.879 31.814 1.00 68.75 384 TYR A CA 1
ATOM 3035 C C . TYR A 1 384 ? -14.458 19.379 31.511 1.00 68.75 384 TYR A C 1
ATOM 3037 O O . TYR A 1 384 ? -13.383 19.831 31.122 1.00 68.75 384 TYR A O 1
ATOM 3045 N N . LEU A 1 385 ? -15.507 20.164 31.775 1.00 69.94 385 LEU A N 1
ATOM 3046 C CA . LEU A 1 385 ? -15.539 21.619 31.623 1.00 69.94 385 LEU A CA 1
ATOM 3047 C C . LEU A 1 385 ? -14.320 22.329 32.245 1.00 69.94 385 LEU A C 1
ATOM 3049 O O . LEU A 1 385 ? -13.706 23.127 31.541 1.00 69.94 385 LEU A O 1
ATOM 3053 N N . PRO A 1 386 ? -13.858 21.992 33.472 1.00 67.81 386 PRO A N 1
ATOM 3054 C CA . PRO A 1 386 ? -12.691 22.655 34.058 1.00 67.81 386 PRO A CA 1
ATOM 3055 C C . PRO A 1 386 ? -11.388 22.418 33.281 1.00 67.81 386 PRO A C 1
ATOM 3057 O O . PRO A 1 386 ? -10.485 23.248 33.329 1.00 67.81 386 PRO A O 1
ATOM 3060 N N . ILE A 1 387 ? -11.268 21.283 32.582 1.00 65.56 387 ILE A N 1
ATOM 3061 C CA . ILE A 1 387 ? -10.094 20.948 31.761 1.00 65.56 387 ILE A CA 1
ATOM 3062 C C . ILE A 1 387 ? -10.119 21.779 30.475 1.00 65.56 387 ILE A C 1
ATOM 3064 O O . ILE A 1 387 ? -9.113 22.385 30.112 1.00 65.56 387 ILE A O 1
ATOM 3068 N N . VAL A 1 388 ? -11.287 21.876 29.837 1.00 64.50 388 VAL A N 1
ATOM 3069 C CA . VAL A 1 388 ? -11.489 22.677 28.621 1.00 64.50 388 VAL A CA 1
ATOM 3070 C C . VAL A 1 388 ? -11.290 24.170 28.898 1.00 64.50 388 VAL A C 1
ATOM 3072 O O . VAL A 1 388 ? -10.606 24.851 28.136 1.00 64.50 388 VAL A O 1
ATOM 3075 N N . GLU A 1 389 ? -11.807 24.668 30.025 1.00 66.81 389 GLU A N 1
ATOM 3076 C CA . GLU A 1 389 ? -11.607 26.051 30.475 1.00 66.81 389 GLU A CA 1
ATOM 3077 C C . GLU A 1 389 ? -10.126 26.364 30.761 1.00 66.81 389 GLU A C 1
ATOM 3079 O O . GLU A 1 389 ? -9.676 27.473 30.480 1.00 66.81 389 GLU A O 1
ATOM 3084 N N . CYS A 1 390 ? -9.344 25.394 31.259 1.00 61.50 390 CYS A N 1
ATOM 3085 C CA . CYS A 1 390 ? -7.900 25.560 31.477 1.00 61.50 390 CYS A CA 1
ATOM 3086 C C . CYS A 1 390 ? -7.079 25.541 30.179 1.00 61.50 390 CYS A C 1
ATOM 3088 O O . CYS A 1 390 ? -6.061 26.225 30.105 1.00 61.50 390 CYS A O 1
ATOM 3090 N N . HIS A 1 391 ? -7.490 24.765 29.172 1.00 59.78 391 HIS A N 1
ATOM 3091 C CA . HIS A 1 391 ? -6.795 24.696 27.881 1.00 59.78 391 HIS A CA 1
ATOM 3092 C C . HIS A 1 391 ? -7.158 25.843 26.926 1.00 59.78 391 HIS A C 1
ATOM 3094 O O . HIS A 1 391 ? -6.479 26.032 25.920 1.00 59.78 391 HIS A O 1
ATOM 3100 N N . GLY A 1 392 ? -8.180 26.644 27.247 1.00 54.38 392 GLY A N 1
ATOM 3101 C CA . GLY A 1 392 ? -8.444 27.918 26.575 1.00 54.38 392 GLY A CA 1
ATOM 3102 C C . GLY A 1 392 ? -8.966 27.805 25.139 1.00 54.38 392 GLY A C 1
ATOM 3103 O O . GLY A 1 392 ? -8.932 28.795 24.407 1.00 54.38 392 GLY A O 1
ATOM 3104 N N . SER A 1 393 ? -9.468 26.638 24.721 1.00 65.38 393 SER A N 1
ATOM 3105 C CA . SER A 1 393 ? -10.055 26.478 23.387 1.00 65.38 393 SER A CA 1
ATOM 3106 C C . SER A 1 393 ? -11.428 27.157 23.325 1.00 65.38 393 SER A C 1
ATOM 3108 O O . SER A 1 393 ? -12.457 26.573 23.673 1.00 65.38 393 SER A O 1
ATOM 3110 N N . LYS A 1 394 ? -11.432 28.435 22.916 1.00 69.06 394 LYS A N 1
ATOM 3111 C CA . LYS A 1 394 ? -12.641 29.266 22.768 1.00 69.06 394 LYS A CA 1
ATOM 3112 C C . LYS A 1 394 ? -13.688 28.606 21.873 1.00 69.06 394 LYS A C 1
ATOM 3114 O O . LYS A 1 394 ? -14.876 28.722 22.159 1.00 69.06 394 LYS A O 1
ATOM 3119 N N . ASP A 1 395 ? -13.243 27.881 20.853 1.00 67.38 395 ASP A N 1
ATOM 3120 C CA . ASP A 1 395 ? -14.118 27.209 19.895 1.00 67.38 395 ASP A CA 1
ATOM 3121 C C . ASP A 1 395 ? -14.862 26.036 20.542 1.00 67.38 395 ASP A C 1
ATOM 3123 O O . ASP A 1 395 ? -16.072 25.905 20.372 1.00 67.38 395 ASP A O 1
ATOM 3127 N N . ILE A 1 396 ? -14.181 25.240 21.378 1.00 66.88 396 ILE A N 1
ATOM 3128 C CA . ILE A 1 396 ? -14.818 24.144 22.126 1.00 66.88 396 ILE A CA 1
ATOM 3129 C C . ILE A 1 396 ? -15.815 24.703 23.150 1.00 66.88 396 ILE A C 1
ATOM 3131 O O . ILE A 1 396 ? -16.921 24.181 23.276 1.00 66.88 396 ILE A O 1
ATOM 3135 N N . LEU A 1 397 ? -15.459 25.777 23.863 1.00 70.06 397 LEU A N 1
ATOM 3136 C CA . LEU A 1 397 ? -16.348 26.421 24.840 1.00 70.06 397 LEU A CA 1
ATOM 3137 C C . LEU A 1 397 ? -17.591 27.027 24.172 1.00 70.06 397 LEU A C 1
ATOM 3139 O O . LEU A 1 397 ? -18.707 26.815 24.646 1.00 70.06 397 LEU A O 1
ATOM 3143 N N . SER A 1 398 ? -17.415 27.730 23.049 1.00 72.75 398 SER A N 1
ATOM 3144 C CA . SER A 1 398 ? -18.519 28.276 22.251 1.00 72.75 398 SER A CA 1
ATOM 3145 C C . SER A 1 398 ? -19.429 27.165 21.725 1.00 72.75 398 SER A C 1
ATOM 3147 O O . SER A 1 398 ? -20.654 27.268 21.809 1.00 72.75 398 SER A O 1
ATOM 3149 N N . PHE A 1 399 ? -18.843 26.064 21.257 1.00 69.12 399 PHE A N 1
ATOM 3150 C CA . PHE A 1 399 ? -19.592 24.898 20.816 1.00 69.12 399 PHE A CA 1
ATOM 3151 C C . PHE A 1 399 ? -20.392 24.254 21.959 1.00 69.12 399 PHE A C 1
ATOM 3153 O O . PHE A 1 399 ? -21.576 23.976 21.794 1.00 69.12 399 PHE A O 1
ATOM 3160 N N . MET A 1 400 ? -19.803 24.065 23.144 1.00 70.56 400 MET A N 1
ATOM 3161 C CA . MET A 1 400 ? -20.521 23.535 24.312 1.00 70.56 400 MET A CA 1
ATOM 3162 C C . MET A 1 400 ? -21.707 24.416 24.717 1.00 70.56 400 MET A C 1
ATOM 3164 O O . MET A 1 400 ? -22.785 23.899 25.019 1.00 70.56 400 MET A O 1
ATOM 3168 N N . GLN A 1 401 ? -21.525 25.738 24.699 1.00 75.25 401 GLN A N 1
ATOM 3169 C CA . GLN A 1 401 ? -22.603 26.692 24.960 1.00 75.25 401 GLN A CA 1
ATOM 3170 C C . GLN A 1 401 ? -23.719 26.561 23.920 1.00 75.25 401 GLN A C 1
ATOM 3172 O O . GLN A 1 401 ? -24.884 26.439 24.288 1.00 75.25 401 GLN A O 1
ATOM 3177 N N . LYS A 1 402 ? -23.368 26.530 22.628 1.00 74.81 402 LYS A N 1
ATOM 3178 C CA . LYS A 1 402 ? -24.332 26.472 21.521 1.00 74.81 402 LYS A CA 1
ATOM 3179 C C . LYS A 1 402 ? -25.092 25.144 21.461 1.00 74.81 402 LYS A C 1
ATOM 3181 O O . LYS A 1 402 ? -26.296 25.145 21.237 1.00 74.81 402 LYS A O 1
ATOM 3186 N N . THR A 1 403 ? -24.399 24.026 21.653 1.00 66.31 403 THR A N 1
ATOM 3187 C CA . THR A 1 403 ? -24.944 22.678 21.424 1.00 66.31 403 THR A CA 1
ATOM 3188 C C . THR A 1 403 ? -25.640 22.105 22.654 1.00 66.31 403 THR A C 1
ATOM 3190 O O . THR A 1 403 ? -26.558 21.304 22.519 1.00 66.31 403 THR A O 1
ATOM 3193 N N . LEU A 1 404 ? -25.223 22.495 23.863 1.00 69.38 404 LEU A N 1
ATOM 3194 C CA . LEU A 1 404 ? -25.763 21.940 25.108 1.00 69.38 404 LEU A CA 1
ATOM 3195 C C . LEU A 1 404 ? -26.395 22.979 26.040 1.00 69.38 404 LEU A C 1
ATOM 3197 O O . LEU A 1 404 ? -26.949 22.596 27.076 1.00 69.38 404 LEU A O 1
ATOM 3201 N N . GLY A 1 405 ? -26.287 24.274 25.736 1.00 68.31 405 GLY A N 1
ATOM 3202 C CA . GLY A 1 405 ? -26.724 25.332 26.650 1.00 68.31 405 GLY A CA 1
ATOM 3203 C C . GLY A 1 405 ? -25.967 25.309 27.982 1.00 68.31 405 GLY A C 1
ATOM 3204 O O . GLY A 1 405 ? -26.534 25.644 29.018 1.00 68.31 405 GLY A O 1
ATOM 3205 N N . ILE A 1 406 ? -24.718 24.825 27.995 1.00 70.06 406 ILE A N 1
ATOM 3206 C CA . ILE A 1 406 ? -23.885 24.847 29.202 1.00 70.06 406 ILE A CA 1
ATOM 3207 C C . ILE A 1 406 ? -23.263 26.232 29.307 1.00 70.06 406 ILE A C 1
ATOM 3209 O O . ILE A 1 406 ? -22.378 26.574 28.529 1.00 70.06 406 ILE A O 1
ATOM 3213 N N . GLU A 1 407 ? -23.711 27.010 30.287 1.00 65.75 407 GLU A N 1
ATOM 3214 C CA . GLU A 1 407 ? -23.053 28.257 30.660 1.00 65.75 407 GLU A CA 1
ATOM 3215 C C . GLU A 1 407 ? -21.634 27.946 31.157 1.00 65.75 407 GLU A C 1
ATOM 3217 O O . GLU A 1 407 ? -21.443 27.215 32.131 1.00 65.75 407 GLU A O 1
ATOM 3222 N N . THR A 1 408 ? -20.625 28.463 30.458 1.00 57.81 408 THR A N 1
ATOM 3223 C CA . THR A 1 408 ? -19.228 28.388 30.905 1.00 57.81 408 THR A CA 1
ATOM 3224 C C . THR A 1 408 ? -18.978 29.547 31.860 1.00 57.81 408 THR A C 1
ATOM 3226 O O . THR A 1 408 ? -19.481 30.654 31.632 1.00 57.81 408 THR A O 1
ATOM 3229 N N . ALA A 1 409 ? -18.150 29.354 32.886 1.00 49.66 409 ALA A N 1
ATOM 3230 C CA . ALA A 1 409 ? -17.696 30.500 33.664 1.00 49.66 409 ALA A CA 1
ATOM 3231 C C . ALA A 1 409 ? -16.944 31.459 32.722 1.00 49.66 409 ALA A C 1
ATOM 3233 O O . ALA A 1 409 ? -16.268 31.010 31.793 1.00 49.66 409 ALA A O 1
ATOM 3234 N N . LYS A 1 410 ? -17.085 32.782 32.909 1.00 46.41 410 LYS A N 1
ATOM 3235 C CA . LYS A 1 410 ? -16.332 33.787 32.133 1.00 46.41 410 LYS A CA 1
ATOM 3236 C C . LYS A 1 410 ? -14.870 33.341 32.055 1.00 46.41 410 LYS A C 1
ATOM 3238 O O . LYS A 1 410 ? -14.237 33.211 33.102 1.00 46.41 410 LYS A O 1
ATOM 3243 N N . ALA A 1 411 ? -14.390 33.081 30.833 1.00 40.19 411 ALA A N 1
ATOM 3244 C CA . ALA A 1 411 ? -13.058 32.557 30.546 1.00 40.19 411 ALA A CA 1
ATOM 3245 C C . ALA A 1 411 ? -12.023 33.174 31.496 1.00 40.19 411 ALA A C 1
ATOM 3247 O O . ALA A 1 411 ? -11.905 34.401 31.560 1.00 40.19 411 ALA A O 1
ATOM 3248 N N . CYS A 1 412 ? -11.330 32.335 32.274 1.00 37.84 412 CYS A N 1
ATOM 3249 C CA . CYS A 1 412 ? -10.325 32.797 33.222 1.00 37.84 412 CYS A CA 1
ATOM 3250 C C . CYS A 1 412 ? -9.292 33.652 32.484 1.00 37.84 412 CYS A C 1
ATOM 3252 O O . CYS A 1 412 ? -8.480 33.144 31.714 1.00 37.84 412 CYS A O 1
ATOM 3254 N N . SER A 1 413 ? -9.312 34.959 32.742 1.00 34.62 413 SER A N 1
ATOM 3255 C CA . SER A 1 413 ? -8.188 35.827 32.431 1.00 34.62 413 SER A CA 1
ATOM 3256 C C . SER A 1 413 ? -6.957 35.290 33.160 1.00 34.62 413 SER A C 1
ATOM 3258 O O . SER A 1 413 ? -7.046 34.923 34.332 1.00 34.62 413 SER A O 1
ATOM 3260 N N . ASN A 1 414 ? -5.839 35.202 32.436 1.00 34.97 414 ASN A N 1
ATOM 3261 C CA . ASN A 1 414 ? -4.508 34.765 32.868 1.00 34.97 414 ASN A CA 1
ATOM 3262 C C . ASN A 1 414 ? -4.206 35.032 34.355 1.00 34.97 414 ASN A C 1
ATOM 3264 O O . ASN A 1 414 ? -3.596 36.041 34.707 1.00 34.97 414 ASN A O 1
ATOM 3268 N N . LYS A 1 415 ? -4.589 34.109 35.239 1.00 35.34 415 LYS A N 1
ATOM 3269 C CA . LYS A 1 415 ? -4.155 34.106 36.633 1.00 35.34 415 LYS A CA 1
ATOM 3270 C C . LYS A 1 415 ? -3.503 32.773 36.930 1.00 35.34 415 LYS A C 1
ATOM 3272 O O . LYS A 1 415 ? -4.147 31.729 36.986 1.00 35.34 415 LYS A O 1
ATOM 3277 N N . THR A 1 416 ? -2.192 32.870 37.088 1.00 37.16 416 THR A N 1
ATOM 3278 C CA . THR A 1 416 ? -1.236 31.892 37.593 1.00 37.16 416 THR A CA 1
ATOM 3279 C C . THR A 1 416 ? -1.903 30.890 38.541 1.00 37.16 416 THR A C 1
ATOM 3281 O O . THR A 1 416 ? -2.341 31.238 39.639 1.00 37.16 416 THR A O 1
ATOM 3284 N N . LEU A 1 417 ? -2.015 29.636 38.096 1.00 37.91 417 LEU A N 1
ATOM 3285 C CA . LEU A 1 417 ? -2.586 28.533 38.869 1.00 37.91 417 LEU A CA 1
ATOM 3286 C C . LEU A 1 417 ? -1.755 28.293 40.140 1.00 37.91 417 LEU A C 1
ATOM 3288 O O . LEU A 1 417 ? -0.600 27.876 40.077 1.00 37.91 417 LEU A O 1
ATOM 3292 N N . THR A 1 418 ? -2.350 28.529 41.310 1.00 44.88 418 THR A N 1
ATOM 3293 C CA . THR A 1 418 ? -1.731 28.246 42.611 1.00 44.88 418 THR A CA 1
ATOM 3294 C C . THR A 1 418 ? -1.722 26.742 42.924 1.00 44.88 418 THR A C 1
ATOM 3296 O O . THR A 1 418 ? -2.613 25.976 42.539 1.00 44.88 418 THR A O 1
ATOM 3299 N N . GLY A 1 419 ? -0.692 26.303 43.659 1.00 34.84 419 GLY A N 1
ATOM 3300 C CA . GLY A 1 419 ? -0.262 24.902 43.807 1.00 34.84 419 GLY A CA 1
ATOM 3301 C C . GLY A 1 419 ? -1.258 23.883 44.385 1.00 34.84 419 GLY A C 1
ATOM 3302 O O . GLY A 1 419 ? -0.979 22.686 44.339 1.00 34.84 419 GLY A O 1
ATOM 3303 N N . LYS A 1 420 ? -2.437 24.290 44.878 1.00 38.62 420 LYS A N 1
ATOM 3304 C CA . LYS A 1 420 ? -3.484 23.348 45.327 1.00 38.62 420 LYS A CA 1
ATOM 3305 C C . LYS A 1 420 ? -4.264 22.712 44.167 1.00 38.62 420 LYS A C 1
ATOM 3307 O O . LYS A 1 420 ? -4.627 21.543 44.275 1.00 38.62 420 LYS A O 1
ATOM 3312 N N . LYS A 1 421 ? -4.453 23.413 43.039 1.00 45.59 421 LYS A N 1
ATOM 3313 C CA . LYS A 1 421 ? -5.102 22.843 41.836 1.00 45.59 421 LYS A CA 1
ATOM 3314 C C . LYS A 1 421 ? -4.174 21.900 41.054 1.00 45.59 421 LYS A C 1
ATOM 3316 O O . LYS A 1 421 ? -4.643 20.916 40.490 1.00 45.59 421 LYS A O 1
ATOM 3321 N N . ARG A 1 422 ? -2.853 22.111 41.135 1.00 40.59 422 ARG A N 1
ATOM 3322 C CA . ARG A 1 422 ? -1.830 21.225 40.543 1.00 40.59 422 ARG A CA 1
ATOM 3323 C C . ARG A 1 422 ? -1.804 19.830 41.197 1.00 40.59 422 ARG A C 1
ATOM 3325 O O . ARG A 1 422 ? -1.695 18.825 40.507 1.00 40.59 422 ARG A O 1
ATOM 3332 N N . LYS A 1 423 ? -2.034 19.744 42.516 1.00 37.03 423 LYS A N 1
ATOM 3333 C CA . LYS A 1 423 ? -2.141 18.457 43.241 1.00 37.03 423 LYS A CA 1
ATOM 3334 C C . LYS A 1 423 ? -3.445 17.688 42.970 1.00 37.03 423 LYS A C 1
ATOM 3336 O O . LYS A 1 423 ? -3.475 16.472 43.137 1.00 37.03 423 LYS A O 1
ATOM 3341 N N . GLN A 1 424 ? -4.521 18.363 42.552 1.00 42.94 424 GLN A N 1
ATOM 3342 C CA . GLN A 1 424 ? -5.731 17.690 42.049 1.00 42.94 424 GLN A CA 1
ATOM 3343 C C . GLN A 1 424 ? -5.542 17.191 40.608 1.00 42.94 424 GLN A C 1
ATOM 3345 O O . GLN A 1 424 ? -6.001 16.094 40.299 1.00 42.94 424 GLN A O 1
ATOM 3350 N N . GLN A 1 425 ? -4.791 17.922 39.773 1.00 42.06 425 GLN A N 1
ATOM 3351 C CA . GLN A 1 425 ? -4.326 17.451 38.461 1.00 42.06 425 GLN A CA 1
ATOM 3352 C C . GLN A 1 425 ? -3.500 16.158 38.571 1.00 42.06 425 GLN A C 1
ATOM 3354 O O . GLN A 1 425 ? -3.822 15.187 37.900 1.00 42.06 425 GLN A O 1
ATOM 3359 N N . GLU A 1 426 ? -2.519 16.068 39.475 1.00 41.06 426 GLU A N 1
ATOM 3360 C CA . GLU A 1 426 ? -1.728 14.832 39.660 1.00 41.06 426 GLU A CA 1
ATOM 3361 C C . GLU A 1 426 ? -2.547 13.639 40.185 1.00 41.06 426 GLU A C 1
ATOM 3363 O O . GLU A 1 426 ? -2.185 12.488 39.951 1.00 41.06 426 GLU A O 1
ATOM 3368 N N . LYS A 1 427 ? -3.671 13.886 40.873 1.00 42.41 427 LYS A N 1
ATOM 3369 C CA . LYS A 1 427 ? -4.579 12.823 41.334 1.00 42.41 427 LYS A CA 1
ATOM 3370 C C . LYS A 1 427 ? -5.583 12.367 40.269 1.00 42.41 427 LYS A C 1
ATOM 3372 O O . LYS A 1 427 ? -5.981 11.210 40.320 1.00 42.41 427 LYS A O 1
ATOM 3377 N N . LEU A 1 428 ? -5.973 13.227 39.320 1.00 42.28 428 LEU A N 1
ATOM 3378 C CA . LEU A 1 428 ? -6.855 12.860 38.196 1.00 42.28 428 LEU A CA 1
ATOM 3379 C C . LEU A 1 428 ? -6.098 12.340 36.960 1.00 42.28 428 LEU A C 1
ATOM 3381 O O . LEU A 1 428 ? -6.693 11.637 36.151 1.00 42.28 428 LEU A O 1
ATOM 3385 N N . VAL A 1 429 ? -4.814 12.685 36.814 1.00 38.09 429 VAL A N 1
ATOM 3386 C CA . VAL A 1 429 ? -3.949 12.303 35.678 1.00 38.09 429 VAL A CA 1
ATOM 3387 C C . VAL A 1 429 ? -3.148 11.025 35.957 1.00 38.09 429 VAL A C 1
ATOM 3389 O O . VAL A 1 429 ? -2.510 10.494 35.052 1.00 38.09 429 VAL A O 1
ATOM 3392 N N . LYS A 1 430 ? -3.202 10.455 37.172 1.00 29.33 430 LYS A N 1
ATOM 3393 C CA . LYS A 1 430 ? -2.667 9.102 37.363 1.00 29.33 430 LYS A CA 1
ATOM 3394 C C . LYS A 1 430 ? -3.506 8.126 36.532 1.00 29.33 430 LYS A C 1
ATOM 3396 O O . LYS A 1 430 ? -4.704 8.007 36.805 1.00 29.33 430 LYS A O 1
ATOM 3401 N N . PRO A 1 431 ? -2.915 7.416 35.552 1.00 29.42 431 PRO A N 1
ATOM 3402 C CA . PRO A 1 431 ? -3.614 6.321 34.911 1.00 29.42 431 PRO A CA 1
ATOM 3403 C C . PRO A 1 431 ? -4.029 5.359 36.018 1.00 29.42 431 PRO A C 1
ATOM 3405 O O . PRO A 1 431 ? -3.241 5.040 36.910 1.00 29.42 431 PRO A O 1
ATOM 3408 N N . THR A 1 432 ? -5.285 4.928 35.992 1.00 32.25 432 THR A N 1
ATOM 3409 C CA . THR A 1 432 ? -5.702 3.775 36.776 1.00 32.25 432 THR A CA 1
ATOM 3410 C C . THR A 1 432 ? -4.865 2.612 36.256 1.00 32.25 432 THR A C 1
ATOM 3412 O O . THR A 1 432 ? -5.147 2.057 35.198 1.00 32.25 432 THR A O 1
ATOM 3415 N N . SER A 1 433 ? -3.771 2.304 36.952 1.00 27.66 433 SER A N 1
ATOM 3416 C CA . SER A 1 433 ? -3.043 1.057 36.801 1.00 27.66 433 SER A CA 1
ATOM 3417 C C . SER A 1 433 ? -4.015 -0.045 37.203 1.00 27.66 433 SER A C 1
ATOM 3419 O O . SER A 1 433 ? -4.145 -0.382 38.380 1.00 27.66 433 SER A O 1
ATOM 3421 N N . THR A 1 434 ? -4.778 -0.557 36.243 1.00 31.16 434 THR A N 1
ATOM 3422 C CA . THR A 1 434 ? -5.442 -1.842 36.408 1.00 31.16 434 THR A CA 1
ATOM 3423 C C . THR A 1 434 ? -4.356 -2.881 36.609 1.00 31.16 434 THR A C 1
ATOM 3425 O O . THR A 1 434 ? -3.444 -3.002 35.791 1.00 31.16 434 THR A O 1
ATOM 3428 N N . ASN A 1 435 ? -4.469 -3.568 37.741 1.00 26.12 435 ASN A N 1
ATOM 3429 C CA . ASN A 1 435 ? -3.671 -4.703 38.151 1.00 26.12 435 ASN A CA 1
ATOM 3430 C C . ASN A 1 435 ? -3.246 -5.570 36.967 1.00 26.12 435 ASN A C 1
ATOM 3432 O O . ASN A 1 435 ? -4.069 -6.020 36.166 1.00 26.12 435 ASN A O 1
ATOM 3436 N N . GLN A 1 436 ? -1.944 -5.835 36.942 1.00 26.86 436 GLN A N 1
ATOM 3437 C CA . GLN A 1 436 ? -1.363 -7.008 36.324 1.00 26.86 436 GLN A CA 1
ATOM 3438 C C . GLN A 1 436 ? -2.180 -8.237 36.743 1.00 26.86 436 GLN A C 1
ATOM 3440 O O . GLN A 1 436 ? -2.079 -8.740 37.854 1.00 26.86 436 GLN A O 1
ATOM 3445 N N . THR A 1 437 ? -3.002 -8.720 35.824 1.00 24.30 437 THR A N 1
ATOM 3446 C CA . THR A 1 437 ? -3.069 -10.152 35.552 1.00 24.30 437 THR A CA 1
ATOM 3447 C C . THR A 1 437 ? -2.413 -10.324 34.196 1.00 24.30 437 THR A C 1
ATOM 3449 O O . THR A 1 437 ? -3.040 -10.352 33.141 1.00 24.30 437 THR A O 1
ATOM 3452 N N . THR A 1 438 ? -1.084 -10.337 34.234 1.00 26.33 438 THR A N 1
ATOM 3453 C CA . THR A 1 438 ? -0.251 -10.902 33.183 1.00 26.33 438 THR A CA 1
ATOM 3454 C C . THR A 1 438 ? -0.580 -12.388 33.076 1.00 26.33 438 THR A C 1
ATOM 3456 O O . THR A 1 438 ? 0.096 -13.217 33.667 1.00 26.33 438 THR A O 1
ATOM 3459 N N . ASN A 1 439 ? -1.607 -12.731 32.302 1.00 24.97 439 ASN A N 1
ATOM 3460 C CA . ASN A 1 439 ? -1.551 -13.949 31.502 1.00 24.97 439 ASN A CA 1
ATOM 3461 C C . ASN A 1 439 ? -0.959 -13.552 30.153 1.00 24.97 439 ASN A C 1
ATOM 3463 O O . ASN A 1 439 ? -1.638 -13.389 29.142 1.00 24.97 439 ASN A O 1
ATOM 3467 N N . SER A 1 440 ? 0.348 -13.311 30.204 1.00 26.23 440 SER A N 1
ATOM 3468 C CA . SER A 1 440 ? 1.227 -13.271 29.054 1.00 26.23 440 SER A CA 1
ATOM 3469 C C . SER A 1 440 ? 1.238 -14.654 28.410 1.00 26.23 440 SER A C 1
ATOM 3471 O O . SER A 1 440 ? 1.780 -15.599 28.977 1.00 26.23 440 SER A O 1
ATOM 3473 N N . TYR A 1 441 ? 0.689 -14.763 27.208 1.00 25.52 441 TYR A N 1
ATOM 3474 C CA . TYR A 1 441 ? 1.154 -15.760 26.251 1.00 25.52 441 TYR A CA 1
ATOM 3475 C C . TYR A 1 441 ? 1.398 -15.070 24.912 1.00 25.52 441 TYR A C 1
ATOM 3477 O O . TYR A 1 441 ? 0.612 -15.155 23.978 1.00 25.52 441 TYR A O 1
ATOM 3485 N N . VAL A 1 442 ? 2.500 -14.322 24.871 1.00 25.61 442 VAL A N 1
ATOM 3486 C CA . VAL A 1 442 ? 3.232 -13.988 23.645 1.00 25.61 442 VAL A CA 1
ATOM 3487 C C . VAL A 1 442 ? 4.719 -14.099 24.003 1.00 25.61 442 VAL A C 1
ATOM 3489 O O . VAL A 1 442 ? 5.305 -13.121 24.470 1.00 25.61 442 VAL A O 1
ATOM 3492 N N . PRO A 1 443 ? 5.339 -15.287 23.907 1.00 27.73 443 PRO A N 1
ATOM 3493 C CA . PRO A 1 443 ? 6.781 -15.398 24.065 1.00 27.73 443 PRO A CA 1
ATOM 3494 C C . PRO A 1 443 ? 7.459 -14.902 22.779 1.00 27.73 443 PRO A C 1
ATOM 3496 O O . PRO A 1 443 ? 7.099 -15.343 21.691 1.00 27.73 443 PRO A O 1
ATOM 3499 N N . GLY A 1 444 ? 8.444 -14.001 22.897 1.00 26.67 444 GLY A N 1
ATOM 3500 C CA . GLY A 1 444 ? 9.490 -13.906 21.868 1.00 26.67 444 GLY A CA 1
ATOM 3501 C C . GLY A 1 444 ? 10.052 -12.541 21.459 1.00 26.67 444 GLY A C 1
ATOM 3502 O O . GLY A 1 444 ? 10.978 -12.545 20.661 1.00 26.67 444 GLY A O 1
ATOM 3503 N N . PHE A 1 445 ? 9.576 -11.389 21.950 1.00 27.52 445 PHE A N 1
ATOM 3504 C CA . PHE A 1 445 ? 10.029 -10.101 21.373 1.00 27.52 445 PHE A CA 1
ATOM 3505 C C . PHE A 1 445 ? 11.096 -9.327 22.170 1.00 27.52 445 PHE A C 1
ATOM 3507 O O . PHE A 1 445 ? 11.808 -8.516 21.588 1.00 27.52 445 PHE A O 1
ATOM 3514 N N . ASN A 1 446 ? 11.278 -9.605 23.466 1.00 26.94 446 ASN A N 1
ATOM 3515 C CA . ASN A 1 446 ? 12.218 -8.838 24.303 1.00 26.94 446 ASN A CA 1
ATOM 3516 C C . ASN A 1 446 ? 13.603 -9.488 24.491 1.00 26.94 446 ASN A C 1
ATOM 3518 O O . ASN A 1 446 ? 14.495 -8.833 25.009 1.00 26.94 446 ASN A O 1
ATOM 3522 N N . ALA A 1 447 ? 13.822 -10.729 24.041 1.00 27.67 447 ALA A N 1
ATOM 3523 C CA . ALA A 1 447 ? 15.096 -11.439 24.245 1.00 27.67 447 ALA A CA 1
ATOM 3524 C C . ALA A 1 447 ? 16.137 -11.235 23.121 1.00 27.67 447 ALA A C 1
ATOM 3526 O O . ALA A 1 447 ? 17.259 -11.716 23.230 1.00 27.67 447 ALA A O 1
ATOM 3527 N N . ILE A 1 448 ? 15.792 -10.536 22.033 1.00 29.62 448 ILE A N 1
ATOM 3528 C CA . ILE A 1 448 ? 16.674 -10.391 20.856 1.00 29.62 448 ILE A CA 1
ATOM 3529 C C . ILE A 1 448 ? 17.422 -9.045 20.856 1.00 29.62 448 ILE A C 1
ATOM 3531 O O . ILE A 1 448 ? 18.450 -8.907 20.200 1.00 29.62 448 ILE A O 1
ATOM 3535 N N . ILE A 1 449 ? 16.966 -8.057 21.632 1.00 28.70 449 ILE A N 1
ATOM 3536 C CA . ILE A 1 449 ? 17.556 -6.707 21.620 1.00 28.70 449 ILE A CA 1
ATOM 3537 C C . ILE A 1 449 ? 18.811 -6.607 22.510 1.00 28.70 449 ILE A C 1
ATOM 3539 O O . ILE A 1 449 ? 19.682 -5.792 22.222 1.00 28.70 449 ILE A O 1
ATOM 3543 N N . GLU A 1 450 ? 18.984 -7.479 23.509 1.00 27.61 450 GLU A N 1
ATOM 3544 C CA . GLU A 1 450 ? 20.173 -7.452 24.385 1.00 27.61 450 GLU A CA 1
ATOM 3545 C C . GLU A 1 450 ? 21.394 -8.218 23.835 1.00 27.61 450 GLU A C 1
ATOM 3547 O O . GLU A 1 450 ? 22.506 -7.977 24.295 1.00 27.61 450 GLU A O 1
ATOM 3552 N N . ASN A 1 451 ? 21.245 -9.051 22.796 1.00 29.03 451 ASN A N 1
ATOM 3553 C CA . ASN A 1 451 ? 22.353 -9.860 22.252 1.00 29.03 451 ASN A CA 1
ATOM 3554 C C . ASN A 1 451 ? 22.994 -9.319 20.959 1.00 29.03 451 ASN A C 1
ATOM 3556 O O . ASN A 1 451 ? 23.887 -9.960 20.419 1.00 29.03 451 ASN A O 1
ATOM 3560 N N . VAL A 1 452 ? 22.590 -8.143 20.459 1.00 29.34 452 VAL A N 1
ATOM 3561 C CA . VAL A 1 452 ? 23.158 -7.550 19.222 1.00 29.34 452 VAL A CA 1
ATOM 3562 C C . VAL A 1 452 ? 24.005 -6.293 19.496 1.00 29.34 452 VAL A C 1
ATOM 3564 O O . VAL A 1 452 ? 24.647 -5.765 18.595 1.00 29.34 452 VAL A O 1
ATOM 3567 N N . GLN A 1 453 ? 24.075 -5.817 20.746 1.00 28.78 453 GLN A N 1
ATOM 3568 C CA . GLN A 1 453 ? 24.871 -4.631 21.112 1.00 28.78 453 GLN A CA 1
ATOM 3569 C C . GLN A 1 453 ? 26.253 -4.935 21.717 1.00 28.78 453 GLN A C 1
ATOM 3571 O O . GLN A 1 453 ? 26.994 -3.997 21.994 1.00 28.78 453 GLN A O 1
ATOM 3576 N N . ASN A 1 454 ? 26.642 -6.208 21.851 1.00 30.28 454 ASN A N 1
ATOM 3577 C CA . ASN A 1 454 ? 27.926 -6.610 22.440 1.00 30.28 454 ASN A CA 1
ATOM 3578 C C . ASN A 1 454 ? 28.792 -7.460 21.498 1.00 30.28 454 ASN A C 1
ATOM 3580 O O . ASN A 1 454 ? 29.322 -8.474 21.922 1.00 30.28 454 ASN A O 1
ATOM 3584 N N . GLU A 1 455 ? 28.989 -7.051 20.244 1.00 28.47 455 GLU A N 1
ATOM 3585 C CA . GLU A 1 455 ? 30.124 -7.546 19.446 1.00 28.47 455 GLU A CA 1
ATOM 3586 C C . GLU A 1 455 ? 30.723 -6.408 18.607 1.00 28.47 455 GLU A C 1
ATOM 3588 O O . GLU A 1 455 ? 30.424 -6.225 17.430 1.00 28.47 455 GLU A O 1
ATOM 3593 N N . ALA A 1 456 ? 31.586 -5.613 19.243 1.00 26.75 456 ALA A N 1
ATOM 3594 C CA . ALA A 1 456 ? 32.627 -4.852 18.559 1.00 26.75 456 ALA A CA 1
ATOM 3595 C C . ALA A 1 456 ? 33.977 -5.530 18.865 1.00 26.75 456 ALA A C 1
ATOM 3597 O O . ALA A 1 456 ? 34.228 -5.851 20.030 1.00 26.75 456 ALA A O 1
ATOM 3598 N N . PRO A 1 457 ? 34.845 -5.773 17.867 1.00 30.28 457 PRO A N 1
ATOM 3599 C CA . PRO A 1 457 ? 36.071 -6.529 18.072 1.00 30.28 457 PRO A CA 1
ATOM 3600 C C . PRO A 1 457 ? 37.155 -5.633 18.677 1.00 30.28 457 PRO A C 1
ATOM 3602 O O . PRO A 1 457 ? 37.563 -4.635 18.082 1.00 30.28 457 PRO A O 1
ATOM 3605 N N . THR A 1 458 ? 37.666 -6.012 19.845 1.00 29.42 458 THR A N 1
ATOM 3606 C CA . THR A 1 458 ? 38.933 -5.503 20.371 1.00 29.42 458 THR A CA 1
ATOM 3607 C C . THR A 1 458 ? 40.089 -6.311 19.791 1.00 29.42 458 THR A C 1
ATOM 3609 O O . THR A 1 458 ? 40.268 -7.496 20.055 1.00 29.42 458 THR A O 1
ATOM 3612 N N . THR A 1 459 ? 40.907 -5.636 18.993 1.00 31.47 459 THR A N 1
ATOM 3613 C CA . THR A 1 459 ? 42.258 -6.061 18.633 1.00 31.47 459 THR A CA 1
ATOM 3614 C C . THR A 1 459 ? 43.179 -6.006 19.854 1.00 31.47 459 THR A C 1
ATOM 3616 O O . THR A 1 459 ? 43.366 -4.928 20.416 1.00 31.47 459 THR A O 1
ATOM 3619 N N . SER A 1 460 ? 43.849 -7.109 20.198 1.00 26.28 460 SER A N 1
ATOM 3620 C CA . SER A 1 460 ? 45.210 -7.050 20.751 1.00 26.28 460 SER A CA 1
ATOM 3621 C C . SER A 1 460 ? 45.984 -8.335 20.461 1.00 26.28 460 SER A C 1
ATOM 3623 O O . SER A 1 460 ? 45.539 -9.432 20.793 1.00 26.28 460 SER A O 1
ATOM 3625 N N . ASN A 1 461 ? 47.158 -8.168 19.859 1.00 28.19 461 ASN A N 1
ATOM 3626 C CA . ASN A 1 461 ? 48.177 -9.192 19.659 1.00 28.19 461 ASN A CA 1
ATOM 3627 C C . ASN A 1 461 ? 48.650 -9.788 20.998 1.00 28.19 461 ASN A C 1
ATOM 3629 O O . ASN A 1 461 ? 48.891 -9.034 21.937 1.00 28.19 461 ASN A O 1
ATOM 3633 N N . ALA A 1 462 ? 48.921 -11.095 21.043 1.00 27.80 462 ALA A N 1
ATOM 3634 C CA . ALA A 1 462 ? 50.278 -11.648 20.905 1.00 27.80 462 ALA A CA 1
ATOM 3635 C C . ALA A 1 462 ? 50.445 -13.020 21.606 1.00 27.80 462 ALA A C 1
ATOM 3637 O O . ALA A 1 462 ? 49.896 -13.265 22.675 1.00 27.80 462 ALA A O 1
ATOM 3638 N N . ILE A 1 463 ? 51.359 -13.806 21.021 1.00 30.14 463 ILE A N 1
ATOM 3639 C CA . ILE A 1 463 ? 52.181 -14.892 21.592 1.00 30.14 463 ILE A CA 1
ATOM 3640 C C . ILE A 1 463 ? 51.675 -16.345 21.419 1.00 30.14 463 ILE A C 1
ATOM 3642 O O . ILE A 1 463 ? 50.810 -16.853 22.124 1.00 30.14 463 ILE A O 1
ATOM 3646 N N . GLU A 1 464 ? 52.334 -16.984 20.446 1.00 31.31 464 GLU A N 1
ATOM 3647 C CA . GLU A 1 464 ? 52.673 -18.405 20.248 1.00 31.31 464 GLU A CA 1
ATOM 3648 C C . GLU A 1 464 ? 52.938 -19.224 21.537 1.00 31.31 464 GLU A C 1
ATOM 3650 O O . GLU A 1 464 ? 53.414 -18.673 22.526 1.00 31.31 464 GLU A O 1
ATOM 3655 N N . PRO A 1 465 ? 52.736 -20.562 21.529 1.00 35.50 465 PRO A N 1
ATOM 3656 C CA . PRO A 1 465 ? 53.768 -21.427 20.940 1.00 35.50 465 PRO A CA 1
ATOM 3657 C C . PRO A 1 465 ? 53.268 -22.692 20.211 1.00 35.50 465 PRO A C 1
ATOM 3659 O O . PRO A 1 465 ? 52.346 -23.389 20.627 1.00 35.50 465 PRO A O 1
ATOM 3662 N N . THR A 1 466 ? 53.975 -23.035 19.130 1.00 33.75 466 THR A N 1
ATOM 3663 C CA . THR A 1 466 ? 54.133 -24.403 18.580 1.00 33.75 466 THR A CA 1
ATOM 3664 C C . THR A 1 466 ? 54.874 -25.341 19.568 1.00 33.75 466 THR A C 1
ATOM 3666 O O . THR A 1 466 ? 55.392 -24.815 20.552 1.00 33.75 466 THR A O 1
ATOM 3669 N N . PRO A 1 467 ? 55.095 -26.667 19.327 1.00 48.72 467 PRO A N 1
ATOM 3670 C CA . PRO A 1 467 ? 54.776 -27.509 18.148 1.00 48.72 467 PRO A CA 1
ATOM 3671 C C . PRO A 1 467 ? 54.222 -28.934 18.460 1.00 48.72 467 PRO A C 1
ATOM 3673 O O . PRO A 1 467 ? 54.421 -29.463 19.550 1.00 48.72 467 PRO A O 1
ATOM 3676 N N . LYS A 1 468 ? 53.685 -29.644 17.445 1.00 31.16 468 LYS A N 1
ATOM 3677 C CA . LYS A 1 468 ? 54.328 -30.840 16.821 1.00 31.16 468 LYS A CA 1
ATOM 3678 C C . LYS A 1 468 ? 53.426 -31.639 15.853 1.00 31.16 468 LYS A C 1
ATOM 3680 O O . LYS A 1 468 ? 52.362 -32.101 16.232 1.00 31.16 468 LYS A O 1
ATOM 3685 N N . LYS A 1 469 ? 54.036 -31.911 14.684 1.00 30.66 469 LYS A N 1
ATOM 3686 C CA . LYS A 1 469 ? 54.056 -33.145 13.855 1.00 30.66 469 LYS A CA 1
ATOM 3687 C C . LYS A 1 469 ? 52.763 -33.624 13.179 1.00 30.66 469 LYS A C 1
ATOM 3689 O O . LYS A 1 469 ? 51.817 -34.036 13.824 1.00 30.66 469 LYS A O 1
ATOM 3694 N N . GLU A 1 470 ? 52.679 -33.476 11.855 1.00 32.47 470 GLU A N 1
ATOM 3695 C CA . GLU A 1 470 ? 53.145 -34.402 10.788 1.00 32.47 470 GLU A CA 1
ATOM 3696 C C . GLU A 1 470 ? 52.090 -35.454 10.416 1.00 32.47 470 GLU A C 1
ATOM 3698 O O . GLU A 1 470 ? 51.910 -36.445 11.115 1.00 32.47 470 GLU A O 1
ATOM 3703 N N . SER A 1 471 ? 51.486 -35.309 9.234 1.00 33.41 471 SER A N 1
ATOM 3704 C CA . SER A 1 471 ? 51.439 -36.392 8.236 1.00 33.41 471 SER A CA 1
ATOM 3705 C C . SER A 1 471 ? 50.995 -35.866 6.866 1.00 33.41 471 SER A C 1
ATOM 3707 O O . SER A 1 471 ? 49.915 -35.317 6.685 1.00 33.41 471 SER A O 1
ATOM 3709 N N . ARG A 1 472 ? 51.897 -36.048 5.895 1.00 35.72 472 ARG A N 1
ATOM 3710 C CA . ARG A 1 472 ? 51.668 -36.053 4.442 1.00 35.72 472 ARG A CA 1
ATOM 3711 C C . ARG A 1 472 ? 50.556 -37.031 4.051 1.00 35.72 472 ARG A C 1
ATOM 3713 O O . ARG A 1 472 ? 50.526 -38.104 4.634 1.00 35.72 472 ARG A O 1
ATOM 3720 N N . LEU A 1 473 ? 49.838 -36.745 2.958 1.00 35.91 473 LEU A N 1
ATOM 3721 C CA . LEU A 1 473 ? 49.504 -37.640 1.815 1.00 35.91 473 LEU A CA 1
ATOM 3722 C C . LEU A 1 473 ? 48.381 -36.951 1.011 1.00 35.91 473 LEU A C 1
ATOM 3724 O O . LEU A 1 473 ? 47.307 -36.726 1.540 1.00 35.91 473 LEU A O 1
ATOM 3728 N N . ARG A 1 474 ? 48.658 -36.326 -0.139 1.00 36.38 474 ARG A N 1
ATOM 3729 C CA . ARG A 1 474 ? 48.876 -36.826 -1.517 1.00 36.38 474 ARG A CA 1
ATOM 3730 C C . ARG A 1 474 ? 47.668 -36.491 -2.401 1.00 36.38 474 ARG A C 1
ATOM 3732 O O . ARG A 1 474 ? 46.551 -36.914 -2.147 1.00 36.38 474 ARG A O 1
ATOM 3739 N N . LEU A 1 475 ? 47.980 -35.756 -3.463 1.00 41.53 475 LEU A N 1
ATOM 3740 C CA . LEU A 1 475 ? 47.190 -35.582 -4.673 1.00 41.53 475 LEU A CA 1
ATOM 3741 C C . LEU A 1 475 ? 47.053 -36.906 -5.444 1.00 41.53 475 LEU A C 1
ATOM 3743 O O . LEU A 1 475 ? 48.041 -37.617 -5.630 1.00 41.53 475 LEU A O 1
ATOM 3747 N N . SER A 1 476 ? 45.854 -37.135 -5.967 1.00 46.19 476 SER A N 1
ATOM 3748 C CA . SER A 1 476 ? 45.529 -37.787 -7.246 1.00 46.19 476 SER A CA 1
ATOM 3749 C C . SER A 1 476 ? 44.093 -37.332 -7.557 1.00 46.19 476 SER A C 1
ATOM 3751 O O . SER A 1 476 ? 43.248 -37.434 -6.677 1.00 46.19 476 SER A O 1
ATOM 3753 N N . GLY A 1 477 ? 43.748 -36.704 -8.676 1.00 38.75 477 GLY A N 1
ATOM 3754 C CA . GLY A 1 477 ? 44.122 -37.054 -10.038 1.00 38.75 477 GLY A CA 1
ATOM 3755 C C . GLY A 1 477 ? 42.989 -37.882 -10.649 1.00 38.75 477 GLY A C 1
ATOM 3756 O O . GLY A 1 477 ? 43.029 -39.103 -10.537 1.00 38.75 477 GLY A O 1
ATOM 3757 N N . ALA A 1 478 ? 42.002 -37.199 -11.234 1.00 45.78 478 ALA A N 1
ATOM 3758 C CA . ALA A 1 478 ? 41.141 -37.631 -12.338 1.00 45.78 478 ALA A CA 1
ATOM 3759 C C . ALA A 1 478 ? 40.475 -36.382 -12.927 1.00 45.78 478 ALA A C 1
ATOM 3761 O O . ALA A 1 478 ? 39.919 -35.602 -12.117 1.00 45.78 478 ALA A O 1
#

Secondary structure (DSSP, 8-state):
----------------------------------GGGS-HHHHHHHHHHS---HHHHHHHHTT-HHHHHHHT-HHHHHHHHHHH-TTHHHH-HHHHHH-HHHHHHHHHHHHHHHHTTTT-HHHHHHHHTT-HHHHHHHHHHHHHHSS-HHHHHHHHHHHHHHHHHTT-HHHHHHHHH-TTHHHHHHHHHHHHHHTT---GGGTT----S--HHHHHHHHHHT-HHHHHHHHHH----HHHHHHHHHHHHHTT-HHHHHHHHHHH-SGGGTTTHHHHHHHHHHHHHHHT-HHHHHHHHHHHHHTT--HHHHHHHHHHHHHHHHHHT-HHHHHHHHT-GGG--HHHHHHHHHHHTTSS-THHHHHHHHHHHHHH-HHHHHHHHHHHHHHHHHHT-HHHHHHHHHHH--PPP----S----HHHHHHHHHHSS-------------SSSSSSSSSSS------------------------

Foldseek 3Di:
DDDDDDDDDDDDDDDDDDDDDDDPPPPPPPPPPDPVPDDLVVVLVCLLPDPDDLVNLVVQLPPDPSSVVSSQDLVSLLSCCCAQVVLCCVQPVPCNPPPSPVSSVVVLVVVCVQQCVQQNSVLLSCLQGQNLVVSVVVLVVCLVVPPDNVLSVLQNLVSLLCNVLNVPPVSVVVLVVDPCNLVSLLLSQLVNVLVRHGDPVNVPDDNDLPCLSVLLSSLSSLPLSSNLSNLVVDDDDPVSLLVSLVSNLQSVSVSSNVSSCVSQVDPVCLVPVVVSLLVSCQSCLLVLVLVSNLVSVVSVVVRPDDLVSLLVSLLNSLLNNLLVVNLSSNVSSLVPVSSHDLVSLLNSLLSNLVDLDLSSNLVSLVSNCVNVNLVVSLVSCVVCLVVNLVVPNPSNVVSCCVPNVDDRDDRDDDDDDDDVVVVVVVVVPPPPPDDDPPPDDDPDDPPPVVPPPPDDDDDDDDDDDDDDDDDDDDDDDD

Sequence (478 aa):
MQGPSDFNLPEKSVLGESGRPNVTQELMPLSPSGINTLAPELLVHILQVGQFTPKDLSVLSHINTLFYQISNDNSVWKTLIRKHLHYLQFKDPEGFDSNPKKTYIVEYNRWKSCYGKTIGMPMLLWALNDNINEATKFFNDLSKNHANPSHALGVRRWLYLLGVAFDNPCAKEALKQSTQSEHDKRMACTIAKAHGYISPILAEYEVKQQHEELIRLSIQANDSIVLNYILNNEILNYSVISDCFSRAFSSNAEACVTILLEQYHSPFFMGRMPYMVLQGIQCSATYSDTNILKKLLEIARNSRYPIKELRKSCGIALGCASNRGSFEAIRSLLTMSEFVSCSSLRVALSNSFLHCDPRVPEIILEASCKLLGENQAKAIVRKYLPIVECHGSKDILSFMQKTLGIETAKACSNKTLTGKKRKQQEKLVKPTSTNQTTNSYVPGFNAIIENVQNEAPTTSNAIEPTPKKESRLRLSGA

Radius of gyration: 33.53 Å; chains: 1; bounding box: 84×102×99 Å

pLDDT: mean 71.27, std 20.85, range [24.3, 94.69]